Protein AF-0000000079544797 (afdb_homodimer)

Sequence (500 aa):
MQGNKSVVRLKSSGFPLEVNTRTLKYNYEDGSTGFSSEITYSLGNTVVTINVTQEIYSGRVNAVYMDLSEGTGMGSFANLGLRVTRNKRYGILCNYMNTLFGGSYDSLKENYCAPPLPEREVVRYICGESGCGGCFTLEKKKKEDGAVVRVQATHDFIVGEETMHVKVKIRNDDGGLKVEVEGPVKLTTDYMNHVVSGMRRKMRSAIEASTVPLVRNDVAQRSPNVVGPKFISDDRVHLCFQRMRMHQGFMQGNKSVVRLKSSGFPLEVNTRTLKYNYEDGSTGFSSEITYSLGNTVVTINVTQEIYSGRVNAVYMDLSEGTGMGSFANLGLRVTRNKRYGILCNYMNTLFGGSYDSLKENYCAPPLPEREVVRYICGESGCGGCFTLEKKKKEDGAVVRVQATHDFIVGEETMHVKVKIRNDDGGLKVEVEGPVKLTTDYMNHVVSGMRRKMRSAIEASTVPLVRNDVAQRSPNVVGPKFISDDRVHLCFQRMRMHQGF

Foldseek 3Di:
DQDDFPWDQDDPAPWTKIKDWDKDWDADPVRKIKIKIWIWIDGPQKIKIWIWMFIDDPRFTFKIKIWIKIDNNPWWIKIKIWMWGQDPVQGIDRPDIDIDTDDAKDKDWDWFDFPPAWTKIKIWMAGPPPRKIKIKMWTFHADPVGGTFKIKIKMWTDDDQKTFIKMWIWGDDPNHIDIDIDDRDIDTPVVVVVVVVVVVVVRVVSVVVPPDPDPPPDPDPPDDDDDDPPPPPPCPVVVVVVVVVVVVVD/DQFDWDWDQDPPAPWTKIKTWDWDWDADPVRKIKIKIWIWIDGPQKIKIWIWMFIDDPRFTFKIKIWIKIDNNPWKIKIKIWMWGQDPVQGIDRPDIDIDIDDAKDKDWDWFDFPPAWTKIKIWMAGPPRRKIKIKMWTFHADPVGGTFKIKIKMWTDDPQKTFIKMWIWGDDPNHIDIDIDDRDIDTPVVVVVVVVVVVVVRVVSVVVPPDDDPPPDDDPPDDDDDDPDPPPPCPVVVVVVVVVVVVVD

Radius of gyration: 24.41 Å; Cα contacts (8 Å, |Δi|>4): 1148; chains: 2; bounding box: 50×83×58 Å

Nearest PDB structures (foldseek):
  4e1t-assembly1_A  TM=2.673E-01  e=3.543E-02  Yersinia pseudotuberculosis
  3vd3-assembly1_D  TM=3.041E-01  e=1.578E+00  Escherichia coli
  6cvm-assembly1_A  TM=3.479E-01  e=2.012E+00  Escherichia coli K-12
  4ok2-assembly1_B  TM=2.368E-01  e=5.073E+00  Saccharophagus degradans 2-40
  7pge-assembly1_B  TM=2.701E-01  e=1.696E-01  Escherichia coli

Secondary structure (DSSP, 8-state):
-----EEEPPSS-SSPEEEEEEEEEEE-TTS-EEEEEEEEEEETTEEEEEEEEEEEETTEEEEEEEEEEEE-SSS-EEEEEEEEEEETTTEEEEEEEEEEEESBEEEEEEEE--TTSPEEEEEEEEETTT--EEEEEEEEEE-TTS-EEEEEEEEEEEETTEEEEEEEEEEEETTEEEEEEEEEEEEEHHHHHHHHHHHHHHHHHHHHHHS------------S-S--------HHHHHHHHHHHHTTT-/----EEEEPPSS-SSPEEEEEEEEEEE-TTS-EEEEEEEEEEETTEEEEEEEEEEEETTEEEEEEEEEEEE-SSS-EEEEEEEEEEETTTEEEEEEEEEEEESBEEEEEEEE--TTSPEEEEEEEEETTT--EEEEEEEEEE-TTS-EEEEEEEEEEEETTEEEEEEEEEEEETTEEEEEEEEEEEEEHHHHHHHHHHHHHHHHHHHHHHS------------S-S---------HHHHHHHHHHHTTT-

pLDDT: mean 77.35, std 23.61, range [21.89, 97.12]

Structure (mmCIF, N/CA/C/O backbone):
data_AF-0000000079544797-model_v1
#
loop_
_entity.id
_entity.type
_entity.pdbx_description
1 polymer 'Uncharacterized protein'
#
loop_
_atom_site.group_PDB
_atom_site.id
_atom_site.type_symbol
_atom_site.label_atom_id
_atom_site.label_alt_id
_atom_site.label_comp_id
_atom_site.label_asym_id
_atom_site.label_entity_id
_atom_site.label_seq_id
_atom_site.pdbx_PDB_ins_code
_atom_site.Cartn_x
_atom_site.Cartn_y
_atom_site.Cartn_z
_atom_site.occupancy
_atom_site.B_iso_or_equiv
_atom_site.auth_seq_id
_atom_site.auth_comp_id
_atom_site.auth_asym_id
_atom_site.auth_atom_id
_atom_site.pdbx_PDB_model_num
ATOM 1 N N . MET A 1 1 ? 5.82 36.906 6.121 1 27.3 1 MET A N 1
ATOM 2 C CA . MET A 1 1 ? 6.449 36.656 7.418 1 27.3 1 MET A CA 1
ATOM 3 C C . MET A 1 1 ? 7.309 35.406 7.367 1 27.3 1 MET A C 1
ATOM 5 O O . MET A 1 1 ? 6.883 34.375 6.852 1 27.3 1 MET A O 1
ATOM 9 N N . GLN A 1 2 ? 8.648 35.406 7.406 1 35.28 2 GLN A N 1
ATOM 10 C CA . GLN A 1 2 ? 9.797 34.531 7.23 1 35.28 2 GLN A CA 1
ATOM 11 C C . GLN A 1 2 ? 9.797 33.406 8.266 1 35.28 2 GLN A C 1
ATOM 13 O O . GLN A 1 2 ? 10.086 33.656 9.445 1 35.28 2 GLN A O 1
ATOM 18 N N . GLY A 1 3 ? 8.898 32.625 8.578 1 37.31 3 GLY A N 1
ATOM 19 C CA . GLY A 1 3 ? 8.797 31.922 9.844 1 37.31 3 GLY A CA 1
ATOM 20 C C . GLY A 1 3 ? 10.055 31.156 10.195 1 37.31 3 GLY A C 1
ATOM 21 O O . GLY A 1 3 ? 10.898 30.906 9.336 1 37.31 3 GLY A O 1
ATOM 22 N N . ASN A 1 4 ? 10.391 31.047 11.641 1 40.78 4 ASN A N 1
ATOM 23 C CA . ASN A 1 4 ? 11.508 30.703 12.516 1 40.78 4 ASN A CA 1
ATOM 24 C C . ASN A 1 4 ? 11.961 29.266 12.297 1 40.78 4 ASN A C 1
ATOM 26 O O . ASN A 1 4 ? 11.133 28.359 12.164 1 40.78 4 ASN A O 1
ATOM 30 N N . LYS A 1 5 ? 13.117 29.078 11.852 1 53.28 5 LYS A N 1
ATOM 31 C CA . LYS A 1 5 ? 13.984 27.906 11.812 1 53.28 5 LYS A CA 1
ATOM 32 C C . LYS A 1 5 ? 14.125 27.281 13.203 1 53.28 5 LYS A C 1
ATOM 34 O O . LYS A 1 5 ? 14.531 27.953 14.148 1 53.28 5 LYS A O 1
ATOM 39 N N . SER A 1 6 ? 13.125 26.438 13.672 1 49.59 6 SER A N 1
ATOM 40 C CA . SER A 1 6 ? 13.477 25.828 14.953 1 49.59 6 SER A CA 1
ATOM 41 C C . SER A 1 6 ? 14.484 24.703 14.773 1 49.59 6 SER A C 1
ATOM 43 O O . SER A 1 6 ? 14.32 23.844 13.898 1 49.59 6 SER A O 1
ATOM 45 N N . VAL A 1 7 ? 15.711 25.016 15.102 1 53.03 7 VAL A N 1
ATOM 46 C CA . VAL A 1 7 ? 16.719 23.984 15.156 1 53.03 7 VAL A CA 1
ATOM 47 C C . VAL A 1 7 ? 16.469 23.078 16.359 1 53.03 7 VAL A C 1
ATOM 49 O O . VAL A 1 7 ? 16.328 23.547 17.484 1 53.03 7 VAL A O 1
ATOM 52 N N . VAL A 1 8 ? 16.156 21.844 16.016 1 57.94 8 VAL A N 1
ATOM 53 C CA . VAL A 1 8 ? 16.016 20.859 17.078 1 57.94 8 VAL A CA 1
ATOM 54 C C . VAL A 1 8 ? 17.328 20.078 17.234 1 57.94 8 VAL A C 1
ATOM 56 O O . VAL A 1 8 ? 17.891 19.594 16.266 1 57.94 8 VAL A O 1
ATOM 59 N N . ARG A 1 9 ? 17.984 20.172 18.453 1 58.69 9 ARG A N 1
ATOM 60 C CA . ARG A 1 9 ? 19.188 19.391 18.719 1 58.69 9 ARG A CA 1
ATOM 61 C C . ARG A 1 9 ? 18.828 17.969 19.141 1 58.69 9 ARG A C 1
ATOM 63 O O . ARG A 1 9 ? 18.047 17.766 20.062 1 58.69 9 ARG A O 1
ATOM 70 N N . LEU A 1 10 ? 19.375 17.078 18.188 1 59.59 10 LEU A N 1
ATOM 71 C CA . LEU A 1 10 ? 19.125 15.672 18.453 1 59.59 10 LEU A CA 1
ATOM 72 C C . LEU A 1 10 ? 20.219 15.07 19.312 1 59.59 10 LEU A C 1
ATOM 74 O O . LEU A 1 10 ? 21.375 15.516 19.266 1 59.59 10 LEU A O 1
ATOM 78 N N . LYS A 1 11 ? 19.891 14.359 20.312 1 54 11 LYS A N 1
ATOM 79 C CA . LYS A 1 11 ? 20.891 13.781 21.203 1 54 11 LYS A CA 1
ATOM 80 C C . LYS A 1 11 ? 21.891 12.922 20.438 1 54 11 LYS A C 1
ATOM 82 O O . LYS A 1 11 ? 23.078 12.883 20.766 1 54 11 LYS A O 1
ATOM 87 N N . SER A 1 12 ? 21.359 12.062 19.625 1 47.72 12 SER A N 1
ATOM 88 C CA . SER A 1 12 ? 22.234 10.977 19.203 1 47.72 12 SER A CA 1
ATOM 89 C C . SER A 1 12 ? 22.891 11.281 17.859 1 47.72 12 SER A C 1
ATOM 91 O O . SER A 1 12 ? 23.797 10.57 17.422 1 47.72 12 SER A O 1
ATOM 93 N N . SER A 1 13 ? 22.297 12.016 16.984 1 56.31 13 SER A N 1
ATOM 94 C CA . SER A 1 13 ? 22.906 12.031 15.664 1 56.31 13 SER A CA 1
ATOM 95 C C . SER A 1 13 ? 23.922 13.172 15.531 1 56.31 13 SER A C 1
ATOM 97 O O . SER A 1 13 ? 23.859 14.141 16.297 1 56.31 13 SER A O 1
ATOM 99 N N . GLY A 1 14 ? 25.234 12.906 15.055 1 62.06 14 GLY A N 1
ATOM 100 C CA . GLY A 1 14 ? 26.344 13.797 14.758 1 62.06 14 GLY A CA 1
ATOM 101 C C . GLY A 1 14 ? 25.922 15.062 14.039 1 62.06 14 GLY A C 1
ATOM 102 O O . GLY A 1 14 ? 26.672 16.031 13.984 1 62.06 14 GLY A O 1
ATOM 103 N N . PHE A 1 15 ? 24.734 15.07 13.391 1 71.31 15 PHE A N 1
ATOM 104 C CA . PHE A 1 15 ? 24.312 16.297 12.727 1 71.31 15 PHE A CA 1
ATOM 105 C C . PHE A 1 15 ? 23.062 16.875 13.383 1 71.31 15 PHE A C 1
ATOM 107 O O . PHE A 1 15 ? 22.156 16.125 13.742 1 71.31 15 PHE A O 1
ATOM 114 N N . PRO A 1 16 ? 23.141 18.078 13.602 1 80.12 16 PRO A N 1
ATOM 115 C CA . PRO A 1 16 ? 21.922 18.688 14.141 1 80.12 16 PRO A CA 1
ATOM 116 C C . PRO A 1 16 ? 20.75 18.609 13.172 1 80.12 16 PRO A C 1
ATOM 118 O O . PRO A 1 16 ? 20.938 18.688 11.953 1 80.12 16 PRO A O 1
ATOM 121 N N . LEU A 1 17 ? 19.562 18.438 13.734 1 86.38 17 LEU A N 1
ATOM 122 C CA . LEU A 1 17 ? 18.344 18.438 12.93 1 86.38 17 LEU A CA 1
ATOM 123 C C . LEU A 1 17 ? 17.766 19.844 12.82 1 86.38 17 LEU A C 1
ATOM 125 O O . LEU A 1 17 ? 17.516 20.5 13.828 1 86.38 17 LEU A O 1
ATOM 129 N N . GLU A 1 18 ? 17.609 20.297 11.578 1 87.31 18 GLU A N 1
ATOM 130 C CA . GLU A 1 18 ? 16.938 21.578 11.32 1 87.31 18 GLU A CA 1
ATOM 131 C C . GLU A 1 18 ? 15.508 21.359 10.852 1 87.31 18 GLU A C 1
ATOM 133 O O . GLU A 1 18 ? 15.25 20.547 9.961 1 87.31 18 GLU A O 1
ATOM 138 N N . VAL A 1 19 ? 14.633 22.062 11.508 1 88.88 19 VAL A N 1
ATOM 139 C CA . VAL A 1 19 ? 13.219 21.969 11.164 1 88.88 19 VAL A CA 1
ATOM 140 C C . VAL A 1 19 ? 12.711 23.328 10.68 1 88.88 19 VAL A C 1
ATOM 142 O O . VAL A 1 19 ? 12.867 24.328 11.367 1 88.88 19 VAL A O 1
ATOM 145 N N . ASN A 1 20 ? 12.156 23.297 9.484 1 88.31 20 ASN A N 1
ATOM 146 C CA . ASN A 1 20 ? 11.578 24.516 8.922 1 88.31 20 ASN A CA 1
ATOM 147 C C . ASN A 1 20 ? 10.117 24.312 8.539 1 88.31 20 ASN A C 1
ATOM 149 O O . ASN A 1 20 ? 9.766 23.297 7.918 1 88.31 20 ASN A O 1
ATOM 153 N N . THR A 1 21 ? 9.266 25.234 9 1 88.38 21 THR A N 1
ATOM 154 C CA . THR A 1 21 ? 7.855 25.219 8.633 1 88.38 21 THR A CA 1
ATOM 155 C C . THR A 1 21 ? 7.469 26.5 7.898 1 88.38 21 THR A C 1
ATOM 157 O O . THR A 1 21 ? 7.809 27.594 8.336 1 88.38 21 THR A O 1
ATOM 160 N N . ARG A 1 22 ? 6.824 26.359 6.816 1 87.62 22 ARG A N 1
ATOM 161 C CA . ARG A 1 22 ? 6.355 27.516 6.062 1 87.62 22 ARG A CA 1
ATOM 162 C C . ARG A 1 22 ? 4.938 27.297 5.543 1 87.62 22 ARG A C 1
ATOM 164 O O . ARG A 1 22 ? 4.52 26.156 5.32 1 87.62 22 ARG A O 1
ATOM 171 N N . THR A 1 23 ? 4.219 28.297 5.473 1 87.56 23 THR A N 1
ATOM 172 C CA . THR A 1 23 ? 2.904 28.297 4.84 1 87.56 23 THR A CA 1
ATOM 173 C C . THR A 1 23 ? 2.93 29.109 3.551 1 87.56 23 THR A C 1
ATOM 175 O O . THR A 1 23 ? 3.467 30.219 3.521 1 87.56 23 THR A O 1
ATOM 178 N N . LEU A 1 24 ? 2.414 28.438 2.547 1 84.62 24 LEU A N 1
ATOM 179 C CA . LEU A 1 24 ? 2.406 29.094 1.248 1 84.62 24 LEU A CA 1
ATOM 180 C C . LEU A 1 24 ? 0.985 29.203 0.705 1 84.62 24 LEU A C 1
ATOM 182 O O . LEU A 1 24 ? 0.168 28.312 0.9 1 84.62 24 LEU A O 1
ATOM 186 N N . LYS A 1 25 ? 0.734 30.391 0.085 1 85.69 25 LYS A N 1
ATOM 187 C CA . LYS A 1 25 ? -0.536 30.594 -0.606 1 85.69 25 LYS A CA 1
ATOM 188 C C . LYS A 1 25 ? -0.341 30.625 -2.119 1 85.69 25 LYS A C 1
ATOM 190 O O . LYS A 1 25 ? 0.624 31.203 -2.619 1 85.69 25 LYS A O 1
ATOM 195 N N . TYR A 1 26 ? -1.201 29.797 -2.699 1 79.56 26 TYR A N 1
ATOM 196 C CA . TYR A 1 26 ? -1.165 29.75 -4.156 1 79.56 26 TYR A CA 1
ATOM 197 C C . TYR A 1 26 ? -2.465 30.266 -4.758 1 79.56 26 TYR A C 1
ATOM 199 O O . TYR A 1 26 ? -3.545 30.031 -4.203 1 79.56 26 TYR A O 1
ATOM 207 N N . ASN A 1 27 ? -2.316 31.094 -5.816 1 78.62 27 ASN A N 1
ATOM 208 C CA . ASN A 1 27 ? -3.453 31.5 -6.637 1 78.62 27 ASN A CA 1
ATOM 209 C C . ASN A 1 27 ? -3.393 30.875 -8.031 1 78.62 27 ASN A C 1
ATOM 211 O O . ASN A 1 27 ? -2.398 31.031 -8.742 1 78.62 27 ASN A O 1
ATOM 215 N N . TYR A 1 28 ? -4.449 30.141 -8.312 1 68.06 28 TYR A N 1
ATOM 216 C CA . TYR A 1 28 ? -4.457 29.453 -9.602 1 68.06 28 TYR A CA 1
ATOM 217 C C . TYR A 1 28 ? -5.188 30.281 -10.656 1 68.06 28 TYR A C 1
ATOM 219 O O . TYR A 1 28 ? -5.992 31.156 -10.312 1 68.06 28 TYR A O 1
ATOM 227 N N . GLU A 1 29 ? -4.867 29.984 -11.898 1 68.44 29 GLU A N 1
ATOM 228 C CA . GLU A 1 29 ? -5.434 30.734 -13.016 1 68.44 29 GLU A CA 1
ATOM 229 C C . GLU A 1 29 ? -6.949 30.562 -13.078 1 68.44 29 GLU A C 1
ATOM 231 O O . GLU A 1 29 ? -7.66 31.469 -13.531 1 68.44 29 GLU A O 1
ATOM 236 N N . ASP A 1 30 ? -7.402 29.469 -12.625 1 65.69 30 ASP A N 1
ATOM 237 C CA . ASP A 1 30 ? -8.828 29.188 -12.727 1 65.69 30 ASP A CA 1
ATOM 238 C C . ASP A 1 30 ? -9.609 29.859 -11.602 1 65.69 30 ASP A C 1
ATOM 240 O O . ASP A 1 30 ? -10.82 29.656 -11.469 1 65.69 30 ASP A O 1
ATOM 244 N N . GLY A 1 31 ? -8.906 30.734 -10.812 1 68.12 31 GLY A N 1
ATOM 245 C CA . GLY A 1 31 ? -9.562 31.453 -9.727 1 68.12 31 GLY A CA 1
ATOM 246 C C . GLY A 1 31 ? -9.531 30.703 -8.414 1 68.12 31 GLY A C 1
ATOM 247 O O . GLY A 1 31 ? -9.898 31.25 -7.371 1 68.12 31 GLY A O 1
ATOM 248 N N . SER A 1 32 ? -9.031 29.5 -8.445 1 73 32 SER A N 1
ATOM 249 C CA . SER A 1 32 ? -8.93 28.766 -7.195 1 73 32 SER A CA 1
ATOM 250 C C . SER A 1 32 ? -7.684 29.172 -6.414 1 73 32 SER A C 1
ATOM 252 O O . SER A 1 32 ? -6.781 29.812 -6.965 1 73 32 SER A O 1
ATOM 254 N N . THR A 1 33 ? -7.918 29.031 -5.102 1 82 33 THR A N 1
ATOM 255 C CA . THR A 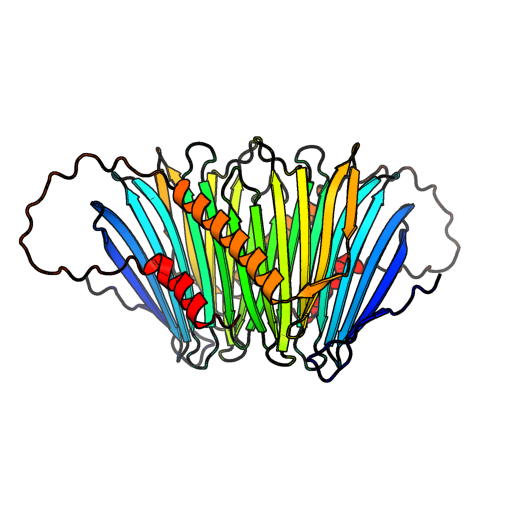1 33 ? -6.785 29.328 -4.23 1 82 33 THR A CA 1
ATOM 256 C C . THR A 1 33 ? -6.305 28.062 -3.523 1 82 33 THR A C 1
ATOM 258 O O . THR A 1 33 ? -7.031 27.062 -3.455 1 82 33 THR A O 1
ATOM 261 N N . GLY A 1 34 ? -4.977 28.062 -3.273 1 85.25 34 GLY A N 1
ATOM 262 C CA . GLY A 1 34 ? -4.41 26.953 -2.525 1 85.25 34 GLY A CA 1
ATOM 263 C C . GLY A 1 34 ? -3.531 27.391 -1.372 1 85.25 34 GLY A C 1
ATOM 264 O O . GLY A 1 34 ? -2.965 28.484 -1.4 1 85.25 34 GLY A O 1
ATOM 265 N N . PHE A 1 35 ? -3.664 26.578 -0.263 1 89.44 35 PHE A N 1
ATOM 266 C CA . PHE A 1 35 ? -2.775 26.766 0.879 1 89.44 35 PHE A CA 1
ATOM 267 C C . PHE A 1 35 ? -1.922 25.531 1.108 1 89.44 35 PHE A C 1
ATOM 269 O O . PHE A 1 35 ? -2.414 24.406 1.013 1 89.44 35 PHE A O 1
ATOM 276 N N . SER A 1 36 ? -0.621 25.812 1.341 1 89.19 36 SER A N 1
ATOM 277 C CA . SER A 1 36 ? 0.265 24.688 1.589 1 89.19 36 SER A CA 1
ATOM 278 C C . SER A 1 36 ? 1.042 24.859 2.889 1 89.19 36 SER A C 1
ATOM 280 O O . SER A 1 36 ? 1.558 25.953 3.164 1 89.19 36 SER A O 1
ATOM 282 N N . SER A 1 37 ? 0.961 23.891 3.713 1 90.44 37 SER A N 1
ATOM 283 C CA . SER A 1 37 ? 1.861 23.766 4.855 1 90.44 37 SER A CA 1
ATOM 284 C C . SER A 1 37 ? 3.066 22.891 4.516 1 90.44 37 SER A C 1
ATOM 286 O O . SER A 1 37 ? 2.916 21.703 4.227 1 90.44 37 SER A O 1
ATOM 288 N N . GLU A 1 38 ? 4.207 23.5 4.605 1 90.62 38 GLU A N 1
ATOM 289 C CA . GLU A 1 38 ? 5.434 22.781 4.277 1 90.62 38 GLU A CA 1
ATOM 290 C C . GLU A 1 38 ? 6.332 22.641 5.5 1 90.62 38 GLU A C 1
ATOM 292 O O . GLU A 1 38 ? 6.648 23.625 6.168 1 90.62 38 GLU A O 1
ATOM 297 N N . ILE A 1 39 ? 6.688 21.469 5.742 1 90.5 39 ILE A N 1
ATOM 298 C CA . ILE A 1 39 ? 7.641 21.141 6.801 1 90.5 39 ILE A CA 1
ATOM 299 C C . ILE A 1 39 ? 8.875 20.484 6.203 1 90.5 39 ILE A C 1
ATOM 301 O O . ILE A 1 39 ? 8.766 19.484 5.484 1 90.5 39 ILE A O 1
ATOM 305 N N . THR A 1 40 ? 10.008 21.016 6.535 1 90.88 40 THR A N 1
ATOM 306 C CA . THR A 1 40 ? 11.258 20.438 6.035 1 90.88 40 THR A CA 1
ATOM 307 C C . THR A 1 40 ? 12.188 20.094 7.191 1 90.88 40 THR A C 1
ATOM 309 O O . THR A 1 40 ? 12.414 20.906 8.086 1 90.88 40 THR A O 1
ATOM 312 N N . TYR A 1 41 ? 12.664 18.875 7.105 1 90.06 41 TYR A N 1
ATOM 313 C CA . TYR A 1 41 ? 13.711 18.406 8.008 1 90.06 41 TYR A CA 1
ATOM 314 C C . TYR A 1 41 ? 15.039 18.25 7.273 1 90.06 41 TYR A C 1
ATOM 316 O O . TYR A 1 41 ? 15.102 17.578 6.238 1 90.06 41 TYR A O 1
ATOM 324 N N . SER A 1 42 ? 16.031 18.812 7.867 1 88.81 42 SER A N 1
ATOM 325 C CA . SER A 1 42 ? 17.375 18.641 7.32 1 88.81 42 SER A CA 1
ATOM 326 C C . SER A 1 42 ? 18.312 18.031 8.352 1 88.81 42 SER A C 1
ATOM 328 O O . SER A 1 42 ? 18.484 18.562 9.453 1 88.81 42 SER A O 1
ATOM 330 N N . LEU A 1 43 ? 18.859 16.922 7.996 1 89.19 43 LEU A N 1
ATOM 331 C CA . LEU A 1 43 ? 19.828 16.188 8.797 1 89.19 43 LEU A CA 1
ATOM 332 C C . LEU A 1 43 ? 21.016 15.758 7.949 1 89.19 43 LEU A C 1
ATOM 334 O O . LEU A 1 43 ? 20.984 14.711 7.301 1 89.19 43 LEU A O 1
ATOM 338 N N . GLY A 1 44 ? 22.078 16.516 8.086 1 86.56 44 GLY A N 1
ATOM 339 C CA . GLY A 1 44 ? 23.156 16.281 7.141 1 86.56 44 GLY A CA 1
ATOM 340 C C . GLY A 1 44 ? 22.734 16.438 5.695 1 86.56 44 GLY A C 1
ATOM 341 O O . GLY A 1 44 ? 22.234 17.5 5.301 1 86.56 44 GLY A O 1
ATOM 342 N N . ASN A 1 45 ? 22.922 15.336 4.961 1 88.38 45 ASN A N 1
ATOM 343 C CA . ASN A 1 45 ? 22.562 15.383 3.549 1 88.38 45 ASN A CA 1
ATOM 344 C C . ASN A 1 45 ? 21.125 14.922 3.318 1 88.38 45 ASN A C 1
ATOM 346 O O . ASN A 1 45 ? 20.609 15.016 2.205 1 88.38 45 ASN A O 1
ATOM 350 N N . THR A 1 46 ? 20.547 14.5 4.418 1 89.81 46 THR A N 1
ATOM 351 C CA . THR A 1 46 ? 19.172 14 4.289 1 89.81 46 THR A CA 1
ATOM 352 C C . THR A 1 46 ? 18.172 15.141 4.441 1 89.81 46 THR A C 1
ATOM 354 O O . THR A 1 46 ? 18.25 15.922 5.395 1 89.81 46 THR A O 1
ATOM 357 N N . VAL A 1 47 ? 17.297 15.227 3.471 1 92 47 VAL A N 1
ATOM 358 C CA . VAL A 1 47 ? 16.234 16.219 3.518 1 92 47 VAL A CA 1
ATOM 359 C C . VAL A 1 47 ? 14.875 15.539 3.383 1 92 47 VAL A C 1
ATOM 361 O O . VAL A 1 47 ? 14.672 14.727 2.473 1 92 47 VAL A O 1
ATOM 364 N N . VAL A 1 48 ? 14.086 15.844 4.348 1 92.75 48 VAL A N 1
ATOM 365 C CA . VAL A 1 48 ? 12.711 15.344 4.309 1 92.75 48 VAL A CA 1
ATOM 366 C C . VAL A 1 48 ? 11.734 16.516 4.234 1 92.75 48 VAL A C 1
ATOM 368 O O . VAL A 1 48 ? 11.828 17.453 5.027 1 92.75 48 VAL A O 1
ATOM 371 N N . THR A 1 49 ? 10.852 16.453 3.264 1 92.5 49 THR A N 1
ATOM 372 C CA . THR A 1 49 ? 9.852 17.5 3.117 1 92.5 49 THR A CA 1
ATOM 373 C C . THR A 1 49 ? 8.445 16.922 3.129 1 92.5 49 THR A C 1
ATOM 375 O O . THR A 1 49 ? 8.164 15.945 2.434 1 92.5 49 THR A O 1
ATOM 378 N N . ILE A 1 50 ? 7.625 17.5 3.961 1 94.12 50 ILE A N 1
ATOM 379 C CA . ILE A 1 50 ? 6.203 17.172 3.982 1 94.12 50 ILE A CA 1
ATOM 380 C C . ILE A 1 50 ? 5.391 18.391 3.557 1 94.12 50 ILE A C 1
ATOM 382 O O . ILE A 1 50 ? 5.527 19.469 4.133 1 94.12 50 ILE A O 1
ATOM 386 N N . ASN A 1 51 ? 4.613 18.188 2.537 1 92.69 51 ASN A N 1
ATOM 387 C CA . ASN A 1 51 ? 3.752 19.25 2.045 1 92.69 51 ASN A CA 1
ATOM 388 C C . ASN A 1 51 ? 2.281 18.859 2.09 1 92.69 51 ASN A C 1
ATOM 390 O O . ASN A 1 51 ? 1.901 17.812 1.563 1 92.69 51 ASN A O 1
ATOM 394 N N . VAL A 1 52 ? 1.553 19.656 2.766 1 94.56 52 VAL A N 1
ATOM 395 C CA . VAL A 1 52 ? 0.104 19.484 2.773 1 94.56 52 VAL A CA 1
ATOM 396 C C . VAL A 1 52 ? -0.56 20.641 2.033 1 94.56 52 VAL A C 1
ATOM 398 O O . VAL A 1 52 ? -0.538 21.781 2.504 1 94.56 52 VAL A O 1
ATOM 401 N N . THR A 1 53 ? -1.146 20.312 0.92 1 92.38 53 THR A N 1
ATOM 402 C CA . THR A 1 53 ? -1.741 21.344 0.077 1 92.38 53 THR A CA 1
ATOM 403 C C . THR A 1 53 ? -3.26 21.203 0.041 1 92.38 53 THR A C 1
ATOM 405 O O . THR A 1 53 ? -3.781 20.109 -0.201 1 92.38 53 THR A O 1
ATOM 408 N N . GLN A 1 54 ? -3.861 22.297 0.282 1 92.69 54 GLN A N 1
ATOM 409 C CA . GLN A 1 54 ? -5.316 22.375 0.191 1 92.69 54 GLN A CA 1
ATOM 410 C C . GLN A 1 54 ? -5.75 23.141 -1.05 1 92.69 54 GLN A C 1
ATOM 412 O O . GLN A 1 54 ? -5.281 24.266 -1.289 1 92.69 54 GLN A O 1
ATOM 417 N N . GLU A 1 55 ? -6.562 22.547 -1.733 1 87.25 55 GLU A N 1
ATOM 418 C CA . GLU A 1 55 ? -7.172 23.234 -2.863 1 87.25 55 GLU A CA 1
ATOM 419 C C . GLU A 1 55 ? -8.562 23.766 -2.508 1 87.25 55 GLU A C 1
ATOM 421 O O . GLU A 1 55 ? -9.438 22.984 -2.104 1 87.25 55 GLU A O 1
ATOM 426 N N . ILE A 1 56 ? -8.68 25.016 -2.703 1 85.62 56 ILE A N 1
ATOM 427 C CA . ILE A 1 56 ? -9.914 25.672 -2.281 1 85.62 56 ILE A CA 1
ATOM 428 C C . ILE A 1 56 ? -10.672 26.188 -3.506 1 85.62 56 ILE A C 1
ATOM 430 O O . ILE A 1 56 ? -10.102 26.875 -4.355 1 85.62 56 ILE A O 1
ATOM 434 N N . TYR A 1 57 ? -11.875 25.734 -3.512 1 77.44 57 TYR A N 1
ATOM 435 C CA . TYR A 1 57 ? -12.812 26.219 -4.523 1 77.44 57 TYR A CA 1
ATOM 436 C C . TYR A 1 57 ? -14.062 26.812 -3.875 1 77.44 57 TYR A C 1
ATOM 438 O O . TYR A 1 57 ? -14.727 26.141 -3.07 1 77.44 57 TYR A O 1
ATOM 446 N N . SER A 1 58 ? -14.375 28.062 -4.285 1 79.38 58 SER A N 1
ATOM 447 C CA . SER A 1 58 ? -15.547 28.766 -3.771 1 79.38 58 SER A CA 1
ATOM 448 C C . SER A 1 58 ? -15.562 28.781 -2.246 1 79.38 58 SER A C 1
ATOM 450 O O . SER A 1 58 ? -16.578 28.484 -1.628 1 79.38 58 SER A O 1
ATOM 452 N N . GLY A 1 59 ? -14.352 28.859 -1.712 1 80.88 59 GLY A N 1
ATOM 453 C CA . GLY A 1 59 ? -14.211 29.047 -0.277 1 80.88 59 GLY A CA 1
ATOM 454 C C . GLY A 1 59 ? -14.172 27.734 0.497 1 80.88 59 GLY A C 1
ATOM 455 O O . GLY A 1 59 ? -14.117 27.75 1.729 1 80.88 59 GLY A O 1
ATOM 456 N N . ARG A 1 60 ? -14.25 26.672 -0.255 1 87.06 60 ARG A N 1
ATOM 457 C CA . ARG A 1 60 ? -14.242 25.375 0.423 1 87.06 60 ARG A CA 1
ATOM 458 C C . ARG A 1 60 ? -13.078 24.516 -0.063 1 87.06 60 ARG A C 1
ATOM 460 O O . ARG A 1 60 ? -12.719 24.547 -1.241 1 87.06 60 ARG A O 1
ATOM 467 N N . VAL A 1 61 ? -12.547 23.734 0.863 1 89.75 61 VAL A N 1
ATOM 468 C CA . VAL A 1 61 ? -11.484 22.812 0.481 1 89.75 61 VAL A CA 1
ATOM 469 C C . VAL A 1 61 ? -12.086 21.594 -0.211 1 89.75 61 VAL A C 1
ATOM 471 O O . VAL A 1 61 ? -12.844 20.828 0.4 1 89.75 61 VAL A O 1
ATOM 474 N N . ASN A 1 62 ? -11.633 21.375 -1.431 1 86.56 62 ASN A N 1
ATOM 475 C CA . ASN A 1 62 ? -12.195 20.266 -2.199 1 86.56 62 ASN A CA 1
ATOM 476 C C . ASN A 1 62 ? -11.203 19.125 -2.322 1 86.56 62 ASN A C 1
ATOM 478 O O . ASN A 1 62 ? -11.594 17.969 -2.553 1 86.56 62 ASN A O 1
ATOM 482 N N . ALA A 1 63 ? -9.992 19.469 -2.268 1 89.81 63 ALA A N 1
ATOM 483 C CA . ALA A 1 63 ? -8.953 18.453 -2.383 1 89.81 63 ALA A CA 1
ATOM 484 C C . ALA A 1 63 ? -7.777 18.75 -1.457 1 89.81 63 ALA A C 1
ATOM 486 O O . ALA A 1 63 ? -7.465 19.922 -1.208 1 89.81 63 ALA A O 1
ATOM 487 N N . VAL A 1 64 ? -7.27 17.734 -1 1 93.56 64 VAL A N 1
ATOM 488 C CA . VAL A 1 64 ? -6.07 17.844 -0.177 1 93.56 64 VAL A CA 1
ATOM 489 C C . VAL A 1 64 ? -4.984 16.922 -0.733 1 93.56 64 VAL A C 1
ATOM 491 O O . VAL A 1 64 ? -5.254 15.758 -1.054 1 93.56 64 VAL A O 1
ATOM 494 N N . TYR A 1 65 ? -3.828 17.453 -0.858 1 93.06 65 TYR A N 1
ATOM 495 C CA . TYR A 1 65 ? -2.662 16.672 -1.272 1 93.06 65 TYR A CA 1
ATOM 496 C C . TYR A 1 65 ? -1.623 16.609 -0.159 1 93.06 65 TYR A C 1
ATOM 498 O O . TYR A 1 65 ? -1.308 17.641 0.458 1 93.06 65 TYR A O 1
ATOM 506 N N . MET A 1 66 ? -1.199 15.422 0.092 1 94.69 66 MET A N 1
ATOM 507 C CA . MET A 1 66 ? -0.043 15.25 0.968 1 94.69 66 MET A CA 1
ATOM 508 C C . MET A 1 66 ? 1.13 14.641 0.207 1 94.69 66 MET A C 1
ATOM 510 O O . MET A 1 66 ? 0.989 13.594 -0.423 1 94.69 66 MET A O 1
ATOM 514 N N . ASP A 1 67 ? 2.203 15.32 0.278 1 93.94 67 ASP A N 1
ATOM 515 C CA . ASP A 1 67 ? 3.41 14.859 -0.399 1 93.94 67 ASP A CA 1
ATOM 516 C C . ASP A 1 67 ? 4.59 14.781 0.57 1 93.94 67 ASP A C 1
ATOM 518 O O . ASP A 1 67 ? 4.938 15.773 1.211 1 93.94 67 ASP A O 1
ATOM 522 N N . LEU A 1 68 ? 5.098 13.609 0.644 1 94.31 68 LEU A N 1
ATOM 523 C CA . LEU A 1 68 ? 6.285 13.375 1.453 1 94.31 68 LEU A CA 1
ATOM 524 C C . LEU A 1 68 ? 7.465 12.961 0.578 1 94.31 68 LEU A C 1
ATOM 526 O O . LEU A 1 68 ? 7.34 12.047 -0.246 1 94.31 68 LEU A O 1
ATOM 530 N N . SER A 1 69 ? 8.562 13.625 0.739 1 93.31 69 SER A N 1
ATOM 531 C CA . SER A 1 69 ? 9.773 13.266 0.009 1 93.31 69 SER A CA 1
ATOM 532 C C . SER A 1 69 ? 10.984 13.234 0.933 1 93.31 69 SER A C 1
ATOM 534 O O . SER A 1 69 ? 11.141 14.109 1.789 1 93.31 69 SER A O 1
ATOM 536 N N . GLU A 1 70 ? 11.734 12.211 0.765 1 91.69 70 GLU A N 1
ATOM 537 C CA . GLU A 1 70 ? 13.016 12.086 1.449 1 91.69 70 GLU A CA 1
ATOM 538 C C . GLU A 1 70 ? 14.148 11.836 0.456 1 91.69 70 GLU A C 1
ATOM 540 O O . GLU A 1 70 ? 14.039 10.984 -0.427 1 91.69 70 GLU A O 1
ATOM 545 N N . GLY A 1 71 ? 15.117 12.594 0.611 1 90 71 GLY A N 1
ATOM 546 C CA . GLY A 1 71 ? 16.359 12.391 -0.119 1 90 71 GLY A CA 1
ATOM 547 C C . GLY A 1 71 ? 17.578 12.305 0.784 1 90 71 GLY A C 1
ATOM 548 O O . GLY A 1 71 ? 17.719 13.094 1.72 1 90 71 GLY A O 1
ATOM 549 N N . THR A 1 72 ? 18.438 11.359 0.493 1 88.69 72 THR A N 1
ATOM 550 C CA . THR A 1 72 ? 19.578 11.156 1.379 1 88.69 72 THR A CA 1
ATOM 551 C C . THR A 1 72 ? 20.797 11.93 0.878 1 88.69 72 THR A C 1
ATOM 553 O O . THR A 1 72 ? 21.797 12.062 1.597 1 88.69 72 THR A O 1
ATOM 556 N N . GLY A 1 73 ? 20.75 12.383 -0.284 1 86.69 73 GLY A N 1
ATOM 557 C CA . GLY A 1 73 ? 21.906 13 -0.91 1 86.69 73 GLY A CA 1
ATOM 558 C C . GLY A 1 73 ? 22.875 11.992 -1.505 1 86.69 73 GLY A C 1
ATOM 559 O O . GLY A 1 73 ? 23.828 12.375 -2.184 1 86.69 73 GLY A O 1
ATOM 560 N N . MET A 1 74 ? 22.672 10.672 -1.301 1 88.12 74 MET A N 1
ATOM 561 C CA . MET A 1 74 ? 23.578 9.633 -1.772 1 88.12 74 MET A CA 1
ATOM 562 C C . MET A 1 74 ? 22.891 8.727 -2.785 1 88.12 74 MET A C 1
ATOM 564 O O . MET A 1 74 ? 23.375 7.629 -3.072 1 88.12 74 MET A O 1
ATOM 568 N N . GLY A 1 75 ? 21.688 9.133 -3.248 1 85.88 75 GLY A N 1
ATOM 569 C CA . GLY A 1 75 ? 21.078 8.391 -4.336 1 85.88 75 GLY A CA 1
ATOM 570 C C . GLY A 1 75 ? 19.781 7.711 -3.938 1 85.88 75 GLY A C 1
ATOM 571 O O . GLY A 1 75 ? 18.938 7.426 -4.789 1 85.88 75 GLY A O 1
ATOM 572 N N . SER A 1 76 ? 19.641 7.406 -2.582 1 88.12 76 SER A N 1
ATOM 573 C CA . SER A 1 76 ? 18.391 6.789 -2.148 1 88.12 76 SER A CA 1
ATOM 574 C C . SER A 1 76 ? 17.312 7.836 -1.917 1 88.12 76 SER A C 1
ATOM 576 O O . SER A 1 76 ? 17.609 8.969 -1.528 1 88.12 76 SER A O 1
ATOM 578 N N . PHE A 1 77 ? 16.062 7.477 -2.162 1 90.81 77 PHE A N 1
ATOM 579 C CA . PHE A 1 77 ? 14.969 8.414 -1.957 1 90.81 77 PHE A CA 1
ATOM 580 C C . PHE A 1 77 ? 13.68 7.672 -1.608 1 90.81 77 PHE A C 1
ATOM 582 O O . PHE A 1 77 ? 13.539 6.484 -1.907 1 90.81 77 PHE A O 1
ATOM 589 N N . ALA A 1 78 ? 12.844 8.352 -0.934 1 92.06 78 ALA A N 1
ATOM 590 C CA . ALA A 1 78 ? 11.5 7.879 -0.603 1 92.06 78 ALA A CA 1
ATOM 591 C C . ALA A 1 78 ? 10.461 8.953 -0.884 1 92.06 78 ALA A C 1
ATOM 593 O O . ALA A 1 78 ? 10.664 10.125 -0.566 1 92.06 78 ALA A O 1
ATOM 594 N N . ASN A 1 79 ? 9.406 8.531 -1.547 1 93 79 ASN A N 1
ATOM 595 C CA . ASN A 1 79 ? 8.305 9.445 -1.823 1 93 79 ASN A CA 1
ATOM 596 C C . ASN A 1 79 ? 6.957 8.812 -1.486 1 93 79 ASN A C 1
ATOM 598 O O . ASN A 1 79 ? 6.742 7.629 -1.739 1 93 79 ASN A O 1
ATOM 602 N N . LEU A 1 80 ? 6.168 9.578 -0.917 1 94.81 80 LEU A N 1
ATOM 603 C CA . LEU A 1 80 ? 4.785 9.188 -0.668 1 94.81 80 LEU A CA 1
ATOM 604 C C . LEU A 1 80 ? 3.822 10.312 -1.042 1 94.81 80 LEU A C 1
ATOM 606 O O . LEU A 1 80 ? 4.066 11.477 -0.722 1 94.81 80 LEU A O 1
ATOM 610 N N . GLY A 1 81 ? 2.834 9.984 -1.802 1 93.75 81 GLY A N 1
ATOM 611 C CA . GLY A 1 81 ? 1.787 10.922 -2.17 1 93.75 81 GLY A CA 1
ATOM 612 C C . GLY A 1 81 ? 0.395 10.43 -1.829 1 93.75 81 GLY A C 1
ATOM 613 O O . GLY A 1 81 ? 0.097 9.242 -1.982 1 93.75 81 GLY A O 1
ATOM 614 N N . LEU A 1 82 ? -0.39 11.328 -1.35 1 96 82 LEU A N 1
ATOM 615 C CA . LEU A 1 82 ? -1.778 11.023 -1.021 1 96 82 LEU A CA 1
ATOM 616 C C . LEU A 1 82 ? -2.709 12.125 -1.518 1 96 82 LEU A C 1
ATOM 618 O O . LEU A 1 82 ? -2.408 13.312 -1.367 1 96 82 LEU A O 1
ATOM 622 N N . ARG A 1 83 ? -3.734 11.727 -2.182 1 94.19 83 ARG A N 1
ATOM 623 C CA . ARG A 1 83 ? -4.785 12.648 -2.594 1 94.19 83 ARG A CA 1
ATOM 624 C C . ARG A 1 83 ? -6.121 12.281 -1.95 1 94.19 83 ARG A C 1
ATOM 626 O O . ARG A 1 83 ? -6.574 11.141 -2.057 1 94.19 83 ARG A O 1
ATOM 633 N N . VAL A 1 84 ? -6.668 13.25 -1.294 1 94 84 VAL A N 1
ATOM 634 C CA . VAL A 1 84 ? -7.969 13.094 -0.658 1 94 84 VAL A CA 1
ATOM 635 C C . VAL A 1 84 ? -8.961 14.094 -1.244 1 94 84 VAL A C 1
ATOM 637 O O . VAL A 1 84 ? -8.664 15.289 -1.339 1 94 84 VAL A O 1
ATOM 640 N N . THR A 1 85 ? -10.086 13.617 -1.611 1 91.5 85 THR A N 1
ATOM 641 C CA . THR A 1 85 ? -11.102 14.516 -2.146 1 91.5 85 THR A CA 1
ATOM 642 C C . THR A 1 85 ? -12.438 14.305 -1.439 1 91.5 85 THR A C 1
ATOM 644 O O . THR A 1 85 ? -12.617 13.312 -0.731 1 91.5 85 THR A O 1
ATOM 647 N N . ARG A 1 86 ? -13.242 15.234 -1.699 1 87.81 86 ARG A N 1
ATOM 648 C CA . ARG A 1 86 ? -14.633 15.094 -1.269 1 87.81 86 ARG A CA 1
ATOM 649 C C . ARG A 1 86 ? -15.531 14.703 -2.436 1 87.81 86 ARG A C 1
ATOM 651 O O . ARG A 1 86 ? -15.391 15.242 -3.539 1 87.81 86 ARG A O 1
ATOM 658 N N . ASN A 1 87 ? -16.297 13.727 -2.193 1 81.06 87 ASN A N 1
ATOM 659 C CA . ASN A 1 87 ? -17.312 13.289 -3.156 1 81.06 87 ASN A CA 1
ATOM 660 C C . ASN A 1 87 ? -18.719 13.367 -2.576 1 81.06 87 ASN A C 1
ATOM 662 O O . ASN A 1 87 ? -18.953 12.914 -1.457 1 81.06 87 ASN A O 1
ATOM 666 N N . LYS A 1 88 ? -19.625 13.961 -3.326 1 75.94 88 LYS A N 1
ATOM 667 C CA . LYS A 1 88 ? -20.984 14.18 -2.832 1 75.94 88 LYS A CA 1
ATOM 668 C C . LYS A 1 88 ? -21.672 12.852 -2.51 1 75.94 88 LYS A C 1
ATOM 670 O O . LYS A 1 88 ? -22.406 12.75 -1.524 1 75.94 88 LYS A O 1
ATOM 675 N N . ARG A 1 89 ? -21.359 11.969 -3.291 1 76.62 89 ARG A N 1
ATOM 676 C CA . ARG A 1 89 ? -22.078 10.695 -3.178 1 76.62 89 ARG A CA 1
ATOM 677 C C . ARG A 1 89 ? -21.375 9.766 -2.197 1 76.62 89 ARG A C 1
ATOM 679 O O . ARG A 1 89 ? -22.031 9.086 -1.401 1 76.62 89 ARG A O 1
ATOM 686 N N . TYR A 1 90 ? -20.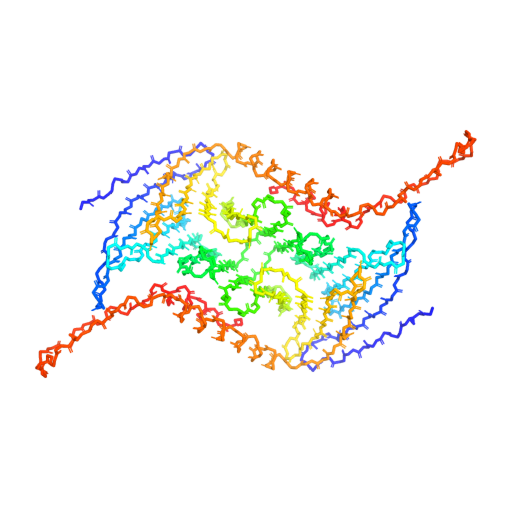031 9.812 -2.176 1 78.88 90 TYR A N 1
ATOM 687 C CA . TYR A 1 90 ? -19.312 8.766 -1.467 1 78.88 90 TYR A CA 1
ATOM 688 C C . TYR A 1 90 ? -18.562 9.336 -0.267 1 78.88 90 TYR A C 1
ATOM 690 O O . TYR A 1 90 ? -17.891 8.594 0.464 1 78.88 90 TYR A O 1
ATOM 698 N N . GLY A 1 91 ? -18.641 10.562 -0.034 1 82.12 91 GLY A N 1
ATOM 699 C CA . GLY A 1 91 ? -17.953 11.172 1.096 1 82.12 91 GLY A CA 1
ATOM 700 C C . GLY A 1 91 ? -16.484 11.438 0.832 1 82.12 91 GLY A C 1
ATOM 701 O O . GLY A 1 91 ? -16.125 11.93 -0.237 1 82.12 91 GLY A O 1
ATOM 702 N N . ILE A 1 92 ? -15.656 11.211 1.822 1 91.56 92 ILE A N 1
ATOM 703 C CA . ILE A 1 92 ? -14.227 11.445 1.663 1 91.56 92 ILE A CA 1
ATOM 704 C C . ILE A 1 92 ? -13.594 10.266 0.931 1 91.56 92 ILE A C 1
ATOM 706 O O . ILE A 1 92 ? -13.797 9.109 1.311 1 91.56 92 ILE A O 1
ATOM 710 N N . LEU A 1 93 ? -12.867 10.602 -0.07 1 90.94 93 LEU A N 1
ATOM 711 C CA . LEU A 1 93 ? -12.188 9.57 -0.849 1 90.94 93 LEU A CA 1
ATOM 712 C C . LEU A 1 93 ? -10.672 9.758 -0.803 1 90.94 93 LEU A C 1
ATOM 714 O O . LEU A 1 93 ? -10.172 10.852 -1.072 1 90.94 93 LEU A O 1
ATOM 718 N N . CYS A 1 94 ? -10 8.734 -0.382 1 92.44 94 CYS A N 1
ATOM 719 C CA . CYS A 1 94 ? -8.562 8.664 -0.646 1 92.44 94 CYS A CA 1
ATOM 720 C C . CYS A 1 94 ? -8.297 8.102 -2.037 1 92.44 94 CYS A C 1
ATOM 722 O O . CYS A 1 94 ? -8.023 6.91 -2.186 1 92.44 94 CYS A O 1
ATOM 724 N N . ASN A 1 95 ? -8.289 8.984 -3.043 1 90.88 95 ASN A N 1
ATOM 725 C CA . ASN A 1 95 ? -8.344 8.609 -4.453 1 90.88 95 ASN A CA 1
ATOM 726 C C . ASN A 1 95 ? -7.039 7.961 -4.91 1 90.88 95 ASN A C 1
ATOM 728 O O . ASN A 1 95 ? -7.035 7.137 -5.824 1 90.88 95 ASN A O 1
ATOM 732 N N . TYR A 1 96 ? -6.09 8.508 -4.305 1 91.25 96 TYR A N 1
ATOM 733 C CA . TYR A 1 96 ? -4.789 8.086 -4.812 1 91.25 96 TYR A CA 1
ATOM 734 C C . TYR A 1 96 ? -3.74 8.109 -3.707 1 91.25 96 TYR A C 1
ATOM 736 O O . TYR A 1 96 ? -3.65 9.078 -2.949 1 91.25 96 TYR A O 1
ATOM 744 N N . MET A 1 97 ? -3.033 6.996 -3.592 1 92 97 MET A N 1
ATOM 745 C CA . MET A 1 97 ? -1.861 6.938 -2.723 1 92 97 MET A CA 1
ATOM 746 C C . MET A 1 97 ? -0.702 6.23 -3.418 1 92 97 MET A C 1
ATOM 748 O O . MET A 1 97 ? -0.881 5.156 -3.996 1 92 97 MET A O 1
ATOM 752 N N . ASN A 1 98 ? 0.391 6.82 -3.41 1 91.75 98 ASN A N 1
ATOM 753 C CA . ASN A 1 98 ? 1.562 6.172 -3.988 1 91.75 98 ASN A CA 1
ATOM 754 C C . ASN A 1 98 ? 2.754 6.211 -3.037 1 91.75 98 ASN A C 1
ATOM 756 O O . ASN A 1 98 ? 2.891 7.145 -2.244 1 91.75 98 ASN A O 1
ATOM 760 N N . THR A 1 99 ? 3.477 5.199 -3.02 1 92.94 99 THR A N 1
ATOM 761 C CA . THR A 1 99 ? 4.762 5.105 -2.332 1 92.94 99 THR A CA 1
ATOM 762 C C . THR A 1 99 ? 5.859 4.668 -3.297 1 92.94 99 THR A C 1
ATOM 764 O O . THR A 1 99 ? 5.699 3.682 -4.02 1 92.94 99 THR A O 1
ATOM 767 N N . LEU A 1 100 ? 6.906 5.402 -3.295 1 92.88 100 LEU A N 1
ATOM 768 C CA . LEU A 1 100 ? 8.047 5.125 -4.16 1 92.88 100 LEU A CA 1
ATOM 769 C C . LEU A 1 100 ? 9.344 5.074 -3.354 1 92.88 100 LEU A C 1
ATOM 771 O O . LEU A 1 100 ? 9.648 6.004 -2.607 1 92.88 100 LEU A O 1
ATOM 775 N N . PHE A 1 101 ? 9.992 3.975 -3.449 1 91.94 101 PHE A N 1
ATOM 776 C CA . PHE A 1 101 ? 11.312 3.85 -2.852 1 91.94 101 PHE A CA 1
ATOM 777 C C . PHE A 1 101 ? 12.359 3.541 -3.916 1 91.94 101 PHE A C 1
ATOM 779 O O . PHE A 1 101 ? 12.109 2.762 -4.836 1 91.94 101 PHE A O 1
ATOM 786 N N . GLY A 1 102 ? 13.453 4.164 -3.789 1 88.38 102 GLY A N 1
ATOM 787 C CA . GLY A 1 102 ? 14.602 3.877 -4.633 1 88.38 102 GLY A CA 1
ATOM 788 C C . GLY A 1 102 ? 15.898 3.789 -3.859 1 88.38 102 GLY A C 1
ATOM 789 O O . GLY A 1 102 ? 16.125 4.551 -2.916 1 88.38 102 GLY A O 1
ATOM 790 N N . GLY A 1 103 ? 16.703 2.852 -4.312 1 87.69 103 GLY A N 1
ATOM 791 C CA . GLY A 1 103 ? 17.984 2.678 -3.631 1 87.69 103 GLY A CA 1
ATOM 792 C C . GLY A 1 103 ? 17.922 1.658 -2.51 1 87.69 103 GLY A C 1
ATOM 793 O O . GLY A 1 103 ? 17.312 0.595 -2.662 1 87.69 103 GLY A O 1
ATOM 794 N N . SER A 1 104 ? 18.609 1.984 -1.469 1 87 104 SER A N 1
ATOM 795 C CA . SER A 1 104 ? 18.766 1.018 -0.387 1 87 104 SER A CA 1
ATOM 796 C C . SER A 1 104 ? 17.812 1.307 0.759 1 87 104 SER A C 1
ATOM 798 O O . SER A 1 104 ? 18.125 2.086 1.66 1 87 104 SER A O 1
ATOM 800 N N . TYR A 1 105 ? 16.672 0.611 0.643 1 89.38 105 TYR A N 1
ATOM 801 C CA . TYR A 1 105 ? 15.68 0.74 1.702 1 89.38 105 TYR A CA 1
ATOM 802 C C . TYR A 1 105 ? 15.18 -0.627 2.146 1 89.38 105 TYR A C 1
ATOM 804 O O . TYR A 1 105 ? 14.977 -1.521 1.321 1 89.38 105 TYR A O 1
ATOM 812 N N . ASP A 1 106 ? 14.992 -0.715 3.447 1 89.31 106 ASP A N 1
ATOM 813 C CA . ASP A 1 106 ? 14.039 -1.698 3.957 1 89.31 106 ASP A CA 1
ATOM 814 C C . ASP A 1 106 ? 12.664 -1.07 4.18 1 89.31 106 ASP A C 1
ATOM 816 O O . ASP A 1 106 ? 12.555 -0.019 4.816 1 89.31 106 ASP A O 1
ATOM 820 N N . SER A 1 107 ? 11.711 -1.716 3.559 1 91.94 107 SER A N 1
ATOM 821 C CA . SER A 1 107 ? 10.391 -1.111 3.707 1 91.94 107 SER A CA 1
ATOM 822 C C . SER A 1 107 ? 9.328 -2.168 3.965 1 91.94 107 SER A C 1
ATOM 824 O O . SER A 1 107 ? 9.461 -3.314 3.529 1 91.94 107 SER A O 1
ATOM 826 N N . LEU A 1 108 ? 8.336 -1.781 4.746 1 91.75 108 LEU A N 1
ATOM 827 C CA . LEU A 1 108 ? 7.172 -2.588 5.082 1 91.75 108 LEU A CA 1
ATOM 828 C C . LEU A 1 108 ? 5.887 -1.777 4.93 1 91.75 108 LEU A C 1
ATOM 830 O O . LEU A 1 108 ? 5.785 -0.669 5.461 1 91.75 108 LEU A O 1
ATOM 834 N N . LYS A 1 109 ? 5.055 -2.283 4.121 1 93.56 109 LYS A N 1
ATOM 835 C CA . LYS A 1 109 ? 3.727 -1.687 4.02 1 93.56 109 LYS A CA 1
ATOM 836 C C . LYS A 1 109 ? 2.643 -2.682 4.422 1 93.56 109 LYS A C 1
ATOM 838 O O . LYS A 1 109 ? 2.609 -3.809 3.92 1 93.56 109 LYS A O 1
ATOM 843 N N . GLU A 1 110 ? 1.805 -2.252 5.309 1 93.75 110 GLU A N 1
ATOM 844 C CA . GLU A 1 110 ? 0.718 -3.094 5.801 1 93.75 110 GLU A CA 1
ATOM 845 C C . GLU A 1 110 ? -0.629 -2.391 5.668 1 93.75 110 GLU A C 1
ATOM 847 O O . GLU A 1 110 ? -0.742 -1.194 5.945 1 93.75 110 GLU A O 1
ATOM 852 N N . ASN A 1 111 ? -1.563 -3.162 5.156 1 93.88 111 ASN A N 1
ATOM 853 C CA . ASN A 1 111 ? -2.943 -2.691 5.094 1 93.88 111 ASN A CA 1
ATOM 854 C C . ASN A 1 111 ? -3.875 -3.578 5.914 1 93.88 111 ASN A C 1
ATOM 856 O O . ASN A 1 111 ? -3.822 -4.805 5.809 1 93.88 111 ASN A O 1
ATOM 860 N N . TYR A 1 112 ? -4.648 -2.957 6.73 1 93.62 112 TYR A N 1
ATOM 861 C CA . TYR A 1 112 ? -5.582 -3.67 7.59 1 93.62 112 TYR A CA 1
ATOM 862 C C . TYR A 1 112 ? -7.02 -3.246 7.309 1 93.62 112 TYR A C 1
ATOM 864 O O . TYR A 1 112 ? -7.312 -2.051 7.215 1 93.62 112 TYR A O 1
ATOM 872 N N . CYS A 1 113 ? -7.871 -4.23 7.215 1 91.19 113 CYS A N 1
ATOM 873 C CA . CYS A 1 113 ? -9.305 -3.996 7.086 1 91.19 113 CYS A CA 1
ATOM 874 C C . CYS A 1 113 ? -10.094 -4.941 7.984 1 91.19 113 CYS A C 1
ATOM 876 O O . CYS A 1 113 ? -10.148 -6.148 7.727 1 91.19 113 CYS A O 1
ATOM 878 N N . ALA A 1 114 ? -10.68 -4.422 9.008 1 89.69 114 ALA A N 1
ATOM 879 C CA . ALA A 1 114 ? -11.484 -5.191 9.953 1 89.69 114 ALA A CA 1
ATOM 880 C C . ALA A 1 114 ? -12.68 -4.379 10.438 1 89.69 114 ALA A C 1
ATOM 882 O O . ALA A 1 114 ? -12.75 -3.998 11.609 1 89.69 114 ALA A O 1
ATOM 883 N N . PRO A 1 115 ? -13.602 -4.223 9.578 1 86.62 115 PRO A N 1
ATOM 884 C CA . PRO A 1 115 ? -14.766 -3.479 10.062 1 86.62 115 PRO A CA 1
ATOM 885 C C . PRO A 1 115 ? -15.414 -4.125 11.289 1 86.62 115 PRO A C 1
ATOM 887 O O . PRO A 1 115 ? -15.383 -5.348 11.438 1 86.62 115 PRO A O 1
ATOM 890 N N . PRO A 1 116 ? -15.906 -3.197 12.289 1 87.94 116 PRO A N 1
ATOM 891 C CA . PRO A 1 116 ? -16.188 -1.773 12.086 1 87.94 116 PRO A CA 1
ATOM 892 C C . PRO A 1 116 ? -15 -0.88 12.445 1 87.94 116 PRO A C 1
ATOM 894 O O . PRO A 1 116 ? -15.148 0.341 12.539 1 87.94 116 PRO A O 1
ATOM 897 N N . LEU A 1 117 ? -13.836 -1.434 12.672 1 89.81 117 LEU A N 1
ATOM 898 C CA . LEU A 1 117 ? -12.672 -0.603 12.961 1 89.81 117 LEU A CA 1
ATOM 899 C C . LEU A 1 117 ? -12.273 0.211 11.734 1 89.81 117 LEU A C 1
ATOM 901 O O . LEU A 1 117 ? -12.531 -0.198 10.602 1 89.81 117 LEU A O 1
ATOM 905 N N . PRO A 1 118 ? -11.609 1.353 12.031 1 91.81 118 PRO A N 1
ATOM 906 C CA . PRO A 1 118 ? -11.07 2.094 10.891 1 91.81 118 PRO A CA 1
ATOM 907 C C . PRO A 1 118 ? -10.047 1.29 10.094 1 91.81 118 PRO A C 1
ATOM 909 O O . PRO A 1 118 ? -9.273 0.522 10.672 1 91.81 118 PRO A O 1
ATOM 912 N N . GLU A 1 119 ? -10.086 1.487 8.773 1 93.56 119 GLU A N 1
ATOM 913 C CA . GLU A 1 119 ? -9.008 0.936 7.953 1 93.56 119 GLU A CA 1
ATOM 914 C C . GLU A 1 119 ? -7.676 1.604 8.266 1 93.56 119 GLU A C 1
ATOM 916 O O . GLU A 1 119 ? -7.625 2.809 8.531 1 93.56 119 GLU A O 1
ATOM 921 N N . ARG A 1 120 ? -6.641 0.796 8.195 1 94.88 120 ARG A N 1
ATOM 922 C CA . ARG A 1 120 ? -5.332 1.342 8.531 1 94.88 120 ARG A CA 1
ATOM 923 C C . ARG A 1 120 ? -4.277 0.883 7.527 1 94.88 120 ARG A C 1
ATOM 925 O O . ARG A 1 120 ? -4.27 -0.279 7.113 1 94.88 120 ARG A O 1
ATOM 932 N N . GLU A 1 121 ? -3.514 1.769 7.164 1 95.38 121 GLU A N 1
ATOM 933 C CA . GLU A 1 121 ? -2.326 1.496 6.355 1 95.38 121 GLU A CA 1
ATOM 934 C C . GLU A 1 121 ? -1.067 2.035 7.031 1 95.38 121 GLU A C 1
ATOM 936 O O . GLU A 1 121 ? -1.054 3.17 7.516 1 95.38 121 GLU A O 1
ATOM 941 N N . VAL A 1 122 ? -0.073 1.241 7.07 1 95.12 122 VAL A N 1
ATOM 942 C CA . VAL A 1 122 ? 1.191 1.623 7.688 1 95.12 122 VAL A CA 1
ATOM 943 C C . VAL A 1 122 ? 2.34 1.38 6.711 1 95.12 122 VAL A C 1
ATOM 945 O O . VAL A 1 122 ? 2.471 0.285 6.16 1 95.12 122 VAL A O 1
ATOM 948 N N . VAL A 1 123 ? 3.08 2.352 6.48 1 94.88 123 VAL A N 1
ATOM 949 C CA . VAL A 1 123 ? 4.289 2.238 5.672 1 94.88 123 VAL A CA 1
ATOM 950 C C . VAL A 1 123 ? 5.512 2.561 6.527 1 94.88 123 VAL A C 1
ATOM 952 O O . VAL A 1 123 ? 5.676 3.693 6.988 1 94.88 123 VAL A O 1
ATOM 955 N N . ARG A 1 124 ? 6.363 1.659 6.668 1 93.69 124 ARG A N 1
ATOM 956 C CA . ARG A 1 124 ? 7.617 1.857 7.387 1 93.69 124 ARG A CA 1
ATOM 957 C C . ARG A 1 124 ? 8.812 1.677 6.457 1 93.69 124 ARG A C 1
ATOM 959 O O . ARG A 1 124 ? 8.812 0.791 5.598 1 93.69 124 ARG A O 1
ATOM 966 N N . TYR A 1 125 ? 9.742 2.48 6.668 1 92.38 125 TYR A N 1
ATOM 967 C CA . TYR A 1 125 ? 10.945 2.348 5.848 1 92.38 125 TYR A CA 1
ATOM 968 C C . TYR A 1 125 ? 12.172 2.832 6.605 1 92.38 125 TYR A C 1
ATOM 970 O O . TYR A 1 125 ? 12.078 3.709 7.465 1 92.38 125 TYR A O 1
ATOM 978 N N . ILE A 1 126 ? 13.289 2.287 6.312 1 90.44 126 ILE A N 1
ATOM 979 C CA . ILE A 1 126 ? 14.594 2.676 6.848 1 90.44 126 ILE A CA 1
ATOM 980 C C . ILE A 1 126 ? 15.625 2.689 5.727 1 90.44 126 ILE A C 1
ATOM 982 O O . ILE A 1 126 ? 15.734 1.731 4.957 1 90.44 126 ILE A O 1
ATOM 986 N N . CYS A 1 127 ? 16.297 3.752 5.691 1 89.06 127 CYS A N 1
ATOM 987 C CA . CYS A 1 127 ? 17.328 3.881 4.672 1 89.06 127 CYS A CA 1
ATOM 988 C C . CYS A 1 127 ? 18.625 3.234 5.137 1 89.06 127 CYS A C 1
ATOM 990 O O . CYS A 1 127 ? 19.141 3.547 6.215 1 89.06 127 CYS A O 1
ATOM 992 N N . GLY A 1 128 ? 19.203 2.418 4.309 1 86.19 128 GLY A N 1
ATOM 993 C CA . GLY A 1 128 ? 20.469 1.77 4.633 1 86.19 128 GLY A CA 1
ATOM 994 C C . GLY A 1 128 ? 21.656 2.719 4.617 1 86.19 128 GLY A C 1
ATOM 995 O O . GLY A 1 128 ? 22.641 2.492 5.309 1 86.19 128 GLY A O 1
ATOM 996 N N . GLU A 1 129 ? 21.531 3.834 3.924 1 83.25 129 GLU A N 1
ATOM 997 C CA . GLU A 1 129 ? 22.641 4.773 3.76 1 83.25 129 GLU A CA 1
ATOM 998 C C . GLU A 1 129 ? 22.719 5.746 4.93 1 83.25 129 GLU A C 1
ATOM 1000 O O . GLU A 1 129 ? 23.797 6.027 5.445 1 83.25 129 GLU A O 1
ATOM 1005 N N . SER A 1 130 ? 21.609 6.277 5.305 1 81.31 130 SER A N 1
ATOM 1006 C CA . SER A 1 130 ? 21.609 7.352 6.293 1 81.31 130 SER A CA 1
ATOM 1007 C C . SER A 1 130 ? 21.281 6.824 7.68 1 81.31 130 SER A C 1
ATOM 1009 O O . SER A 1 130 ? 21.547 7.484 8.688 1 81.31 130 SER A O 1
ATOM 1011 N N . GLY A 1 131 ? 20.594 5.637 7.691 1 83.06 131 GLY A N 1
ATOM 1012 C CA . GLY A 1 131 ? 20.109 5.113 8.961 1 83.06 131 GLY A CA 1
ATOM 1013 C C . GLY A 1 131 ? 18.828 5.758 9.43 1 83.06 131 GLY A C 1
ATOM 1014 O O . GLY A 1 131 ? 18.234 5.344 10.438 1 83.06 131 GLY A O 1
ATOM 1015 N N . CYS A 1 132 ? 18.422 6.73 8.672 1 85.56 132 CYS A N 1
ATOM 1016 C CA . CYS A 1 132 ? 17.141 7.375 8.984 1 85.56 132 CYS A CA 1
ATOM 1017 C C . CYS A 1 132 ? 15.984 6.645 8.32 1 85.56 132 CYS A C 1
ATOM 1019 O O . CYS A 1 132 ? 16.188 5.789 7.457 1 85.56 132 CYS A O 1
ATOM 1021 N N . GLY A 1 133 ? 14.789 6.926 8.844 1 89.62 133 GLY A N 1
ATOM 1022 C CA . GLY A 1 133 ? 13.609 6.305 8.266 1 89.62 133 GLY A CA 1
ATOM 1023 C C . GLY A 1 133 ? 12.32 7.016 8.633 1 89.62 133 GLY A C 1
ATOM 1024 O O . GLY A 1 133 ? 12.344 8.18 9.039 1 89.62 133 GLY A O 1
ATOM 1025 N N . GLY A 1 134 ? 11.305 6.355 8.375 1 92.25 134 GLY A N 1
ATOM 1026 C CA . GLY A 1 134 ? 10.016 6.957 8.68 1 92.25 134 GLY A CA 1
ATOM 1027 C C . GLY A 1 134 ? 8.883 5.949 8.734 1 92.25 134 GLY A C 1
ATOM 1028 O O . GLY A 1 134 ? 9.078 4.773 8.422 1 92.25 134 GLY A O 1
ATOM 1029 N N . CYS A 1 135 ? 7.832 6.418 9.266 1 95 135 CYS A N 1
ATOM 1030 C CA . CYS A 1 135 ? 6.586 5.66 9.336 1 95 135 CYS A CA 1
ATOM 1031 C C . CYS A 1 135 ? 5.395 6.535 8.961 1 95 135 CYS A C 1
ATOM 1033 O O . CYS A 1 135 ? 5.16 7.57 9.594 1 95 135 CYS A O 1
ATOM 1035 N N . PHE A 1 136 ? 4.801 6.137 7.922 1 96.31 136 PHE A N 1
ATOM 1036 C CA . PHE A 1 136 ? 3.566 6.801 7.523 1 96.31 136 PHE A CA 1
ATOM 1037 C C . PHE A 1 136 ? 2.355 5.941 7.871 1 96.31 136 PHE A C 1
ATOM 1039 O O . PHE A 1 136 ? 2.328 4.746 7.57 1 96.31 136 PHE A O 1
ATOM 1046 N N . THR A 1 137 ? 1.36 6.555 8.531 1 96.5 137 THR A N 1
ATOM 1047 C CA . THR A 1 137 ? 0.136 5.84 8.867 1 96.5 137 THR A CA 1
ATOM 1048 C C . THR A 1 137 ? -1.087 6.57 8.32 1 96.5 137 THR A C 1
ATOM 1050 O O . THR A 1 137 ? -1.19 7.793 8.445 1 96.5 137 THR A O 1
ATOM 1053 N N . LEU A 1 138 ? -1.911 5.836 7.699 1 97 138 LEU A N 1
ATOM 1054 C CA . LEU A 1 138 ? -3.189 6.344 7.211 1 97 138 LEU A CA 1
ATOM 1055 C C . LEU A 1 138 ? -4.352 5.605 7.863 1 97 138 LEU A C 1
ATOM 1057 O O . LEU A 1 138 ? -4.41 4.375 7.824 1 97 138 LEU A O 1
ATOM 1061 N N . GLU A 1 139 ? -5.207 6.367 8.461 1 96.38 139 GLU A N 1
ATOM 1062 C CA . GLU A 1 139 ? -6.41 5.812 9.07 1 96.38 139 GLU A CA 1
ATOM 1063 C C . GLU A 1 139 ? -7.672 6.391 8.438 1 96.38 139 GLU A C 1
ATOM 1065 O O . GLU A 1 139 ? -7.785 7.605 8.273 1 96.38 139 GLU A O 1
ATOM 1070 N N . LYS A 1 140 ? -8.57 5.52 8.086 1 94.06 140 LYS A N 1
ATOM 1071 C CA . LYS A 1 140 ? -9.859 5.922 7.535 1 94.06 140 LYS A CA 1
ATOM 1072 C C . LYS A 1 140 ? -11.008 5.445 8.422 1 94.06 140 LYS A C 1
ATOM 1074 O O . LYS A 1 140 ? -11.25 4.242 8.539 1 94.06 140 LYS A O 1
ATOM 1079 N N . LYS A 1 141 ? -11.664 6.371 8.93 1 92.25 141 LYS A N 1
ATOM 1080 C CA . LYS A 1 141 ? -12.852 6.035 9.711 1 92.25 141 LYS A CA 1
ATOM 1081 C C . LYS A 1 141 ? -14.102 6.02 8.836 1 92.25 141 LYS A C 1
ATOM 1083 O O . LYS A 1 141 ? -14.375 6.988 8.125 1 92.25 141 LYS A O 1
ATOM 1088 N N . LYS A 1 142 ? -14.781 4.977 8.977 1 84.56 142 LYS A N 1
ATOM 1089 C CA . LYS A 1 142 ? -15.969 4.797 8.141 1 84.56 142 LYS A CA 1
ATOM 1090 C C . LYS A 1 142 ? -17.234 4.703 9 1 84.56 142 LYS A C 1
ATOM 1092 O O . LYS A 1 142 ? -17.172 4.277 10.156 1 84.56 142 LYS A O 1
ATOM 1097 N N . LYS A 1 143 ? -18.328 5.059 8.359 1 83.38 143 LYS A N 1
ATOM 1098 C CA . LYS A 1 143 ? -19.641 4.781 8.93 1 83.38 143 LYS A CA 1
ATOM 1099 C C . LYS A 1 143 ? -20.094 3.369 8.578 1 83.38 143 LYS A C 1
ATOM 1101 O O . LYS A 1 143 ? -19.422 2.654 7.84 1 83.38 143 LYS A O 1
ATOM 1106 N N . GLU A 1 144 ? -21.234 3.043 9.094 1 75.75 144 GLU A N 1
ATOM 1107 C CA . GLU A 1 144 ? -21.781 1.71 8.883 1 75.75 144 GLU A CA 1
ATOM 1108 C C . GLU A 1 144 ? -22.078 1.464 7.41 1 75.75 144 GLU A C 1
ATOM 1110 O O . GLU A 1 144 ? -21.953 0.339 6.922 1 75.75 144 GLU A O 1
ATOM 1115 N N . ASP A 1 145 ? -22.328 2.533 6.738 1 74.25 145 ASP A N 1
ATOM 1116 C CA . ASP A 1 145 ? -22.703 2.385 5.332 1 74.25 145 ASP A CA 1
ATOM 1117 C C . ASP A 1 145 ? -21.453 2.352 4.445 1 74.25 145 ASP A C 1
ATOM 1119 O O . ASP A 1 145 ? -21.562 2.271 3.219 1 74.25 145 ASP A O 1
ATOM 1123 N N . GLY A 1 146 ? -20.234 2.502 5.09 1 75.62 146 GLY A N 1
ATOM 1124 C CA . GLY A 1 146 ? -19 2.381 4.336 1 75.62 146 GLY A CA 1
ATOM 1125 C C . GLY A 1 146 ? -18.406 3.719 3.947 1 75.62 146 GLY A C 1
ATOM 1126 O O . GLY A 1 146 ? -17.266 3.785 3.482 1 75.62 146 GLY A O 1
ATOM 1127 N N . ALA A 1 147 ? -19.141 4.766 4.203 1 82.06 147 ALA A N 1
ATOM 1128 C CA . ALA A 1 147 ? -18.641 6.09 3.84 1 82.06 147 ALA A CA 1
ATOM 1129 C C . ALA A 1 147 ? -17.531 6.539 4.781 1 82.06 147 ALA A C 1
ATOM 1131 O O . ALA A 1 147 ? -17.656 6.441 6.004 1 82.06 147 ALA A O 1
ATOM 1132 N N . VAL A 1 148 ? -16.531 7.047 4.223 1 88.5 148 VAL A N 1
ATOM 1133 C CA . VAL A 1 148 ? -15.422 7.559 5.027 1 88.5 148 VAL A CA 1
ATOM 1134 C C . VAL A 1 148 ? -15.773 8.953 5.559 1 88.5 148 VAL A C 1
ATOM 1136 O O . VAL A 1 148 ? -16.141 9.836 4.789 1 88.5 148 VAL A O 1
ATOM 1139 N N . VAL A 1 149 ? -15.555 9.164 6.871 1 90.19 149 VAL A N 1
ATOM 1140 C CA . VAL A 1 149 ? -15.969 10.438 7.453 1 90.19 149 VAL A CA 1
ATOM 1141 C C . VAL A 1 149 ? -14.75 11.188 7.988 1 90.19 149 VAL A C 1
ATOM 1143 O O . VAL A 1 149 ? -14.82 12.383 8.266 1 90.19 149 VAL A O 1
ATOM 1146 N N . ARG A 1 150 ? -13.727 10.445 8.141 1 93.94 150 ARG A N 1
ATOM 1147 C CA . ARG A 1 150 ? -12.5 11.055 8.641 1 93.94 150 ARG A CA 1
ATOM 1148 C C . ARG A 1 150 ? -11.273 10.305 8.133 1 93.94 150 ARG A C 1
ATOM 1150 O O . ARG A 1 150 ? -11.273 9.078 8.062 1 93.94 150 ARG A O 1
ATOM 1157 N N . VAL A 1 151 ? -10.281 11.07 7.812 1 96.38 151 VAL A N 1
ATOM 1158 C CA . VAL A 1 151 ? -8.977 10.539 7.43 1 96.38 151 VAL A CA 1
ATOM 1159 C C . VAL A 1 151 ? -7.891 11.164 8.297 1 96.38 151 VAL A C 1
ATOM 1161 O O . VAL A 1 151 ? -7.871 12.383 8.5 1 96.38 151 VAL A O 1
ATOM 1164 N N . GLN A 1 152 ? -7.113 10.352 8.836 1 96.94 152 GLN A N 1
ATOM 1165 C CA . GLN A 1 152 ? -5.953 10.812 9.586 1 96.94 152 GLN A CA 1
ATOM 1166 C C . GLN A 1 152 ? -4.66 10.242 9.016 1 96.94 152 GLN A C 1
ATOM 1168 O O . GLN A 1 152 ? -4.527 9.023 8.867 1 96.94 152 GLN A O 1
ATOM 1173 N N . ALA A 1 153 ? -3.807 11.109 8.672 1 96.81 153 ALA A N 1
ATOM 1174 C CA . ALA A 1 153 ? -2.484 10.727 8.188 1 96.81 153 ALA A CA 1
ATOM 1175 C C . ALA A 1 153 ? -1.389 11.227 9.125 1 96.81 153 ALA A C 1
ATOM 1177 O O . ALA A 1 153 ? -1.433 12.367 9.586 1 96.81 153 ALA A O 1
ATOM 1178 N N . THR A 1 154 ? -0.432 10.383 9.398 1 96.19 154 THR A N 1
ATOM 1179 C CA . THR A 1 154 ? 0.702 10.805 10.219 1 96.19 154 THR A CA 1
ATOM 1180 C C . THR A 1 154 ? 2.02 10.414 9.555 1 96.19 154 THR A C 1
ATOM 1182 O O . THR A 1 154 ? 2.086 9.422 8.828 1 96.19 154 THR A O 1
ATOM 1185 N N . HIS A 1 155 ? 2.98 11.156 9.828 1 96.25 155 HIS A N 1
ATOM 1186 C CA . HIS A 1 155 ? 4.34 10.789 9.445 1 96.25 155 HIS A CA 1
ATOM 1187 C C . HIS A 1 155 ? 5.309 10.984 10.609 1 96.25 155 HIS A C 1
ATOM 1189 O O . HIS A 1 155 ? 5.316 12.039 11.25 1 96.25 155 HIS A O 1
ATOM 1195 N N . ASP A 1 156 ? 6.016 10.039 10.852 1 93.75 156 ASP A N 1
ATOM 1196 C CA . ASP A 1 156 ? 7.098 10.031 11.836 1 93.75 156 ASP A CA 1
ATOM 1197 C C . ASP A 1 156 ? 8.461 9.984 11.148 1 93.75 156 ASP A C 1
ATOM 1199 O O . ASP A 1 156 ? 8.797 9 10.5 1 93.75 156 ASP A O 1
ATOM 1203 N N . PHE A 1 157 ? 9.164 11.016 11.242 1 93.44 157 PHE A N 1
ATOM 1204 C CA . PHE A 1 157 ? 10.547 10.992 10.797 1 93.44 157 PHE A CA 1
ATOM 1205 C C . PHE A 1 157 ? 11.469 10.539 11.93 1 93.44 157 PHE A C 1
ATOM 1207 O O . PHE A 1 157 ? 11.586 11.219 12.953 1 93.44 157 PHE A O 1
ATOM 1214 N N . ILE A 1 158 ? 12.172 9.477 11.688 1 88.75 158 ILE A N 1
ATOM 1215 C CA . ILE A 1 158 ? 12.914 8.805 12.75 1 88.75 158 ILE A CA 1
ATOM 1216 C C . ILE A 1 158 ? 14.398 9.148 12.633 1 88.75 158 ILE A C 1
ATOM 1218 O O . ILE A 1 158 ? 15.023 8.867 11.609 1 88.75 158 ILE A O 1
ATOM 1222 N N . VAL A 1 159 ? 14.844 9.695 13.633 1 86.12 159 VAL A N 1
ATOM 1223 C CA . VAL A 1 159 ? 16.266 10.031 13.75 1 86.12 159 VAL A CA 1
ATOM 1224 C C . VAL A 1 159 ? 16.828 9.461 15.047 1 86.12 159 VAL A C 1
ATOM 1226 O O . VAL A 1 159 ? 16.797 10.117 16.094 1 86.12 159 VAL A O 1
ATOM 1229 N N . GLY A 1 160 ? 17.344 8.305 14.906 1 81.38 160 GLY A N 1
ATOM 1230 C CA . GLY A 1 160 ? 17.828 7.645 16.109 1 81.38 160 GLY A CA 1
ATOM 1231 C C . GLY A 1 160 ? 16.75 7.383 17.125 1 81.38 160 GLY A C 1
ATOM 1232 O O . GLY A 1 160 ? 15.742 6.738 16.828 1 81.38 160 GLY A O 1
ATOM 1233 N N . GLU A 1 161 ? 16.969 8.039 18.312 1 84.38 161 GLU A N 1
ATOM 1234 C CA . GLU A 1 161 ? 16.031 7.789 19.406 1 84.38 161 GLU A CA 1
ATOM 1235 C C . GLU A 1 161 ? 14.891 8.805 19.391 1 84.38 161 GLU A C 1
ATOM 1237 O O . GLU A 1 161 ? 13.953 8.711 20.188 1 84.38 161 GLU A O 1
ATOM 1242 N N . GLU A 1 162 ? 14.992 9.695 18.5 1 87.44 162 GLU A N 1
ATOM 1243 C CA . GLU A 1 162 ? 13.977 10.742 18.422 1 87.44 162 GLU A CA 1
ATOM 1244 C C . GLU A 1 162 ? 13.164 10.633 17.125 1 87.44 162 GLU A C 1
ATOM 1246 O O . GLU A 1 162 ? 13.641 10.086 16.141 1 87.44 162 GLU A O 1
ATOM 1251 N N . THR A 1 163 ? 11.992 11.086 17.234 1 89.62 163 THR A N 1
ATOM 1252 C CA . THR A 1 163 ? 11.078 11.078 16.109 1 89.62 163 THR A CA 1
ATOM 1253 C C . THR A 1 163 ? 10.344 12.414 15.992 1 89.62 163 THR A C 1
ATOM 1255 O O . THR A 1 163 ? 9.867 12.953 16.984 1 89.62 163 THR A O 1
ATOM 1258 N N . MET A 1 164 ? 10.375 12.953 14.828 1 91.81 164 MET A N 1
ATOM 1259 C CA . MET A 1 164 ? 9.539 14.109 14.547 1 91.81 164 MET A CA 1
ATOM 1260 C C . MET A 1 164 ? 8.195 13.688 13.969 1 91.81 164 MET A C 1
ATOM 1262 O O . MET A 1 164 ? 8.141 13.008 12.945 1 91.81 164 MET A O 1
ATOM 1266 N N . HIS A 1 165 ? 7.137 14.125 14.641 1 93.75 165 HIS A N 1
ATOM 1267 C CA . HIS A 1 165 ? 5.797 13.633 14.344 1 93.75 165 HIS A CA 1
ATOM 1268 C C . HIS A 1 165 ? 4.906 14.742 13.797 1 93.75 165 HIS A C 1
ATOM 1270 O O . HIS A 1 165 ? 4.836 15.828 14.375 1 93.75 165 HIS A O 1
ATOM 1276 N N . VAL A 1 166 ? 4.281 14.477 12.688 1 95.12 166 VAL A N 1
ATOM 1277 C CA . VAL A 1 166 ? 3.277 15.359 12.102 1 95.12 166 VAL A CA 1
ATOM 1278 C C . VAL A 1 166 ? 1.976 14.586 11.883 1 95.12 166 VAL A C 1
ATOM 1280 O O . VAL A 1 166 ? 1.996 13.422 11.484 1 95.12 166 VAL A O 1
ATOM 1283 N N . LYS A 1 167 ? 0.892 15.242 12.133 1 95.81 167 LYS A N 1
ATOM 1284 C CA . LYS A 1 167 ? -0.43 14.633 12 1 95.81 167 LYS A CA 1
ATOM 1285 C C . LYS A 1 167 ? -1.364 15.531 11.188 1 95.81 167 LYS A C 1
ATOM 1287 O O . LYS A 1 167 ? -1.425 16.734 11.422 1 95.81 167 LYS A O 1
ATOM 1292 N N . VAL A 1 168 ? -1.989 14.938 10.234 1 96.31 168 VAL A N 1
ATOM 1293 C CA . VAL A 1 168 ? -2.98 15.641 9.422 1 96.31 168 VAL A CA 1
ATOM 1294 C C . VAL A 1 168 ? -4.348 14.984 9.602 1 96.31 168 VAL A C 1
ATOM 1296 O O . VAL A 1 168 ? -4.504 13.781 9.391 1 96.31 168 VAL A O 1
ATOM 1299 N N . LYS A 1 169 ? -5.266 15.789 9.953 1 97.06 169 LYS A N 1
ATOM 1300 C CA . LYS A 1 169 ? -6.645 15.328 10.102 1 97.06 169 LYS A CA 1
ATOM 1301 C C . LYS A 1 169 ? -7.555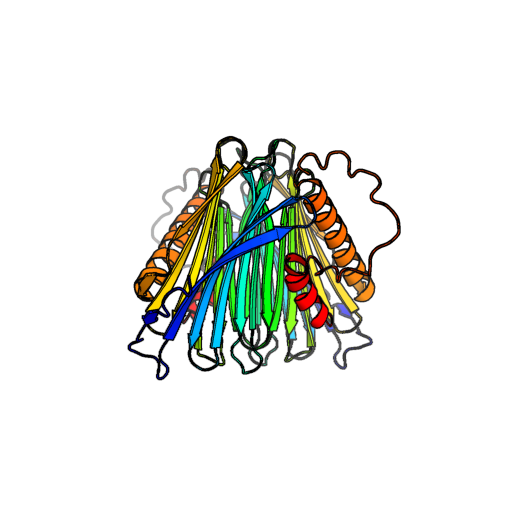 15.969 9.055 1 97.06 169 LYS A C 1
ATOM 1303 O O . LYS A 1 169 ? -7.555 17.188 8.898 1 97.06 169 LYS A O 1
ATOM 1308 N N . ILE A 1 170 ? -8.25 15.148 8.383 1 96 170 ILE A N 1
ATOM 1309 C CA . ILE A 1 170 ? -9.18 15.609 7.363 1 96 170 ILE A CA 1
ATOM 1310 C C . ILE A 1 170 ? -10.594 15.117 7.68 1 96 170 ILE A C 1
ATOM 1312 O O . ILE A 1 170 ? -10.805 13.914 7.879 1 96 170 ILE A O 1
ATOM 1316 N N . ARG A 1 171 ? -11.562 15.992 7.695 1 94.94 171 ARG A N 1
ATOM 1317 C CA . ARG A 1 171 ? -12.953 15.641 7.973 1 94.94 171 ARG A CA 1
ATOM 1318 C C . ARG A 1 171 ? -13.906 16.406 7.062 1 94.94 171 ARG A C 1
ATOM 1320 O O . ARG A 1 171 ? -13.523 17.422 6.477 1 94.94 171 ARG A O 1
ATOM 1327 N N . ASN A 1 172 ? -15.008 15.789 6.98 1 87.5 172 ASN A N 1
ATOM 1328 C CA . ASN A 1 172 ? -16.047 16.531 6.277 1 87.5 172 ASN A CA 1
ATOM 1329 C C . ASN A 1 172 ? -16.562 17.703 7.105 1 87.5 172 ASN A C 1
ATOM 1331 O O . ASN A 1 172 ? -16.734 17.578 8.32 1 87.5 172 ASN A O 1
ATOM 1335 N N . ASP A 1 173 ? -16.625 18.922 6.422 1 80.75 173 ASP A N 1
ATOM 1336 C CA . ASP A 1 173 ? -17.125 20.125 7.082 1 80.75 173 ASP A CA 1
ATOM 1337 C C . ASP A 1 173 ? -18.016 20.938 6.141 1 80.75 173 ASP A C 1
ATOM 1339 O O . ASP A 1 173 ? -17.516 21.703 5.32 1 80.75 173 ASP A O 1
ATOM 1343 N N . ASP A 1 174 ? -19.281 21.031 6.449 1 79.25 174 ASP A N 1
ATOM 1344 C CA . ASP A 1 174 ? -20.266 21.875 5.785 1 79.25 174 ASP A CA 1
ATOM 1345 C C . ASP A 1 174 ? -20.078 21.859 4.27 1 79.25 174 ASP A C 1
ATOM 1347 O O . ASP A 1 174 ? -19.953 22.922 3.65 1 79.25 174 ASP A O 1
ATOM 1351 N N . GLY A 1 175 ? -19.969 20.797 3.693 1 77.44 175 GLY A N 1
ATOM 1352 C CA . GLY A 1 175 ? -19.891 20.688 2.244 1 77.44 175 GLY A CA 1
ATOM 1353 C C . GLY A 1 175 ? -18.469 20.766 1.722 1 77.44 175 GLY A C 1
ATOM 1354 O O . GLY A 1 175 ? -18.25 20.828 0.511 1 77.44 175 GLY A O 1
ATOM 1355 N N . GLY A 1 176 ? -17.453 20.891 2.545 1 88.38 176 GLY A N 1
ATOM 1356 C CA . GLY A 1 176 ? -16.047 20.844 2.205 1 88.38 176 GLY A CA 1
ATOM 1357 C C . GLY A 1 176 ? -15.227 19.984 3.166 1 88.38 176 GLY A C 1
ATOM 1358 O O . GLY A 1 176 ? -15.789 19.203 3.928 1 88.38 176 GLY A O 1
ATOM 1359 N N . LEU A 1 177 ? -13.875 20.125 2.934 1 93.31 177 LEU A N 1
ATOM 1360 C CA . LEU A 1 177 ? -12.984 19.422 3.848 1 93.31 177 LEU A CA 1
ATOM 1361 C C . LEU A 1 177 ? -12.398 20.391 4.879 1 93.31 177 LEU A C 1
ATOM 1363 O O . LEU A 1 177 ? -12.109 21.547 4.562 1 93.31 177 LEU A O 1
ATOM 1367 N N . LYS A 1 178 ? -12.336 19.953 6.031 1 94.69 178 LYS A N 1
ATOM 1368 C CA . LYS A 1 178 ? -11.562 20.641 7.062 1 94.69 178 LYS A CA 1
ATOM 1369 C C . LYS A 1 178 ? -10.25 19.922 7.332 1 94.69 178 LYS A C 1
ATOM 1371 O O . LYS A 1 178 ? -10.234 18.719 7.621 1 94.69 178 LYS A O 1
ATOM 1376 N N . VAL A 1 179 ? -9.211 20.672 7.254 1 94.69 179 VAL A N 1
ATOM 1377 C CA . VAL A 1 179 ? -7.875 20.094 7.371 1 94.69 179 VAL A CA 1
ATOM 1378 C C . VAL A 1 179 ? -7.152 20.688 8.578 1 94.69 179 VAL A C 1
ATOM 1380 O O . VAL A 1 179 ? -7.09 21.922 8.719 1 94.69 179 VAL A O 1
ATOM 1383 N N . GLU A 1 180 ? -6.695 19.891 9.43 1 94.5 180 GLU A N 1
ATOM 1384 C CA . GLU A 1 180 ? -5.875 20.297 10.562 1 94.5 180 GLU A CA 1
ATOM 1385 C C . GLU A 1 180 ? -4.496 19.641 10.516 1 94.5 180 GLU A C 1
ATOM 1387 O O . GLU A 1 180 ? -4.387 18.422 10.398 1 94.5 180 GLU A O 1
ATOM 1392 N N . VAL A 1 181 ? -3.531 20.438 10.539 1 93.12 181 VAL A N 1
ATOM 1393 C CA . VAL A 1 181 ? -2.156 19.953 10.57 1 93.12 181 VAL A CA 1
ATOM 1394 C C . VAL A 1 181 ? -1.547 20.203 11.945 1 93.12 181 VAL A C 1
ATOM 1396 O O . VAL A 1 181 ? -1.475 21.344 12.406 1 93.12 181 VAL A O 1
ATOM 1399 N N . GLU A 1 182 ? -1.131 19.156 12.562 1 93.31 182 GLU A N 1
ATOM 1400 C CA . GLU A 1 182 ? -0.516 19.219 13.883 1 93.31 182 GLU A CA 1
ATOM 1401 C C . GLU A 1 182 ? 0.951 18.797 13.836 1 93.31 182 GLU A C 1
ATOM 1403 O O . GLU A 1 182 ? 1.28 17.75 13.297 1 93.31 182 GLU A O 1
ATOM 1408 N N . GLY A 1 183 ? 1.747 19.625 14.508 1 89.38 183 GLY A N 1
ATOM 1409 C CA . GLY A 1 183 ? 3.176 19.359 14.531 1 89.38 183 GLY A CA 1
ATOM 1410 C C . GLY A 1 183 ? 3.969 20.281 13.633 1 89.38 183 GLY A C 1
ATOM 1411 O O . GLY A 1 183 ? 3.436 21.281 13.133 1 89.38 183 GLY A O 1
ATOM 1412 N N . PRO A 1 184 ? 5.191 19.969 13.508 1 91.31 184 PRO A N 1
ATOM 1413 C CA . PRO A 1 184 ? 5.926 18.812 14.023 1 91.31 184 PRO A CA 1
ATOM 1414 C C . PRO A 1 184 ? 6.152 18.891 15.531 1 91.31 184 PRO A C 1
ATOM 1416 O O . PRO A 1 184 ? 6.332 19.969 16.094 1 91.31 184 PRO A O 1
ATOM 1419 N N . VAL A 1 185 ? 6.109 17.719 16.156 1 90.94 185 VAL A N 1
ATOM 1420 C CA . VAL A 1 185 ? 6.414 17.562 17.578 1 90.94 185 VAL A CA 1
ATOM 1421 C C . VAL A 1 185 ? 7.461 16.469 17.766 1 90.94 185 VAL A C 1
ATOM 1423 O O . VAL A 1 185 ? 7.477 15.477 17.031 1 90.94 185 VAL A O 1
ATOM 1426 N N . LYS A 1 186 ? 8.281 16.688 18.719 1 89.88 186 LYS A N 1
ATOM 1427 C CA . LYS A 1 186 ? 9.297 15.688 19.031 1 89.88 186 LYS A CA 1
ATOM 1428 C C . LYS A 1 186 ? 8.742 14.617 19.969 1 89.88 186 LYS A C 1
ATOM 1430 O O . LYS A 1 186 ? 8.156 14.93 21 1 89.88 186 LYS A O 1
ATOM 1435 N N . LEU A 1 187 ? 8.961 13.383 19.531 1 90.5 187 LEU A N 1
ATOM 1436 C CA . LEU A 1 187 ? 8.609 12.219 20.328 1 90.5 187 LEU A CA 1
ATOM 1437 C C . LEU A 1 187 ? 9.781 11.242 20.422 1 90.5 187 LEU A C 1
ATOM 1439 O O . LEU A 1 187 ? 10.781 11.406 19.719 1 90.5 187 LEU A O 1
ATOM 1443 N N . THR A 1 188 ? 9.672 10.297 21.328 1 91.12 188 THR A N 1
ATOM 1444 C CA . THR A 1 188 ? 10.688 9.242 21.328 1 91.12 188 THR A CA 1
ATOM 1445 C C . THR A 1 188 ? 10.328 8.141 20.344 1 91.12 188 THR A C 1
ATOM 1447 O O . THR A 1 188 ? 9.148 7.82 20.156 1 91.12 188 THR A O 1
ATOM 1450 N N . THR A 1 189 ? 11.305 7.562 19.812 1 87.94 189 THR A N 1
ATOM 1451 C CA . THR A 1 189 ? 11.086 6.469 18.859 1 87.94 189 THR A CA 1
ATOM 1452 C C . THR A 1 189 ? 10.406 5.289 19.547 1 87.94 189 THR A C 1
ATOM 1454 O O . THR A 1 189 ? 9.531 4.648 18.969 1 87.94 189 THR A O 1
ATOM 1457 N N . ASP A 1 190 ? 10.719 5.062 20.75 1 89.62 190 ASP A N 1
ATOM 1458 C CA . ASP A 1 190 ? 10.117 3.971 21.516 1 89.62 190 ASP A CA 1
ATOM 1459 C C . ASP A 1 190 ? 8.617 4.176 21.672 1 89.62 190 ASP A C 1
ATOM 1461 O O . ASP A 1 190 ? 7.84 3.229 21.531 1 89.62 190 ASP A O 1
ATOM 1465 N N . TYR A 1 191 ? 8.305 5.395 21.969 1 90.94 191 TYR A N 1
ATOM 1466 C CA . TYR A 1 191 ? 6.887 5.699 22.125 1 90.94 191 TYR A CA 1
ATOM 1467 C C . TYR A 1 191 ? 6.137 5.438 20.828 1 90.94 191 TYR A C 1
ATOM 1469 O O . TYR A 1 191 ? 5.082 4.793 20.828 1 90.94 191 TYR A O 1
ATOM 1477 N N . MET A 1 192 ? 6.676 5.797 19.719 1 90.25 192 MET A N 1
ATOM 1478 C CA . MET A 1 192 ? 6.012 5.621 18.422 1 90.25 192 MET A CA 1
ATOM 1479 C C . MET A 1 192 ? 5.918 4.145 18.062 1 90.25 192 MET A C 1
ATOM 1481 O O . MET A 1 192 ? 4.891 3.688 17.562 1 90.25 192 MET A O 1
ATOM 1485 N N . ASN A 1 193 ? 6.93 3.424 18.344 1 89.62 193 ASN A N 1
ATOM 1486 C CA . ASN A 1 193 ? 6.906 1.985 18.109 1 89.62 193 ASN A CA 1
ATOM 1487 C C . ASN A 1 193 ? 5.812 1.299 18.922 1 89.62 193 ASN A C 1
ATOM 1489 O O . ASN A 1 193 ? 5.125 0.406 18.422 1 89.62 193 ASN A O 1
ATOM 1493 N N . HIS A 1 194 ? 5.695 1.78 20.094 1 92.12 194 HIS A N 1
ATOM 1494 C CA . HIS A 1 194 ? 4.656 1.238 20.969 1 92.12 194 HIS A CA 1
ATOM 1495 C C . HIS A 1 194 ? 3.268 1.516 20.406 1 92.12 194 HIS A C 1
ATOM 1497 O O . HIS A 1 194 ? 2.414 0.624 20.375 1 92.12 194 HIS A O 1
ATOM 1503 N N . VAL A 1 195 ? 3.094 2.682 19.922 1 92 195 VAL A N 1
ATOM 1504 C CA . VAL A 1 195 ? 1.804 3.086 19.375 1 92 195 VAL A CA 1
ATOM 1505 C C . VAL A 1 195 ? 1.479 2.25 18.141 1 92 195 VAL A C 1
ATOM 1507 O O . VAL A 1 195 ? 0.389 1.684 18.031 1 92 195 VAL A O 1
ATOM 1510 N N . VAL A 1 196 ? 2.41 2.1 17.281 1 90.62 196 VAL A N 1
ATOM 1511 C CA . VAL A 1 196 ? 2.193 1.38 16.031 1 90.62 196 VAL A CA 1
ATOM 1512 C C . VAL A 1 196 ? 1.97 -0.103 16.312 1 90.62 196 VAL A C 1
ATOM 1514 O O . VAL A 1 196 ? 1.08 -0.727 15.734 1 90.62 196 VAL A O 1
ATOM 1517 N N . SER A 1 197 ? 2.713 -0.612 17.203 1 90.94 197 SER A N 1
ATOM 1518 C CA . SER A 1 197 ? 2.549 -2.014 17.578 1 90.94 197 SER A CA 1
ATOM 1519 C C . SER A 1 197 ? 1.183 -2.264 18.203 1 90.94 197 SER A C 1
ATOM 1521 O O . SER A 1 197 ? 0.555 -3.293 17.953 1 90.94 197 SER A O 1
ATOM 1523 N N . GLY A 1 198 ? 0.812 -1.357 19.047 1 91.56 198 GLY A N 1
ATOM 1524 C CA . GLY A 1 198 ? -0.51 -1.468 19.641 1 91.56 198 GLY A CA 1
ATOM 1525 C C . GLY A 1 198 ? -1.628 -1.466 18.625 1 91.56 198 GLY A C 1
ATOM 1526 O O . GLY A 1 198 ? -2.557 -2.273 18.703 1 91.56 198 GLY A O 1
ATOM 1527 N N . MET A 1 199 ? -1.498 -0.653 17.703 1 91.12 199 MET A N 1
ATOM 1528 C CA . MET A 1 199 ? -2.463 -0.579 16.609 1 91.12 199 MET A CA 1
ATOM 1529 C C . MET A 1 199 ? -2.502 -1.889 15.836 1 91.12 199 MET A C 1
ATOM 1531 O O . MET A 1 199 ? -3.578 -2.391 15.508 1 91.12 199 MET A O 1
ATOM 1535 N N . ARG A 1 200 ? -1.359 -2.389 15.578 1 90.88 200 ARG A N 1
ATOM 1536 C CA . ARG A 1 200 ? -1.26 -3.633 14.82 1 90.88 200 ARG A CA 1
ATOM 1537 C C . ARG A 1 200 ? -1.923 -4.781 15.57 1 90.88 200 ARG A C 1
ATOM 1539 O O . ARG A 1 200 ? -2.682 -5.559 14.984 1 90.88 200 ARG A O 1
ATOM 1546 N N . ARG A 1 201 ? -1.658 -4.828 16.797 1 91.69 201 ARG A N 1
ATOM 1547 C CA . ARG A 1 201 ? -2.23 -5.891 17.609 1 91.69 201 ARG A CA 1
ATOM 1548 C C . ARG A 1 201 ? -3.754 -5.812 17.625 1 91.69 201 ARG A C 1
ATOM 1550 O O . ARG A 1 201 ? -4.434 -6.832 17.484 1 91.69 201 ARG A O 1
ATOM 1557 N N . LYS A 1 202 ? -4.18 -4.68 17.797 1 92.94 202 LYS A N 1
ATOM 1558 C CA . LYS A 1 202 ? -5.625 -4.469 17.812 1 92.94 202 LYS A CA 1
ATOM 1559 C C . LYS A 1 202 ? -6.266 -4.91 16.5 1 92.94 202 LYS A C 1
ATOM 1561 O O . LYS A 1 202 ? -7.281 -5.605 16.5 1 92.94 202 LYS A O 1
ATOM 1566 N N . MET A 1 203 ? -5.641 -4.516 15.398 1 92.62 203 MET A N 1
ATOM 1567 C CA . MET A 1 203 ? -6.18 -4.848 14.086 1 92.62 203 MET A CA 1
ATOM 1568 C C . MET A 1 203 ? -6.109 -6.352 13.836 1 92.62 203 MET A C 1
ATOM 1570 O O . MET A 1 203 ? -7.07 -6.949 13.344 1 92.62 203 MET A O 1
ATOM 1574 N N . ARG A 1 204 ? -5.043 -6.922 14.211 1 89.25 204 ARG A N 1
ATOM 1575 C CA . ARG A 1 204 ? -4.875 -8.359 14 1 89.25 204 ARG A CA 1
ATOM 1576 C C . ARG A 1 204 ? -5.879 -9.148 14.828 1 89.25 204 ARG A C 1
ATOM 1578 O O . ARG A 1 204 ? -6.461 -10.125 14.344 1 89.25 204 ARG A O 1
ATOM 1585 N N . SER A 1 205 ? -6.09 -8.711 16 1 89.69 205 SER A N 1
ATOM 1586 C CA . SER A 1 205 ? -7.074 -9.359 16.859 1 89.69 205 SER A CA 1
ATOM 1587 C C . SER A 1 205 ? -8.477 -9.266 16.266 1 89.69 205 SER A C 1
ATOM 1589 O O . SER A 1 205 ? -9.227 -10.25 16.266 1 89.69 205 SER A O 1
ATOM 1591 N N . ALA A 1 206 ? -8.773 -8.18 15.766 1 89.69 206 ALA A N 1
ATOM 1592 C CA . ALA A 1 206 ? -10.086 -7.98 15.156 1 89.69 206 ALA A CA 1
ATOM 1593 C C . ALA A 1 206 ? -10.242 -8.844 13.906 1 89.69 206 ALA A C 1
ATOM 1595 O O . ALA A 1 206 ? -11.32 -9.375 13.641 1 89.69 206 ALA A O 1
ATOM 1596 N N . ILE A 1 207 ? -9.227 -8.992 13.164 1 86.62 207 ILE A N 1
ATOM 1597 C CA . ILE A 1 207 ? -9.242 -9.797 11.953 1 86.62 207 ILE A CA 1
ATOM 1598 C C . ILE A 1 207 ? -9.469 -11.266 12.305 1 86.62 207 ILE A C 1
ATOM 1600 O O . ILE A 1 207 ? -10.281 -11.945 11.68 1 86.62 207 ILE A O 1
ATOM 1604 N N . GLU A 1 208 ? -8.844 -11.703 13.289 1 82.44 208 GLU A N 1
ATOM 1605 C CA . GLU A 1 208 ? -8.992 -13.086 13.727 1 82.44 208 GLU A CA 1
ATOM 1606 C C . GLU A 1 208 ? -10.406 -13.344 14.258 1 82.44 208 GLU A C 1
ATOM 1608 O O . GLU A 1 208 ? -10.984 -14.398 13.992 1 82.44 208 GLU A O 1
ATOM 1613 N N . ALA A 1 209 ? -10.898 -12.375 14.875 1 78.69 209 ALA A N 1
ATOM 1614 C CA . ALA A 1 209 ? -12.242 -12.508 15.438 1 78.69 209 ALA A CA 1
ATOM 1615 C C . ALA A 1 209 ? -13.305 -12.531 14.344 1 78.69 209 ALA A C 1
ATOM 1617 O O . ALA A 1 209 ? -14.383 -13.102 14.523 1 78.69 209 ALA A O 1
ATOM 1618 N N . SER A 1 210 ? -13.047 -11.891 13.242 1 71.88 210 SER A N 1
ATOM 1619 C CA . SER A 1 210 ? -14.031 -11.766 12.164 1 71.88 210 SER A CA 1
ATOM 1620 C C . SER A 1 210 ? -14.055 -13.023 11.305 1 71.88 210 SER A C 1
ATOM 1622 O O . SER A 1 210 ? -14.969 -13.203 10.492 1 71.88 210 SER A O 1
ATOM 1624 N N . THR A 1 211 ? -13.086 -13.852 11.297 1 63 211 THR A N 1
ATOM 1625 C CA . THR A 1 211 ? -13.062 -15.078 10.5 1 63 211 THR A CA 1
ATOM 1626 C C . THR A 1 211 ? -14 -16.125 11.094 1 63 211 THR A C 1
ATOM 1628 O O . THR A 1 211 ? -14.039 -16.312 12.312 1 63 211 THR A O 1
ATOM 1631 N N . VAL A 1 212 ? -15.273 -16.234 10.719 1 52.88 212 VAL A N 1
ATOM 1632 C CA . VAL A 1 212 ? -16.328 -17.125 11.18 1 52.88 212 VAL A CA 1
ATOM 1633 C C . VAL A 1 212 ? -15.719 -18.359 11.82 1 52.88 212 VAL A C 1
ATOM 1635 O O . VAL A 1 212 ? -15.031 -19.141 11.156 1 52.88 212 VAL A O 1
ATOM 1638 N N . PRO A 1 213 ? -15.633 -18.375 13.008 1 45.38 213 PRO A N 1
ATOM 1639 C CA . PRO A 1 213 ? -15.375 -19.719 13.547 1 45.38 213 PRO A CA 1
ATOM 1640 C C . PRO A 1 213 ? -16.375 -20.75 13.062 1 45.38 213 PRO A C 1
ATOM 1642 O O . PRO A 1 213 ? -17.578 -20.5 13.07 1 45.38 213 PRO A O 1
ATOM 1645 N N . LEU A 1 214 ? -16.25 -21.562 12.078 1 35.66 214 LEU A N 1
ATOM 1646 C CA . LEU A 1 214 ? -17.094 -22.75 12.117 1 35.66 214 LEU A CA 1
ATOM 1647 C C . LEU A 1 214 ? -17.266 -23.25 13.547 1 35.66 214 LEU A C 1
ATOM 1649 O O . LEU A 1 214 ? -16.359 -23.109 14.375 1 35.66 214 LEU A O 1
ATOM 1653 N N . VAL A 1 215 ? -18.469 -23.781 13.891 1 30.55 215 VAL A N 1
ATOM 1654 C CA . VAL A 1 215 ? -18.953 -24.453 15.086 1 30.55 215 VAL A CA 1
ATOM 1655 C C . VAL A 1 215 ? -17.953 -25.531 15.523 1 30.55 215 VAL A C 1
ATOM 1657 O O . VAL A 1 215 ? -17.781 -26.531 14.844 1 30.55 215 VAL A O 1
ATOM 1660 N N . ARG A 1 216 ? -16.766 -25.375 15.953 1 29.62 216 ARG A N 1
ATOM 1661 C CA . ARG A 1 216 ? -16.266 -26.516 16.719 1 29.62 216 ARG A CA 1
ATOM 1662 C C . ARG A 1 216 ? -17.328 -27.016 17.688 1 29.62 216 ARG A C 1
ATOM 1664 O O . ARG A 1 216 ? -17.703 -26.312 18.625 1 29.62 216 ARG A O 1
ATOM 1671 N N . ASN A 1 217 ? -18.344 -27.938 17.328 1 23.25 217 ASN A N 1
ATOM 1672 C CA . ASN A 1 217 ? -18.969 -28.797 18.328 1 23.25 217 ASN A CA 1
ATOM 1673 C C . ASN A 1 217 ? -17.953 -29.25 19.375 1 23.25 217 ASN A C 1
ATOM 1675 O O . ASN A 1 217 ? -16.75 -29.156 19.172 1 23.25 217 ASN A O 1
ATOM 1679 N N . ASP A 1 218 ? -18.438 -30.562 20.188 1 23.61 218 ASP A N 1
ATOM 1680 C CA . ASP A 1 218 ? -18.141 -31.359 21.375 1 23.61 218 ASP A CA 1
ATOM 1681 C C . ASP A 1 218 ? -16.797 -32.062 21.25 1 23.61 218 ASP A C 1
ATOM 1683 O O . ASP A 1 218 ? -16.703 -33.062 20.531 1 23.61 218 ASP A O 1
ATOM 1687 N N . VAL A 1 219 ? -15.742 -31.703 21.062 1 26.22 219 VAL A N 1
ATOM 1688 C CA . VAL A 1 219 ? -14.688 -32.656 21.359 1 26.22 219 VAL A CA 1
ATOM 1689 C C . VAL A 1 219 ? -14.969 -33.312 22.703 1 26.22 219 VAL A C 1
ATOM 1691 O O . VAL A 1 219 ? -15.109 -32.656 23.734 1 26.22 219 VAL A O 1
ATOM 1694 N N . ALA A 1 220 ? -15.484 -34.656 22.75 1 23.48 220 ALA A N 1
ATOM 1695 C CA . ALA A 1 220 ? -15.281 -35.75 23.703 1 23.48 220 ALA A CA 1
ATOM 1696 C C . ALA A 1 220 ? -13.914 -35.656 24.359 1 23.48 220 ALA A C 1
ATOM 1698 O O . ALA A 1 220 ? -12.953 -35.156 23.766 1 23.48 220 ALA A O 1
ATOM 1699 N N . GLN A 1 221 ? -13.781 -35.969 25.656 1 25.3 221 GLN A N 1
ATOM 1700 C CA . GLN A 1 221 ? -12.781 -36.188 26.688 1 25.3 221 GLN A CA 1
ATOM 1701 C C . GLN A 1 221 ? -11.695 -37.156 26.188 1 25.3 221 GLN A C 1
ATOM 1703 O O . GLN A 1 221 ? -11.891 -38.375 26.188 1 25.3 221 GLN A O 1
ATOM 1708 N N . ARG A 1 222 ? -11.141 -37.031 25.062 1 23.17 222 ARG A N 1
ATOM 1709 C CA . ARG A 1 222 ? -10.172 -38.125 24.859 1 23.17 222 ARG A CA 1
ATOM 1710 C C . ARG A 1 222 ? -9.188 -38.188 26.016 1 23.17 222 ARG A C 1
ATOM 1712 O O . ARG A 1 222 ? -8.875 -37.188 26.641 1 23.17 222 ARG A O 1
ATOM 1719 N N . SER A 1 223 ? -9.039 -39.438 26.516 1 22.88 223 SER A N 1
ATOM 1720 C CA . SER A 1 223 ? -8.172 -40.031 27.516 1 22.88 223 SER A CA 1
ATOM 1721 C C . SER A 1 223 ? -6.723 -39.562 27.344 1 22.88 223 SER A C 1
ATOM 1723 O O . SER A 1 223 ? -6.301 -39.25 26.234 1 22.88 223 SER A O 1
ATOM 1725 N N . PRO A 1 224 ? -5.883 -39.531 28.5 1 24.53 224 PRO A N 1
ATOM 1726 C CA . PRO A 1 224 ? -4.555 -39.062 28.922 1 24.53 224 PRO A CA 1
ATOM 1727 C C . PRO A 1 224 ? -3.445 -39.594 28 1 24.53 224 PRO A C 1
ATOM 1729 O O . PRO A 1 224 ? -2.283 -39.219 28.156 1 24.53 224 PRO A O 1
ATOM 1732 N N . ASN A 1 225 ? -3.535 -40.781 27.484 1 21.89 225 ASN A N 1
ATOM 1733 C CA . ASN A 1 225 ? -2.268 -41.5 27.406 1 21.89 225 ASN A CA 1
ATOM 1734 C C . ASN A 1 225 ? -1.4 -40.969 26.266 1 21.89 225 ASN A C 1
ATOM 1736 O O . ASN A 1 225 ? -0.234 -41.344 26.141 1 21.89 225 ASN A O 1
ATOM 1740 N N . VAL A 1 226 ? -1.947 -41.125 25 1 22.3 226 VAL A N 1
ATOM 1741 C CA . VAL A 1 226 ? -0.86 -41.438 24.078 1 22.3 226 VAL A CA 1
ATOM 1742 C C . VAL A 1 226 ? 0.033 -40.219 23.891 1 22.3 226 VAL A C 1
ATOM 1744 O O . VAL A 1 226 ? -0.406 -39.094 24.094 1 22.3 226 VAL A O 1
ATOM 1747 N N . VAL A 1 227 ? 1.3 -40.375 23.297 1 22.75 227 VAL A N 1
ATOM 1748 C CA . VAL A 1 227 ? 2.65 -39.875 23.078 1 22.75 227 VAL A CA 1
ATOM 1749 C C . VAL A 1 227 ? 2.592 -38.562 22.266 1 22.75 227 VAL A C 1
ATOM 1751 O O . VAL A 1 227 ? 1.643 -38.344 21.5 1 22.75 227 VAL A O 1
ATOM 1754 N N . GLY A 1 228 ? 3.582 -37.656 22.391 1 23.28 228 GLY A N 1
ATOM 1755 C CA . GLY A 1 228 ? 3.824 -36.25 22.234 1 23.28 228 GLY A CA 1
ATOM 1756 C C . GLY A 1 228 ? 3.693 -35.781 20.812 1 23.28 228 GLY A C 1
ATOM 1757 O O . GLY A 1 228 ? 4.535 -36.094 19.969 1 23.28 228 GLY A O 1
ATOM 1758 N N . PRO A 1 229 ? 2.48 -35.906 20.188 1 23.98 229 PRO A N 1
ATOM 1759 C CA . PRO A 1 229 ? 2.5 -35.656 18.734 1 23.98 229 PRO A CA 1
ATOM 1760 C C . PRO A 1 229 ? 3.031 -34.25 18.391 1 23.98 229 PRO A C 1
ATOM 1762 O O . PRO A 1 229 ? 2.9 -33.312 19.188 1 23.98 229 PRO A O 1
ATOM 1765 N N . LYS A 1 230 ? 4.098 -34.188 17.531 1 23.94 230 LYS A N 1
ATOM 1766 C CA . LYS A 1 230 ? 4.844 -33.031 17 1 23.94 230 LYS A CA 1
ATOM 1767 C C . LYS A 1 230 ? 3.91 -32.031 16.375 1 23.94 230 LYS A C 1
ATOM 1769 O O . LYS A 1 230 ? 3.182 -32.312 15.438 1 23.94 230 LYS A O 1
ATOM 1774 N N . PHE A 1 231 ? 3.275 -31.219 17.109 1 22.83 231 PHE A N 1
ATOM 1775 C CA . PHE A 1 231 ? 2.443 -30.078 16.75 1 22.83 231 PHE A CA 1
ATOM 1776 C C . PHE A 1 231 ? 3.086 -29.281 15.617 1 22.83 231 PHE A C 1
ATOM 1778 O O . PHE A 1 231 ? 4.207 -28.781 15.758 1 22.83 231 PHE A O 1
ATOM 1785 N N . ILE A 1 232 ? 2.951 -29.781 14.43 1 24.66 232 ILE A N 1
ATOM 1786 C CA . ILE A 1 232 ? 3.361 -28.953 13.305 1 24.66 232 ILE A CA 1
ATOM 1787 C C . ILE A 1 232 ? 2.748 -27.562 13.445 1 24.66 232 ILE A C 1
ATOM 1789 O O . ILE A 1 232 ? 1.522 -27.422 13.453 1 24.66 232 ILE A O 1
ATOM 1793 N N . SER A 1 233 ? 3.324 -26.688 14.18 1 24.59 233 SER A N 1
ATOM 1794 C CA . SER A 1 233 ? 3.053 -25.266 14.43 1 24.59 233 SER A CA 1
ATOM 1795 C C . SER A 1 233 ? 2.424 -24.609 13.203 1 24.59 233 SER A C 1
ATOM 1797 O O . SER A 1 233 ? 2.795 -24.906 12.07 1 24.59 233 SER A O 1
ATOM 1799 N N . ASP A 1 234 ? 1.265 -24.156 13.211 1 28.25 234 ASP A N 1
ATOM 1800 C CA . ASP A 1 234 ? 0.424 -23.203 12.484 1 28.25 234 ASP A CA 1
ATOM 1801 C C . ASP A 1 234 ? 1.26 -22.078 11.883 1 28.25 234 ASP A C 1
ATOM 1803 O O . ASP A 1 234 ? 1.296 -20.969 12.414 1 28.25 234 ASP A O 1
ATOM 1807 N N . ASP A 1 235 ? 2.496 -22.266 11.43 1 29.39 235 ASP A N 1
ATOM 1808 C CA . ASP A 1 235 ? 3.619 -21.453 10.969 1 29.39 235 ASP A CA 1
ATOM 1809 C C . ASP A 1 235 ? 3.244 -20.656 9.727 1 29.39 235 ASP A C 1
ATOM 1811 O O . ASP A 1 235 ? 4.098 -20 9.125 1 29.39 235 ASP A O 1
ATOM 1815 N N . ARG A 1 236 ? 2.16 -20.938 9.078 1 28.89 236 ARG A N 1
ATOM 1816 C CA . ARG A 1 236 ? 1.931 -20.25 7.809 1 28.89 236 ARG A CA 1
ATOM 1817 C C . ARG A 1 236 ? 1.723 -18.75 8.031 1 28.89 236 ARG A C 1
ATOM 1819 O O . ARG A 1 236 ? 2.195 -17.938 7.238 1 28.89 236 ARG A O 1
ATOM 1826 N N . VAL A 1 237 ? 0.739 -18.406 8.867 1 29.44 237 VAL A N 1
ATOM 1827 C CA . VAL A 1 237 ? 0.605 -17 9.242 1 29.44 237 VAL A CA 1
ATOM 1828 C C . VAL A 1 237 ? 1.87 -16.531 9.961 1 29.44 237 VAL A C 1
ATOM 1830 O O . VAL A 1 237 ? 2.217 -15.352 9.922 1 29.44 237 VAL A O 1
ATOM 1833 N N . HIS A 1 238 ? 2.512 -17.359 10.742 1 29.06 238 HIS A N 1
ATOM 1834 C CA . HIS A 1 238 ? 3.709 -17.109 11.531 1 29.06 238 HIS A CA 1
ATOM 1835 C C . HIS A 1 238 ? 4.93 -16.906 10.641 1 29.06 238 HIS A C 1
ATOM 1837 O O . HIS A 1 238 ? 5.902 -16.266 11.055 1 29.06 238 HIS A O 1
ATOM 1843 N N . LEU A 1 239 ? 4.852 -17.641 9.672 1 30.39 239 LEU A N 1
ATOM 1844 C CA . LEU A 1 239 ? 6.066 -17.453 8.883 1 30.39 239 LEU A CA 1
ATOM 1845 C C . LEU A 1 239 ? 6.141 -16.047 8.312 1 30.39 239 LEU A C 1
ATOM 1847 O O . LEU A 1 239 ? 7.219 -15.445 8.266 1 30.39 239 LEU A O 1
ATOM 1851 N N . CYS A 1 240 ? 5.012 -15.664 7.785 1 30.67 240 CYS A N 1
ATOM 1852 C CA . CYS A 1 240 ? 5.07 -14.305 7.262 1 30.67 240 CYS A CA 1
ATOM 1853 C C . CYS A 1 240 ? 5.391 -13.305 8.367 1 30.67 240 CYS A C 1
ATOM 1855 O O . CYS A 1 240 ? 6.207 -12.406 8.18 1 30.67 240 CYS A O 1
ATOM 1857 N N . PHE A 1 241 ? 4.699 -13.422 9.461 1 30 241 PHE A N 1
ATOM 1858 C CA . PHE A 1 241 ? 5.023 -12.547 10.586 1 30 241 PHE A CA 1
ATOM 1859 C C . PHE A 1 241 ? 6.402 -12.875 11.141 1 30 241 PHE A C 1
ATOM 1861 O O . PHE A 1 241 ? 7.113 -11.984 11.609 1 30 241 PHE A O 1
ATOM 1868 N N . GLN A 1 242 ? 6.727 -14.039 11.242 1 30.45 242 GLN A N 1
ATOM 1869 C CA . GLN A 1 242 ? 8.023 -14.391 11.805 1 30.45 242 GLN A CA 1
ATOM 1870 C C . GLN A 1 242 ? 9.164 -13.867 10.938 1 30.45 242 GLN A C 1
ATOM 1872 O O . GLN A 1 242 ? 10.195 -13.422 11.453 1 30.45 242 GLN A O 1
ATOM 1877 N N . ARG A 1 243 ? 9 -14.133 9.734 1 30.94 243 ARG A N 1
ATOM 1878 C CA . ARG A 1 243 ? 10.078 -13.539 8.953 1 30.94 243 ARG A CA 1
ATOM 1879 C C . ARG A 1 243 ? 10.141 -12.023 9.156 1 30.94 243 ARG A C 1
ATOM 1881 O O . ARG A 1 243 ? 11.188 -11.406 8.938 1 30.94 243 ARG A O 1
ATOM 1888 N N . MET A 1 244 ? 9.086 -11.461 9.484 1 31.8 244 MET A N 1
ATOM 1889 C CA . MET A 1 244 ? 9.102 -10.062 9.93 1 31.8 244 MET A CA 1
ATOM 1890 C C . MET A 1 244 ? 9.891 -9.906 11.219 1 31.8 244 MET A C 1
ATOM 1892 O O . MET A 1 244 ? 10.461 -8.852 11.477 1 31.8 244 MET A O 1
ATOM 1896 N N . ARG A 1 245 ? 9.664 -10.828 12.188 1 30.33 245 ARG A N 1
ATOM 1897 C CA . ARG A 1 245 ? 10.414 -10.734 13.438 1 30.33 245 ARG A CA 1
ATOM 1898 C C . ARG A 1 245 ? 11.914 -10.836 13.188 1 30.33 245 ARG A C 1
ATOM 1900 O O . ARG A 1 245 ? 12.719 -10.359 13.992 1 30.33 245 ARG A O 1
ATOM 1907 N N . MET A 1 246 ? 12.18 -11.711 12.398 1 31.09 246 MET A N 1
ATOM 1908 C CA . MET A 1 246 ? 13.625 -11.805 12.266 1 31.09 246 MET A CA 1
ATOM 1909 C C . MET A 1 246 ? 14.227 -10.469 11.836 1 31.09 246 MET A C 1
ATOM 1911 O O . MET A 1 246 ? 15.414 -10.227 12.047 1 31.09 246 MET A O 1
ATOM 1915 N N . HIS A 1 247 ? 13.477 -9.781 10.938 1 30.45 247 HIS A N 1
ATOM 1916 C CA . HIS A 1 247 ? 14.07 -8.469 10.711 1 30.45 247 HIS A CA 1
ATOM 1917 C C . HIS A 1 247 ? 13.539 -7.445 11.711 1 30.45 247 HIS A C 1
ATOM 1919 O O . HIS A 1 247 ? 12.758 -6.562 11.344 1 30.45 247 HIS A O 1
ATOM 1925 N N . GLN A 1 248 ? 12.992 -7.766 12.82 1 31.75 248 GLN A N 1
ATOM 1926 C CA . GLN A 1 248 ? 12.609 -6.977 13.984 1 31.75 248 GLN A CA 1
ATOM 1927 C C . GLN A 1 248 ? 13.578 -5.812 14.203 1 31.75 248 GLN A C 1
ATOM 1929 O O . GLN A 1 248 ? 13.438 -5.059 15.164 1 31.75 248 GLN A O 1
ATOM 1934 N N . GLY A 1 249 ? 14.641 -5.871 13.57 1 32.28 249 GLY A N 1
ATOM 1935 C CA . GLY A 1 249 ? 15.273 -4.609 13.922 1 32.28 249 GLY A CA 1
ATOM 1936 C C . GLY A 1 249 ? 14.5 -3.4 13.43 1 32.28 249 GLY A C 1
ATOM 1937 O O . GLY A 1 249 ? 15 -2.273 13.492 1 32.28 249 GLY A O 1
ATOM 1938 N N . PHE A 1 250 ? 13.453 -3.73 12.625 1 31.28 250 PHE A N 1
ATOM 1939 C CA . PHE A 1 250 ? 12.812 -2.453 12.336 1 31.28 250 PHE A CA 1
ATOM 1940 C C . PHE A 1 250 ? 11.734 -2.139 13.367 1 31.28 250 PHE A C 1
ATOM 1942 O O . PHE A 1 250 ? 10.992 -3.027 13.781 1 31.28 250 PHE A O 1
ATOM 1949 N N . MET B 1 1 ? 1.699 -37.344 -6.141 1 29.7 1 MET B N 1
ATOM 1950 C CA . MET B 1 1 ? 1.908 -37.156 -7.57 1 29.7 1 MET B CA 1
ATOM 1951 C C . MET B 1 1 ? 2.982 -36.094 -7.816 1 29.7 1 MET B C 1
ATOM 1953 O O . MET B 1 1 ? 3.02 -35.062 -7.133 1 29.7 1 MET B O 1
ATOM 1957 N N . GLN B 1 2 ? 4.176 -36.375 -8.352 1 37.03 2 GLN B N 1
ATOM 1958 C CA . GLN B 1 2 ? 5.441 -35.688 -8.625 1 37.03 2 GLN B CA 1
ATOM 1959 C C . GLN B 1 2 ? 5.234 -34.469 -9.508 1 37.03 2 GLN B C 1
ATOM 1961 O O . GLN B 1 2 ? 4.855 -34.594 -10.672 1 37.03 2 GLN B O 1
ATOM 1966 N N . GLY B 1 3 ? 4.645 -33.406 -9.203 1 40.84 3 GLY B N 1
ATOM 1967 C CA . GLY B 1 3 ? 4.23 -32.375 -10.117 1 40.84 3 GLY B CA 1
ATOM 1968 C C . GLY B 1 3 ? 5.336 -31.922 -11.062 1 40.84 3 GLY B C 1
ATOM 1969 O O . GLY B 1 3 ? 6.52 -32.094 -10.75 1 40.84 3 GLY B O 1
ATOM 1970 N N . ASN B 1 4 ? 5.023 -31.891 -12.445 1 44.97 4 ASN B N 1
ATOM 1971 C CA . ASN B 1 4 ? 5.762 -31.688 -13.68 1 44.97 4 ASN B CA 1
ATOM 1972 C C . ASN B 1 4 ? 6.508 -30.344 -13.672 1 44.97 4 ASN B C 1
ATOM 1974 O O . ASN B 1 4 ? 5.914 -29.312 -13.406 1 44.97 4 ASN B O 1
ATOM 1978 N N . LYS B 1 5 ? 7.723 -30.375 -13.469 1 57.78 5 LYS B N 1
ATOM 1979 C CA . LYS B 1 5 ? 8.664 -29.297 -13.719 1 57.78 5 LYS B CA 1
ATOM 1980 C C . LYS B 1 5 ? 8.586 -28.828 -15.172 1 57.78 5 LYS B C 1
ATOM 1982 O O . LYS B 1 5 ? 8.609 -29.641 -16.094 1 57.78 5 LYS B O 1
ATOM 1987 N N . SER B 1 6 ? 7.797 -27.688 -15.445 1 56.72 6 SER B N 1
ATOM 1988 C CA . SER B 1 6 ? 7.934 -27.172 -16.797 1 56.72 6 SER B CA 1
ATOM 1989 C C . SER B 1 6 ? 9.086 -26.172 -16.891 1 56.72 6 SER B C 1
ATOM 1991 O O . SER B 1 6 ? 9.266 -25.344 -16.016 1 56.72 6 SER B O 1
ATOM 1993 N N . VAL B 1 7 ? 10.125 -26.578 -17.594 1 55.03 7 VAL B N 1
ATOM 1994 C CA . VAL B 1 7 ? 11.211 -25.641 -17.875 1 55.03 7 VAL B CA 1
ATOM 1995 C C . VAL B 1 7 ? 10.82 -24.734 -19.031 1 55.03 7 VAL B C 1
ATOM 1997 O O . VAL B 1 7 ? 10.406 -25.203 -20.094 1 55.03 7 VAL B O 1
ATOM 2000 N N . VAL B 1 8 ? 10.75 -23.469 -18.688 1 61.94 8 VAL B N 1
ATOM 2001 C CA . VAL B 1 8 ? 10.508 -22.469 -19.719 1 61.94 8 VAL B CA 1
ATOM 2002 C C . VAL B 1 8 ? 11.82 -21.781 -20.094 1 61.94 8 VAL B C 1
ATOM 2004 O O . VAL B 1 8 ? 12.562 -21.328 -19.219 1 61.94 8 VAL B O 1
ATOM 2007 N N . ARG B 1 9 ? 12.242 -21.812 -21.406 1 61.22 9 ARG B N 1
ATOM 2008 C CA . ARG B 1 9 ? 13.43 -21.109 -21.859 1 61.22 9 ARG B CA 1
ATOM 2009 C C . ARG B 1 9 ? 13.094 -19.672 -22.25 1 61.22 9 ARG B C 1
ATOM 2011 O O . ARG B 1 9 ? 12.211 -19.438 -23.094 1 61.22 9 ARG B O 1
ATOM 2018 N N . LEU B 1 10 ? 13.844 -18.828 -21.422 1 61.44 10 LEU B N 1
ATOM 2019 C CA . LEU B 1 10 ? 13.617 -17.406 -21.688 1 61.44 10 LEU B CA 1
ATOM 2020 C C . LEU B 1 10 ? 14.609 -16.875 -22.703 1 61.44 10 LEU B C 1
ATOM 2022 O O . LEU B 1 10 ? 15.766 -17.297 -22.734 1 61.44 10 LEU B O 1
ATOM 2026 N N . LYS B 1 11 ? 14.18 -16.094 -23.656 1 57.22 11 LYS B N 1
ATOM 2027 C CA . LYS B 1 11 ? 15.039 -15.562 -24.703 1 57.22 11 LYS B CA 1
ATOM 2028 C C . LYS B 1 11 ? 16.094 -14.617 -24.141 1 57.22 11 LYS B C 1
ATOM 2030 O O . LYS B 1 11 ? 17.203 -14.531 -24.656 1 57.22 11 LYS B O 1
ATOM 2035 N N . SER B 1 12 ? 15.656 -13.875 -23.109 1 52.75 12 SER B N 1
ATOM 2036 C CA . SER B 1 12 ? 16.516 -12.742 -22.766 1 52.75 12 SER B CA 1
ATOM 2037 C C . SER B 1 12 ? 17.344 -13.047 -21.516 1 52.75 12 SER B C 1
ATOM 2039 O O . SER B 1 12 ? 18.219 -12.258 -21.141 1 52.75 12 SER B O 1
ATOM 2041 N N . SER B 1 13 ? 17.062 -14.148 -20.859 1 61.5 13 SER B N 1
ATOM 2042 C CA . SER B 1 13 ? 17.828 -14.367 -19.641 1 61.5 13 SER B CA 1
ATOM 2043 C C . SER B 1 13 ? 18.859 -15.469 -19.828 1 61.5 13 SER B C 1
ATOM 2045 O O . SER B 1 13 ? 18.703 -16.344 -20.688 1 61.5 13 SER B O 1
ATOM 2047 N N . GLY B 1 14 ? 20.219 -15.203 -19.562 1 63.66 14 GLY B N 1
ATOM 2048 C CA . GLY B 1 14 ? 21.312 -16.156 -19.594 1 63.66 14 GLY B CA 1
ATOM 2049 C C . GLY B 1 14 ? 21.031 -17.422 -18.797 1 63.66 14 GLY B C 1
ATOM 2050 O O . GLY B 1 14 ? 21.797 -18.375 -18.844 1 63.66 14 GLY B O 1
ATOM 2051 N N . PHE B 1 15 ? 19.922 -17.453 -17.969 1 73 15 PHE B N 1
ATOM 2052 C CA . PHE B 1 15 ? 19.578 -18.656 -17.219 1 73 15 PHE B CA 1
ATOM 2053 C C . PHE B 1 15 ? 18.188 -19.156 -17.594 1 73 15 PHE B C 1
ATOM 2055 O O . PHE B 1 15 ? 17.266 -18.359 -17.812 1 73 15 PHE B O 1
ATOM 2062 N N . PRO B 1 16 ? 18.203 -20.406 -17.75 1 81.44 16 PRO B N 1
ATOM 2063 C CA . PRO B 1 16 ? 16.859 -20.938 -18 1 81.44 16 PRO B CA 1
ATOM 2064 C C . PRO B 1 16 ? 15.906 -20.734 -16.828 1 81.44 16 PRO B C 1
ATOM 2066 O O . PRO B 1 16 ? 16.328 -20.781 -15.664 1 81.44 16 PRO B O 1
ATOM 2069 N N . LEU B 1 17 ? 14.656 -20.5 -17.156 1 86.69 17 LEU B N 1
ATOM 2070 C CA . LEU B 1 17 ? 13.625 -20.375 -16.125 1 86.69 17 LEU B CA 1
ATOM 2071 C C . LEU B 1 17 ? 12.945 -21.719 -15.883 1 86.69 17 LEU B C 1
ATOM 2073 O O . LEU B 1 17 ? 12.422 -22.328 -16.812 1 86.69 17 LEU B O 1
ATOM 2077 N N . GLU B 1 18 ? 12.977 -22.172 -14.625 1 87.94 18 GLU B N 1
ATOM 2078 C CA . GLU B 1 18 ? 12.258 -23.375 -14.234 1 87.94 18 GLU B CA 1
ATOM 2079 C C . GLU B 1 18 ? 10.961 -23.031 -13.508 1 87.94 18 GLU B C 1
ATOM 2081 O O . GLU B 1 18 ? 10.961 -22.203 -12.602 1 87.94 18 GLU B O 1
ATOM 2086 N N . VAL B 1 19 ? 9.938 -23.656 -13.984 1 89.19 19 VAL B N 1
ATOM 2087 C CA . VAL B 1 19 ? 8.625 -23.422 -13.383 1 89.19 19 VAL B CA 1
ATOM 2088 C C . VAL B 1 19 ? 8.094 -24.719 -12.789 1 89.19 19 VAL B C 1
ATOM 2090 O O . VAL B 1 19 ? 8.016 -25.75 -13.477 1 89.19 19 VAL B O 1
ATOM 2093 N N . ASN B 1 20 ? 7.781 -24.641 -11.508 1 88.75 20 ASN B N 1
ATOM 2094 C CA . ASN B 1 20 ? 7.199 -25.781 -10.828 1 88.75 20 ASN B CA 1
ATOM 2095 C C . ASN B 1 20 ? 5.859 -25.438 -10.188 1 88.75 20 ASN B C 1
ATOM 2097 O O . ASN B 1 20 ? 5.734 -24.406 -9.516 1 88.75 20 ASN B O 1
ATOM 2101 N N . THR B 1 21 ? 4.855 -26.281 -10.469 1 88.81 21 THR B N 1
ATOM 2102 C CA . THR B 1 21 ? 3.545 -26.109 -9.844 1 88.81 21 THR B CA 1
ATOM 2103 C C . THR B 1 21 ? 3.176 -27.359 -9.039 1 88.81 21 THR B C 1
ATOM 2105 O O . THR B 1 21 ? 3.311 -28.484 -9.523 1 88.81 21 THR B O 1
ATOM 2108 N N . ARG B 1 22 ? 2.746 -27.141 -7.855 1 88.69 22 ARG B N 1
ATOM 2109 C CA . ARG B 1 22 ? 2.311 -28.266 -7.02 1 88.69 22 ARG B CA 1
ATOM 2110 C C . ARG B 1 22 ? 1.046 -27.906 -6.246 1 88.69 22 ARG B C 1
ATOM 2112 O O . ARG B 1 22 ? 0.779 -26.719 -5.992 1 88.69 22 ARG B O 1
ATOM 2119 N N . THR B 1 23 ? 0.28 -28.859 -6.043 1 88.06 23 THR B N 1
ATOM 2120 C CA . THR B 1 23 ? -0.885 -28.734 -5.172 1 88.06 23 THR B CA 1
ATOM 2121 C C . THR B 1 23 ? -0.69 -29.531 -3.891 1 88.06 23 THR B C 1
ATOM 2123 O O . THR B 1 23 ? -0.25 -30.688 -3.932 1 88.06 23 THR B O 1
ATOM 2126 N N . LEU B 1 24 ? -0.961 -28.797 -2.822 1 85.06 24 LEU B N 1
ATOM 2127 C CA . LEU B 1 24 ? -0.789 -29.453 -1.528 1 85.06 24 LEU B CA 1
ATOM 2128 C C . LEU B 1 24 ? -2.09 -29.438 -0.733 1 85.06 24 LEU B C 1
ATOM 2130 O O . LEU B 1 24 ? -2.85 -28.469 -0.8 1 85.06 24 LEU B O 1
ATOM 2134 N N . LYS B 1 25 ? -2.301 -30.594 -0.035 1 85.81 25 LYS B N 1
ATOM 2135 C CA . LYS B 1 25 ? -3.434 -30.672 0.882 1 85.81 25 LYS B CA 1
ATOM 2136 C C . LYS B 1 25 ? -2.965 -30.719 2.334 1 85.81 25 LYS B C 1
ATOM 2138 O O . LYS B 1 25 ? -1.981 -31.391 2.656 1 85.81 25 LYS B O 1
ATOM 2143 N N . TYR B 1 26 ? -3.643 -29.812 3.055 1 79.75 26 TYR B N 1
ATOM 2144 C CA . TYR B 1 26 ? -3.33 -29.75 4.477 1 79.75 26 TYR B CA 1
ATOM 2145 C C . TYR B 1 26 ? -4.539 -30.141 5.32 1 79.75 26 TYR B C 1
ATOM 2147 O O . TYR B 1 26 ? -5.676 -29.828 4.973 1 79.75 26 TYR B O 1
ATOM 2155 N N . ASN B 1 27 ? -4.262 -31 6.359 1 78.62 27 ASN B N 1
ATOM 2156 C CA . ASN B 1 27 ? -5.258 -31.297 7.387 1 78.62 27 ASN B CA 1
ATOM 2157 C C . ASN B 1 27 ? -4.871 -30.672 8.727 1 78.62 27 ASN B C 1
ATOM 2159 O O . ASN B 1 27 ? -3.787 -30.938 9.25 1 78.62 27 ASN B O 1
ATOM 2163 N N . TYR B 1 28 ? -5.785 -29.844 9.188 1 68.62 28 TYR B N 1
ATOM 2164 C CA . TYR B 1 28 ? -5.473 -29.172 10.438 1 68.62 28 TYR B CA 1
ATOM 2165 C C . TYR B 1 28 ? -6.07 -29.906 11.625 1 68.62 28 TYR B C 1
ATOM 2167 O O . TYR B 1 28 ? -7.016 -30.688 11.469 1 68.62 28 TYR B O 1
ATOM 2175 N N . GLU B 1 29 ? -5.496 -29.641 12.773 1 68.88 29 GLU B N 1
ATOM 2176 C CA . GLU B 1 29 ? -5.91 -30.312 14 1 68.88 29 GLU B CA 1
ATOM 2177 C C . GLU B 1 29 ? -7.359 -29.984 14.352 1 68.88 29 GLU B C 1
ATOM 2179 O O . GLU B 1 29 ? -8.055 -30.797 14.961 1 68.88 29 GLU B O 1
ATOM 2184 N N . ASP B 1 30 ? -7.773 -28.859 13.945 1 66.06 30 ASP B N 1
ATOM 2185 C CA . ASP B 1 30 ? -9.117 -28.422 14.312 1 66.06 30 ASP B CA 1
ATOM 2186 C C . ASP B 1 30 ? -10.164 -29.016 13.367 1 66.06 30 ASP B C 1
ATOM 2188 O O . ASP B 1 30 ? -11.344 -28.688 13.461 1 66.06 30 ASP B O 1
ATOM 2192 N N . GLY B 1 31 ? -9.719 -29.953 12.469 1 69.38 31 GLY B N 1
ATOM 2193 C CA . GLY B 1 31 ? -10.633 -30.609 11.555 1 69.38 31 GLY B CA 1
ATOM 2194 C C . GLY B 1 31 ? -10.781 -29.875 10.234 1 69.38 31 GLY B C 1
ATOM 2195 O O . GLY B 1 31 ? -11.398 -30.375 9.297 1 69.38 31 GLY B O 1
ATOM 2196 N N . SER B 1 32 ? -10.164 -28.734 10.133 1 73.38 32 SER B N 1
ATOM 2197 C CA . SER B 1 32 ? -10.219 -28 8.867 1 73.38 32 SER B CA 1
ATOM 2198 C C . SER B 1 32 ? -9.195 -28.547 7.875 1 73.38 32 SER B C 1
ATOM 2200 O O . SER B 1 32 ? -8.273 -29.266 8.258 1 73.38 32 SER B O 1
ATOM 2202 N N . THR B 1 33 ? -9.672 -28.375 6.629 1 82.5 33 THR B N 1
ATOM 2203 C CA . THR B 1 33 ? -8.758 -28.781 5.57 1 82.5 33 THR B CA 1
ATOM 2204 C C . THR B 1 33 ? -8.289 -27.578 4.766 1 82.5 33 THR B C 1
ATOM 2206 O O . THR B 1 33 ? -8.914 -26.516 4.816 1 82.5 33 THR B O 1
ATOM 2209 N N . GLY B 1 34 ? -7.055 -27.719 4.262 1 85.44 34 GLY B N 1
ATOM 2210 C CA . GLY B 1 34 ? -6.531 -26.656 3.402 1 85.44 34 GLY B CA 1
ATOM 2211 C C . GLY B 1 34 ? -5.945 -27.188 2.105 1 85.44 34 GLY B C 1
ATOM 2212 O O . GLY B 1 34 ? -5.484 -28.328 2.045 1 85.44 34 GLY B O 1
ATOM 2213 N N . PHE B 1 35 ? -6.215 -26.359 1.043 1 89.88 35 PHE B N 1
ATOM 2214 C CA . PHE B 1 35 ? -5.59 -26.641 -0.247 1 89.88 35 PHE B CA 1
ATOM 2215 C C . PHE B 1 35 ? -4.68 -25.484 -0.659 1 89.88 35 PHE B C 1
ATOM 2217 O O . PHE B 1 35 ? -5.031 -24.312 -0.493 1 89.88 35 PHE B O 1
ATOM 2224 N N . SER B 1 36 ? -3.475 -25.906 -1.131 1 89.5 36 SER B N 1
ATOM 2225 C CA . SER B 1 36 ? -2.549 -24.859 -1.559 1 89.5 36 SER B CA 1
ATOM 2226 C C . SER B 1 36 ? -2.047 -25.109 -2.977 1 89.5 36 SER B C 1
ATOM 2228 O O . SER B 1 36 ? -1.719 -26.25 -3.332 1 89.5 36 SER B O 1
ATOM 2230 N N . SER B 1 37 ? -2.158 -24.141 -3.783 1 90.75 37 SER B N 1
ATOM 2231 C CA . SER B 1 37 ? -1.476 -24.094 -5.074 1 90.75 37 SER B CA 1
ATOM 2232 C C . SER B 1 37 ? -0.153 -23.344 -4.977 1 90.75 37 SER B C 1
ATOM 2234 O O . SER B 1 37 ? -0.133 -22.156 -4.676 1 90.75 37 SER B O 1
ATOM 2236 N N . GLU B 1 38 ? 0.889 -24.062 -5.254 1 91.12 38 GLU B N 1
ATOM 2237 C CA . GLU B 1 38 ? 2.217 -23.469 -5.16 1 91.12 38 GLU B CA 1
ATOM 2238 C C . GLU B 1 38 ? 2.893 -23.406 -6.527 1 91.12 38 GLU B C 1
ATOM 2240 O O . GLU B 1 38 ? 3 -24.422 -7.219 1 91.12 38 GLU B O 1
ATOM 2245 N N . ILE B 1 39 ? 3.281 -22.281 -6.883 1 91.12 39 ILE B N 1
ATOM 2246 C CA . ILE B 1 39 ? 4.047 -22.062 -8.102 1 91.12 39 ILE B CA 1
ATOM 2247 C C . ILE B 1 39 ? 5.43 -21.516 -7.75 1 91.12 39 ILE B C 1
ATOM 2249 O O . ILE B 1 39 ? 5.551 -20.516 -7.039 1 91.12 39 ILE B O 1
ATOM 2253 N N . THR B 1 40 ? 6.445 -22.141 -8.258 1 91.25 40 THR B N 1
ATOM 2254 C CA . THR B 1 40 ? 7.809 -21.703 -7.996 1 91.25 40 THR B CA 1
ATOM 2255 C C . THR B 1 40 ? 8.555 -21.453 -9.305 1 91.25 40 THR B C 1
ATOM 2257 O O . THR B 1 40 ? 8.539 -22.297 -10.211 1 91.25 40 THR B O 1
ATOM 2260 N N . TYR B 1 41 ? 9.141 -20.312 -9.344 1 90.25 41 TYR B N 1
ATOM 2261 C CA . TYR B 1 41 ? 10.047 -19.938 -10.43 1 90.25 41 TYR B CA 1
ATOM 2262 C C . TYR B 1 41 ? 11.492 -19.922 -9.953 1 90.25 41 TYR B C 1
ATOM 2264 O O . TYR B 1 41 ? 11.82 -19.266 -8.961 1 90.25 41 TYR B O 1
ATOM 2272 N N . SER B 1 42 ? 12.297 -20.562 -10.703 1 89 42 SER B N 1
ATOM 2273 C CA . SER B 1 42 ? 13.727 -20.531 -10.414 1 89 42 SER B CA 1
ATOM 2274 C C . SER B 1 42 ? 14.523 -20.016 -11.609 1 89 42 SER B C 1
ATOM 2276 O O . SER B 1 42 ? 14.43 -20.547 -12.711 1 89 42 SER B O 1
ATOM 2278 N N . LEU B 1 43 ? 15.219 -18.953 -11.367 1 89.38 43 LEU B N 1
ATOM 2279 C CA . LEU B 1 43 ? 16.094 -18.312 -12.344 1 89.38 43 LEU B CA 1
ATOM 2280 C C . LEU B 1 43 ? 17.453 -18.016 -11.742 1 89.38 43 LEU B C 1
ATOM 2282 O O . LEU B 1 43 ? 17.641 -16.969 -11.102 1 89.38 43 LEU B O 1
ATOM 2286 N N . GLY B 1 44 ? 18.391 -18.875 -12.078 1 86.81 44 GLY B N 1
ATOM 2287 C CA . GLY B 1 44 ? 19.656 -18.75 -11.359 1 86.81 44 GLY B CA 1
ATOM 2288 C C . GLY B 1 44 ? 19.5 -18.875 -9.859 1 86.81 44 GLY B C 1
ATOM 2289 O O . GLY B 1 44 ? 18.984 -19.891 -9.359 1 86.81 44 GLY B O 1
ATOM 2290 N N . ASN B 1 45 ? 19.922 -17.812 -9.195 1 88.38 45 ASN B N 1
ATOM 2291 C CA . ASN B 1 45 ? 19.828 -17.844 -7.738 1 88.38 45 ASN B CA 1
ATOM 2292 C C . ASN B 1 45 ? 18.516 -17.25 -7.246 1 88.38 45 ASN B C 1
ATOM 2294 O O . ASN B 1 45 ? 18.219 -17.297 -6.055 1 88.38 45 ASN B O 1
ATOM 2298 N N . THR B 1 46 ? 17.781 -16.75 -8.219 1 89.88 46 THR B N 1
ATOM 2299 C CA . THR B 1 46 ? 16.516 -16.125 -7.844 1 89.88 46 THR B CA 1
ATOM 2300 C C . THR B 1 46 ? 15.398 -17.156 -7.793 1 89.88 46 THR B C 1
ATOM 2302 O O . THR B 1 46 ? 15.219 -17.938 -8.727 1 89.88 46 THR B O 1
ATOM 2305 N N . VAL B 1 47 ? 14.711 -17.156 -6.672 1 92.31 47 VAL B N 1
ATOM 2306 C CA . VAL B 1 47 ? 13.555 -18.031 -6.512 1 92.31 47 VAL B CA 1
ATOM 2307 C C . VAL B 1 47 ? 12.328 -17.203 -6.145 1 92.31 47 VAL B C 1
ATOM 2309 O O . VAL B 1 47 ? 12.375 -16.375 -5.227 1 92.31 47 VAL B O 1
ATOM 2312 N N . VAL B 1 48 ? 11.344 -17.406 -6.938 1 92.69 48 VAL B N 1
ATOM 2313 C CA . VAL B 1 48 ? 10.062 -16.781 -6.652 1 92.69 48 VAL B CA 1
ATOM 2314 C C . VAL B 1 48 ? 9 -17.844 -6.395 1 92.69 48 VAL B C 1
ATOM 2316 O O . VAL B 1 48 ? 8.844 -18.781 -7.188 1 92.69 48 VAL B O 1
ATOM 2319 N N . THR B 1 49 ? 8.312 -17.703 -5.281 1 92.94 49 THR B N 1
ATOM 2320 C CA . THR B 1 49 ? 7.262 -18.656 -4.941 1 92.94 49 THR B CA 1
ATOM 2321 C C . THR B 1 49 ? 5.941 -17.922 -4.699 1 92.94 49 THR B C 1
ATOM 2323 O O . THR B 1 49 ? 5.895 -16.922 -3.977 1 92.94 49 THR B O 1
ATOM 2326 N N . ILE B 1 50 ? 4.938 -18.422 -5.348 1 94.19 50 ILE B N 1
ATOM 2327 C CA . ILE B 1 50 ? 3.576 -17.953 -5.109 1 94.19 50 ILE B CA 1
ATOM 2328 C C . ILE B 1 50 ? 2.738 -19.078 -4.527 1 94.19 50 ILE B C 1
ATOM 2330 O O . ILE B 1 50 ? 2.652 -20.172 -5.109 1 94.19 50 ILE B O 1
ATOM 2334 N N . ASN B 1 51 ? 2.184 -18.812 -3.396 1 93.19 51 ASN B N 1
ATOM 2335 C CA . ASN B 1 51 ? 1.335 -19.797 -2.73 1 93.19 51 ASN B CA 1
ATOM 2336 C C . ASN B 1 51 ? -0.073 -19.25 -2.5 1 93.19 51 ASN B C 1
ATOM 2338 O O . ASN B 1 51 ? -0.241 -18.172 -1.927 1 93.19 51 ASN B O 1
ATOM 2342 N N . VAL B 1 52 ? -0.984 -19.984 -2.998 1 94.81 52 VAL B N 1
ATOM 2343 C CA . VAL B 1 52 ? -2.385 -19.672 -2.736 1 94.81 52 VAL B CA 1
ATOM 2344 C C . VAL B 1 52 ? -3.01 -20.766 -1.875 1 94.81 52 VAL B C 1
ATOM 2346 O O . VAL B 1 52 ? -3.188 -21.891 -2.33 1 94.81 52 VAL B O 1
ATOM 2349 N N . THR B 1 53 ? -3.348 -20.391 -0.685 1 92.69 53 THR B N 1
ATOM 2350 C CA . THR B 1 53 ? -3.873 -21.359 0.265 1 92.69 53 THR B CA 1
ATOM 2351 C C . THR B 1 53 ? -5.336 -21.062 0.585 1 92.69 53 THR B C 1
ATOM 2353 O O . THR B 1 53 ? -5.691 -19.922 0.911 1 92.69 53 THR B O 1
ATOM 2356 N N . GLN B 1 54 ? -6.07 -22.094 0.485 1 92.88 54 GLN B N 1
ATOM 2357 C CA . GLN B 1 54 ? -7.48 -22.031 0.847 1 92.88 54 GLN B CA 1
ATOM 2358 C C . GLN B 1 54 ? -7.754 -22.766 2.156 1 92.88 54 GLN B C 1
ATOM 2360 O O . GLN B 1 54 ? -7.363 -23.922 2.312 1 92.88 54 GLN B O 1
ATOM 2365 N N . GLU B 1 55 ? -8.367 -22.078 2.971 1 87.81 55 GLU B N 1
ATOM 2366 C CA . GLU B 1 55 ? -8.82 -22.719 4.203 1 87.81 55 GLU B CA 1
ATOM 2367 C C . GLU B 1 55 ? -10.297 -23.109 4.113 1 87.81 55 GLU B C 1
ATOM 2369 O O . GLU B 1 55 ? -11.156 -22.266 3.861 1 87.81 55 GLU B O 1
ATOM 2374 N N . ILE B 1 56 ? -10.484 -24.344 4.344 1 86 56 ILE B N 1
ATOM 2375 C CA . ILE B 1 56 ? -11.828 -24.875 4.164 1 86 56 ILE B CA 1
ATOM 2376 C C . ILE B 1 56 ? -12.398 -25.312 5.512 1 86 56 ILE B C 1
ATOM 2378 O O . ILE B 1 56 ? -11.75 -26.062 6.254 1 86 56 ILE B O 1
ATOM 2382 N N . TYR B 1 57 ? -13.547 -24.766 5.73 1 78.5 57 TYR B N 1
ATOM 2383 C CA . TYR B 1 57 ? -14.328 -25.156 6.895 1 78.5 57 TYR B CA 1
ATOM 2384 C C . TYR B 1 57 ? -15.727 -25.625 6.484 1 78.5 57 TYR B C 1
ATOM 2386 O O . TYR B 1 57 ? -16.453 -24.906 5.797 1 78.5 57 TYR B O 1
ATOM 2394 N N . SER B 1 58 ? -16.094 -26.844 6.973 1 80.5 58 SER B N 1
ATOM 2395 C CA . SER B 1 58 ? -17.391 -27.422 6.676 1 80.5 58 SER B CA 1
ATOM 2396 C C . SER B 1 58 ? -17.672 -27.422 5.18 1 80.5 58 SER B C 1
ATOM 2398 O O . SER B 1 58 ? -18.766 -27.031 4.746 1 80.5 58 SER B O 1
ATOM 2400 N N . GLY B 1 59 ? -16.594 -27.609 4.418 1 81.56 59 GLY B N 1
ATOM 2401 C CA . GLY B 1 59 ? -16.734 -27.797 2.982 1 81.56 59 GLY B CA 1
ATOM 2402 C C . GLY B 1 59 ? -16.703 -26.5 2.205 1 81.56 59 GLY B C 1
ATOM 2403 O O . GLY B 1 59 ? -16.875 -26.5 0.984 1 81.56 59 GLY B O 1
ATOM 2404 N N . ARG B 1 60 ? -16.562 -25.438 2.973 1 87.5 60 ARG B N 1
ATOM 2405 C CA . ARG B 1 60 ? -16.547 -24.141 2.297 1 87.5 60 ARG B CA 1
ATOM 2406 C C . ARG B 1 60 ? -15.242 -23.406 2.553 1 87.5 60 ARG B C 1
ATOM 2408 O O . ARG B 1 60 ? -14.672 -23.5 3.639 1 87.5 60 ARG B O 1
ATOM 2415 N N . VAL B 1 61 ? -14.812 -22.656 1.541 1 90.25 61 VAL B N 1
ATOM 2416 C CA . VAL B 1 61 ? -13.609 -21.859 1.708 1 90.25 61 VAL B CA 1
ATOM 2417 C C . VAL B 1 61 ? -13.938 -20.578 2.484 1 90.25 61 VAL B C 1
ATOM 2419 O O . VAL B 1 61 ? -14.711 -19.75 2.016 1 90.25 61 VAL B O 1
ATOM 2422 N N . ASN B 1 62 ? -13.258 -20.422 3.576 1 86.81 62 ASN B N 1
ATOM 2423 C CA . ASN B 1 62 ? -13.547 -19.266 4.426 1 86.81 62 ASN B CA 1
ATOM 2424 C C . ASN B 1 62 ? -12.438 -18.219 4.348 1 86.81 62 ASN B C 1
ATOM 2426 O O . ASN B 1 62 ? -12.68 -17.047 4.602 1 86.81 62 ASN B O 1
ATOM 2430 N N . ALA B 1 63 ? -11.297 -18.703 4.094 1 90.12 63 ALA B N 1
ATOM 2431 C CA . ALA B 1 63 ? -10.164 -17.797 4.004 1 90.12 63 ALA B CA 1
ATOM 2432 C C . ALA B 1 63 ? -9.219 -18.203 2.875 1 90.12 63 ALA B C 1
ATOM 2434 O O . ALA B 1 63 ? -9.07 -19.391 2.584 1 90.12 63 ALA B O 1
ATOM 2435 N N . VAL B 1 64 ? -8.711 -17.234 2.307 1 93.69 64 VAL B N 1
ATOM 2436 C CA . VAL B 1 64 ? -7.699 -17.438 1.273 1 93.69 64 VAL B CA 1
ATOM 2437 C C . VAL B 1 64 ? -6.445 -16.641 1.607 1 93.69 64 VAL B C 1
ATOM 2439 O O . VAL B 1 64 ? -6.531 -15.461 1.966 1 93.69 64 VAL B O 1
ATOM 2442 N N . TYR B 1 65 ? -5.336 -17.281 1.516 1 93.19 65 TYR B N 1
ATOM 2443 C CA . TYR B 1 65 ? -4.043 -16.625 1.696 1 93.19 65 TYR B CA 1
ATOM 2444 C C . TYR B 1 65 ? -3.23 -16.656 0.407 1 93.19 65 TYR B C 1
ATOM 2446 O O . TYR B 1 65 ? -3.135 -17.703 -0.248 1 93.19 65 TYR B O 1
ATOM 2454 N N . MET B 1 66 ? -2.766 -15.523 0.063 1 94.69 66 MET B N 1
ATOM 2455 C CA . MET B 1 66 ? -1.784 -15.461 -1.017 1 94.69 66 MET B CA 1
ATOM 2456 C C . MET B 1 66 ? -0.436 -14.969 -0.498 1 94.69 66 MET B C 1
ATOM 2458 O O . MET B 1 66 ? -0.354 -13.906 0.125 1 94.69 66 MET B O 1
ATOM 2462 N N . ASP B 1 67 ? 0.526 -15.734 -0.756 1 93.88 67 ASP B N 1
ATOM 2463 C CA . ASP B 1 67 ? 1.878 -15.391 -0.32 1 93.88 67 ASP B CA 1
ATOM 2464 C C . ASP B 1 67 ? 2.857 -15.43 -1.49 1 93.88 67 ASP B C 1
ATOM 2466 O O . ASP B 1 67 ? 2.969 -16.438 -2.184 1 93.88 67 ASP B O 1
ATOM 2470 N N . LEU B 1 68 ? 3.453 -14.328 -1.667 1 94.38 68 LEU B N 1
ATOM 2471 C CA . LEU B 1 68 ? 4.492 -14.211 -2.684 1 94.38 68 LEU B CA 1
ATOM 2472 C C . LEU B 1 68 ? 5.848 -13.922 -2.043 1 94.38 68 LEU B C 1
ATOM 2474 O O . LEU B 1 68 ? 5.969 -13.016 -1.213 1 94.38 68 LEU B O 1
ATOM 2478 N N . SER B 1 69 ? 6.836 -14.672 -2.414 1 93.25 69 SER B N 1
ATOM 2479 C CA . SER B 1 69 ? 8.188 -14.445 -1.92 1 93.25 69 SER B CA 1
ATOM 2480 C C . SER B 1 69 ? 9.211 -14.531 -3.049 1 93.25 69 SER B C 1
ATOM 2482 O O . SER B 1 69 ? 9.125 -15.414 -3.906 1 93.25 69 SER B O 1
ATOM 2484 N N . GLU B 1 70 ? 10.07 -13.594 -3.031 1 91.69 70 GLU B N 1
ATOM 2485 C CA . GLU B 1 70 ? 11.219 -13.594 -3.936 1 91.69 70 GLU B CA 1
ATOM 2486 C C . GLU B 1 70 ? 12.531 -13.484 -3.166 1 91.69 70 GLU B C 1
ATOM 2488 O O . GLU B 1 70 ? 12.664 -12.633 -2.279 1 91.69 70 GLU B O 1
ATOM 2493 N N . GLY B 1 71 ? 13.367 -14.305 -3.48 1 89.94 71 GLY B N 1
ATOM 2494 C CA . GLY B 1 71 ? 14.734 -14.258 -2.988 1 89.94 71 GLY B CA 1
ATOM 2495 C C . GLY B 1 71 ? 15.773 -14.281 -4.094 1 89.94 71 GLY B C 1
ATOM 2496 O O . GLY B 1 71 ? 15.664 -15.078 -5.031 1 89.94 71 GLY B O 1
ATOM 2497 N N . THR B 1 72 ? 16.766 -13.453 -3.986 1 88.94 72 THR B N 1
ATOM 2498 C CA . THR B 1 72 ? 17.734 -13.359 -5.07 1 88.94 72 THR B CA 1
ATOM 2499 C C . THR B 1 72 ? 18.953 -14.242 -4.789 1 88.94 72 THR B C 1
ATOM 2501 O O . THR B 1 72 ? 19.781 -14.461 -5.672 1 88.94 72 THR B O 1
ATOM 2504 N N . GLY B 1 73 ? 19.062 -14.688 -3.629 1 86.94 73 GLY B N 1
ATOM 2505 C CA . GLY B 1 73 ? 20.25 -15.422 -3.219 1 86.94 73 GLY B CA 1
ATOM 2506 C C . GLY B 1 73 ? 21.406 -14.516 -2.83 1 86.94 73 GLY B C 1
ATOM 2507 O O . GLY B 1 73 ? 22.438 -14.992 -2.346 1 86.94 73 GLY B O 1
ATOM 2508 N N . MET B 1 74 ? 21.297 -13.195 -3.025 1 88.31 74 MET B N 1
ATOM 2509 C CA . MET B 1 74 ? 22.375 -12.25 -2.746 1 88.31 74 MET B CA 1
ATOM 2510 C C . MET B 1 74 ? 21.984 -11.281 -1.632 1 88.31 74 MET B C 1
ATOM 2512 O O . MET B 1 74 ? 22.609 -10.242 -1.457 1 88.31 74 MET B O 1
ATOM 2516 N N . GLY B 1 75 ? 20.859 -11.562 -0.956 1 85.56 75 GLY B N 1
ATOM 2517 C CA . GLY B 1 75 ? 20.531 -10.766 0.219 1 85.56 75 GLY B 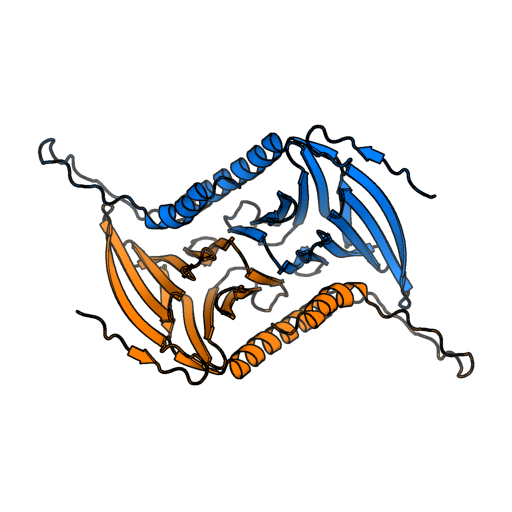CA 1
ATOM 2518 C C . GLY B 1 75 ? 19.25 -9.969 0.065 1 85.56 75 GLY B C 1
ATOM 2519 O O . GLY B 1 75 ? 18.609 -9.602 1.058 1 85.56 75 GLY B O 1
ATOM 2520 N N . SER B 1 76 ? 18.891 -9.648 -1.231 1 88.12 76 SER B N 1
ATOM 2521 C CA . SER B 1 76 ? 17.641 -8.914 -1.434 1 88.12 76 SER B CA 1
ATOM 2522 C C . SER B 1 76 ? 16.438 -9.844 -1.449 1 88.12 76 SER B C 1
ATOM 2524 O O . SER B 1 76 ? 16.547 -11 -1.869 1 88.12 76 SER B O 1
ATOM 2526 N N . PHE B 1 77 ? 15.32 -9.359 -0.986 1 90.69 77 PHE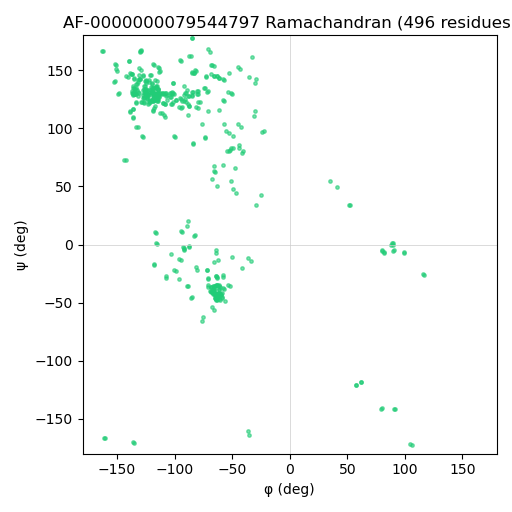 B N 1
ATOM 2527 C CA . PHE B 1 77 ? 14.109 -10.18 -0.973 1 90.69 77 PHE B CA 1
ATOM 2528 C C . PHE B 1 77 ? 12.867 -9.312 -1.077 1 90.69 77 PHE B C 1
ATOM 2530 O O . PHE B 1 77 ? 12.906 -8.117 -0.776 1 90.69 77 PHE B O 1
ATOM 2537 N N . ALA B 1 78 ? 11.859 -9.914 -1.564 1 91.94 78 ALA B N 1
ATOM 2538 C CA . ALA B 1 78 ? 10.539 -9.305 -1.643 1 91.94 78 ALA B CA 1
ATOM 2539 C C . ALA B 1 78 ? 9.461 -10.273 -1.161 1 91.94 78 ALA B C 1
ATOM 2541 O O . ALA B 1 78 ? 9.492 -11.461 -1.484 1 91.94 78 ALA B O 1
ATOM 2542 N N . ASN B 1 79 ? 8.594 -9.742 -0.343 1 93.19 79 ASN B N 1
ATOM 2543 C CA . ASN B 1 79 ? 7.473 -10.539 0.143 1 93.19 79 ASN B CA 1
ATOM 2544 C C . ASN B 1 79 ? 6.16 -9.773 0.049 1 93.19 79 ASN B C 1
ATOM 2546 O O . ASN B 1 79 ? 6.117 -8.57 0.318 1 93.19 79 ASN B O 1
ATOM 2550 N N . LEU B 1 80 ? 5.203 -10.461 -0.359 1 94.94 80 LEU B N 1
ATOM 2551 C CA . LEU B 1 80 ? 3.844 -9.922 -0.352 1 94.94 80 LEU B CA 1
ATOM 2552 C C . LEU B 1 80 ? 2.859 -10.953 0.204 1 94.94 80 LEU B C 1
ATOM 2554 O O . LEU B 1 80 ? 2.924 -12.133 -0.145 1 94.94 80 LEU B O 1
ATOM 2558 N N . GLY B 1 81 ? 2.064 -10.516 1.124 1 93.94 81 GLY B N 1
ATOM 2559 C CA . GLY B 1 81 ? 1.018 -11.352 1.691 1 93.94 81 GLY B CA 1
ATOM 2560 C C . GLY B 1 81 ? -0.359 -10.719 1.61 1 93.94 81 GLY B C 1
ATOM 2561 O O . GLY B 1 81 ? -0.504 -9.508 1.803 1 93.94 81 GLY B O 1
ATOM 2562 N N . LEU B 1 82 ? -1.293 -11.539 1.318 1 96 82 LEU B N 1
ATOM 2563 C CA . LEU B 1 82 ? -2.68 -11.094 1.254 1 96 82 LEU B CA 1
ATOM 2564 C C . LEU B 1 82 ? -3.607 -12.102 1.928 1 96 82 LEU B C 1
ATOM 2566 O O . LEU B 1 82 ? -3.465 -13.312 1.73 1 96 82 LEU B O 1
ATOM 2570 N N . ARG B 1 83 ? -4.449 -11.609 2.75 1 94.38 83 ARG B N 1
ATOM 2571 C CA . ARG B 1 83 ? -5.492 -12.422 3.367 1 94.38 83 ARG B CA 1
ATOM 2572 C C . ARG B 1 83 ? -6.879 -11.922 2.982 1 94.38 83 ARG B C 1
ATOM 2574 O O . ARG B 1 83 ? -7.188 -10.742 3.158 1 94.38 83 ARG B O 1
ATOM 2581 N N . VAL B 1 84 ? -7.629 -12.836 2.477 1 94.06 84 VAL B N 1
ATOM 2582 C CA . VAL B 1 84 ? -9 -12.531 2.09 1 94.06 84 VAL B CA 1
ATOM 2583 C C . VAL B 1 84 ? -9.961 -13.438 2.859 1 94.06 84 VAL B C 1
ATOM 2585 O O . VAL B 1 84 ? -9.773 -14.656 2.912 1 94.06 84 VAL B O 1
ATOM 2588 N N . THR B 1 85 ? -10.961 -12.859 3.4 1 91.81 85 THR B N 1
ATOM 2589 C CA . THR B 1 85 ? -11.945 -13.656 4.121 1 91.81 85 THR B CA 1
ATOM 2590 C C . THR B 1 85 ? -13.359 -13.312 3.668 1 91.81 85 THR B C 1
ATOM 2592 O O . THR B 1 85 ? -13.578 -12.297 3.008 1 91.81 85 THR B O 1
ATOM 2595 N N . ARG B 1 86 ? -14.18 -14.18 4.07 1 88.44 86 ARG B N 1
ATOM 2596 C CA . ARG B 1 86 ? -15.602 -13.914 3.896 1 88.44 86 ARG B CA 1
ATOM 2597 C C . ARG B 1 86 ? -16.234 -13.43 5.203 1 88.44 86 ARG B C 1
ATOM 2599 O O . ARG B 1 86 ? -15.961 -13.992 6.266 1 88.44 86 ARG B O 1
ATOM 2606 N N . ASN B 1 87 ? -16.938 -12.352 5.094 1 81.94 87 ASN B N 1
ATOM 2607 C CA . ASN B 1 87 ? -17.688 -11.82 6.219 1 81.94 87 ASN B CA 1
ATOM 2608 C C . ASN B 1 87 ? -19.188 -11.75 5.906 1 81.94 87 ASN B C 1
ATOM 2610 O O . ASN B 1 87 ? -19.578 -11.266 4.848 1 81.94 87 ASN B O 1
ATOM 2614 N N . LYS B 1 88 ? -20 -12.266 6.797 1 76.25 88 LYS B N 1
ATOM 2615 C CA . LYS B 1 88 ? -21.453 -12.336 6.562 1 76.25 88 LYS B CA 1
ATOM 2616 C C . LYS B 1 88 ? -22.047 -10.945 6.363 1 76.25 88 LYS B C 1
ATOM 2618 O O . LYS B 1 88 ? -22.938 -10.758 5.531 1 76.25 88 LYS B O 1
ATOM 2623 N N . ARG B 1 89 ? -21.516 -10.102 7.07 1 77.31 89 ARG B N 1
ATOM 2624 C CA . ARG B 1 89 ? -22.094 -8.766 7.086 1 77.31 89 ARG B CA 1
ATOM 2625 C C . ARG B 1 89 ? -21.5 -7.895 5.984 1 77.31 89 ARG B C 1
ATOM 2627 O O . ARG B 1 89 ? -22.219 -7.141 5.328 1 77.31 89 ARG B O 1
ATOM 2634 N N . TYR B 1 90 ? -20.188 -8.086 5.715 1 79.06 90 TYR B N 1
ATOM 2635 C CA . TYR B 1 90 ? -19.516 -7.098 4.883 1 79.06 90 TYR B CA 1
ATOM 2636 C C . TYR B 1 90 ? -19.047 -7.719 3.568 1 79.06 90 TYR B C 1
ATOM 2638 O O . TYR B 1 90 ? -18.453 -7.043 2.727 1 79.06 90 TYR B O 1
ATOM 2646 N N . GLY B 1 91 ? -19.312 -8.945 3.355 1 82.69 91 GLY B N 1
ATOM 2647 C CA . GLY B 1 91 ? -18.891 -9.602 2.125 1 82.69 91 GLY B CA 1
ATOM 2648 C C . GLY B 1 91 ? -17.438 -10.016 2.127 1 82.69 91 GLY B C 1
ATOM 2649 O O . GLY B 1 91 ? -16.938 -10.555 3.115 1 82.69 91 GLY B O 1
ATOM 2650 N N . ILE B 1 92 ? -16.781 -9.875 1.021 1 91.69 92 ILE B N 1
ATOM 2651 C CA . ILE B 1 92 ? -15.383 -10.25 0.926 1 91.69 92 ILE B CA 1
ATOM 2652 C C . ILE B 1 92 ? -14.508 -9.148 1.527 1 91.69 92 ILE B C 1
ATOM 2654 O O . ILE B 1 92 ? -14.656 -7.973 1.181 1 91.69 92 ILE B O 1
ATOM 2658 N N . LEU B 1 93 ? -13.648 -9.562 2.385 1 91.06 93 LEU B N 1
ATOM 2659 C CA . LEU B 1 93 ? -12.742 -8.617 3.02 1 91.06 93 LEU B CA 1
ATOM 2660 C C . LEU B 1 93 ? -11.289 -8.953 2.697 1 91.06 93 LEU B C 1
ATOM 2662 O O . LEU B 1 93 ? -10.859 -10.086 2.889 1 91.06 93 LEU B O 1
ATOM 2666 N N . CYS B 1 94 ? -10.625 -7.992 2.15 1 92.5 94 CYS B N 1
ATOM 2667 C CA . CYS B 1 94 ? -9.164 -8.078 2.143 1 92.5 94 CYS B CA 1
ATOM 2668 C C . CYS B 1 94 ? -8.586 -7.559 3.453 1 92.5 94 CYS B C 1
ATOM 2670 O O . CYS B 1 94 ? -8.18 -6.398 3.541 1 92.5 94 CYS B O 1
ATOM 2672 N N . ASN B 1 95 ? -8.469 -8.43 4.426 1 90.94 95 ASN B N 1
ATOM 2673 C CA . ASN B 1 95 ? -8.211 -8.07 5.816 1 90.94 95 ASN B CA 1
ATOM 2674 C C . ASN B 1 95 ? -6.789 -7.559 6.012 1 90.94 95 ASN B C 1
ATOM 2676 O O . ASN B 1 95 ? -6.535 -6.742 6.898 1 90.94 95 ASN B O 1
ATOM 2680 N N . TYR B 1 96 ? -6.035 -8.219 5.258 1 90.75 96 TYR B N 1
ATOM 2681 C CA . TYR B 1 96 ? -4.629 -7.918 5.5 1 90.75 96 TYR B CA 1
ATOM 2682 C C . TYR B 1 96 ? -3.816 -8.039 4.215 1 90.75 96 TYR B C 1
ATOM 2684 O O . TYR B 1 96 ? -3.973 -9 3.463 1 90.75 96 TYR B O 1
ATOM 2692 N N . MET B 1 97 ? -3.041 -7.008 3.953 1 92.06 97 MET B N 1
ATOM 2693 C CA . MET B 1 97 ? -2.057 -7.051 2.877 1 92.06 97 MET B CA 1
ATOM 2694 C C . MET B 1 97 ? -0.726 -6.461 3.328 1 92.06 97 MET B C 1
ATOM 2696 O O . MET B 1 97 ? -0.691 -5.375 3.91 1 92.06 97 MET B O 1
ATOM 2700 N N . ASN B 1 98 ? 0.284 -7.133 3.109 1 91.38 98 ASN B N 1
ATOM 2701 C CA . ASN B 1 98 ? 1.595 -6.586 3.443 1 91.38 98 ASN B CA 1
ATOM 2702 C C . ASN B 1 98 ? 2.576 -6.738 2.283 1 91.38 98 ASN B C 1
ATOM 2704 O O . ASN B 1 98 ? 2.451 -7.66 1.475 1 91.38 98 ASN B O 1
ATOM 2708 N N . THR B 1 99 ? 3.393 -5.836 2.15 1 93.06 99 THR B N 1
ATOM 2709 C CA . THR B 1 99 ? 4.531 -5.871 1.24 1 93.06 99 THR B CA 1
ATOM 2710 C C . THR B 1 99 ? 5.828 -5.562 1.983 1 93.06 99 THR B C 1
ATOM 2712 O O . THR B 1 99 ? 5.902 -4.586 2.732 1 93.06 99 THR B O 1
ATOM 2715 N N . LEU B 1 100 ? 6.77 -6.375 1.775 1 92.94 100 LEU B N 1
ATOM 2716 C CA . LEU B 1 100 ? 8.07 -6.23 2.412 1 92.94 100 LEU B CA 1
ATOM 2717 C C . LEU B 1 100 ? 9.195 -6.305 1.38 1 92.94 100 LEU B C 1
ATOM 2719 O O . LEU B 1 100 ? 9.266 -7.258 0.6 1 92.94 100 LEU B O 1
ATOM 2723 N N . PHE B 1 101 ? 9.969 -5.289 1.346 1 92.06 101 PHE B N 1
ATOM 2724 C CA . PHE B 1 101 ? 11.172 -5.297 0.518 1 92.06 101 PHE B CA 1
ATOM 2725 C C . PHE B 1 101 ? 12.422 -5.113 1.371 1 92.06 101 PHE B C 1
ATOM 2727 O O . PHE B 1 101 ? 12.422 -4.316 2.314 1 92.06 101 PHE B O 1
ATOM 2734 N N . GLY B 1 102 ? 13.391 -5.832 1.051 1 88.12 102 GLY B N 1
ATOM 2735 C CA . GLY B 1 102 ? 14.695 -5.676 1.669 1 88.12 102 GLY B CA 1
ATOM 2736 C C . GLY B 1 102 ? 15.836 -5.703 0.668 1 88.12 102 GLY B C 1
ATOM 2737 O O . GLY B 1 102 ? 15.805 -6.465 -0.3 1 88.12 102 GLY B O 1
ATOM 2738 N N . GLY B 1 103 ? 16.812 -4.871 0.972 1 87.5 103 GLY B N 1
ATOM 2739 C CA . GLY B 1 103 ? 17.953 -4.816 0.069 1 87.5 103 GLY B CA 1
ATOM 2740 C C . GLY B 1 103 ? 17.781 -3.781 -1.029 1 87.5 103 GLY B C 1
ATOM 2741 O O . GLY B 1 103 ? 17.344 -2.66 -0.773 1 87.5 103 GLY B O 1
ATOM 2742 N N . SER B 1 104 ? 18.234 -4.145 -2.176 1 87 104 SER B N 1
ATOM 2743 C CA . SER B 1 104 ? 18.281 -3.188 -3.275 1 87 104 SER B CA 1
ATOM 2744 C C . SER B 1 104 ? 17.109 -3.365 -4.223 1 87 104 SER B C 1
ATOM 2746 O O . SER B 1 104 ? 17.172 -4.156 -5.164 1 87 104 SER B O 1
ATOM 2748 N N . TYR B 1 105 ? 16.078 -2.576 -3.898 1 89.5 105 TYR B N 1
ATOM 2749 C CA . TYR B 1 105 ? 14.898 -2.596 -4.754 1 89.5 105 TYR B CA 1
ATOM 2750 C C . TYR B 1 105 ? 14.453 -1.181 -5.109 1 89.5 105 TYR B C 1
ATOM 2752 O O . TYR B 1 105 ? 14.508 -0.28 -4.266 1 89.5 105 TYR B O 1
ATOM 2760 N N . ASP B 1 106 ? 14.055 -1.065 -6.355 1 89.38 106 ASP B N 1
ATOM 2761 C CA . ASP B 1 106 ? 13.133 0.015 -6.691 1 89.38 106 ASP B CA 1
ATOM 2762 C C . ASP B 1 106 ? 11.688 -0.468 -6.656 1 89.38 106 ASP B C 1
ATOM 2764 O O . ASP B 1 106 ? 11.352 -1.498 -7.246 1 89.38 106 ASP B O 1
ATOM 2768 N N . SER B 1 107 ? 10.93 0.253 -5.871 1 92 107 SER B N 1
ATOM 2769 C CA . SER B 1 107 ? 9.555 -0.215 -5.773 1 92 107 SER B CA 1
ATOM 2770 C C . SER B 1 107 ? 8.57 0.947 -5.84 1 92 107 SER B C 1
ATOM 2772 O O . SER B 1 107 ? 8.898 2.07 -5.449 1 92 107 SER B O 1
ATOM 2774 N N . LEU B 1 108 ? 7.414 0.682 -6.422 1 91.69 108 LEU B N 1
ATOM 2775 C CA . LEU B 1 108 ? 6.297 1.608 -6.547 1 91.69 108 LEU B CA 1
ATOM 2776 C C . LEU B 1 108 ? 4.984 0.933 -6.156 1 91.69 108 LEU B C 1
ATOM 2778 O O . LEU B 1 108 ? 4.68 -0.16 -6.637 1 91.69 108 LEU B O 1
ATOM 2782 N N . LYS B 1 109 ? 4.359 1.496 -5.211 1 93.69 109 LYS B N 1
ATOM 2783 C CA . LYS B 1 109 ? 3.018 1.035 -4.863 1 93.69 109 LYS B CA 1
ATOM 2784 C C . LYS B 1 109 ? 1.986 2.141 -5.07 1 93.69 109 LYS B C 1
ATOM 2786 O O . LYS B 1 109 ? 2.162 3.26 -4.59 1 93.69 109 LYS B O 1
ATOM 2791 N N . GLU B 1 110 ? 0.966 1.814 -5.797 1 93.62 110 GLU B N 1
ATOM 2792 C CA . GLU B 1 110 ? -0.105 2.766 -6.078 1 93.62 110 GLU B CA 1
ATOM 2793 C C . GLU B 1 110 ? -1.466 2.199 -5.684 1 93.62 110 GLU B C 1
ATOM 2795 O O . GLU B 1 110 ? -1.746 1.022 -5.922 1 93.62 110 GLU B O 1
ATOM 2800 N N . ASN B 1 111 ? -2.211 3.037 -4.996 1 93.88 111 ASN B N 1
ATOM 2801 C CA . ASN B 1 111 ? -3.594 2.705 -4.672 1 93.88 111 ASN B CA 1
ATOM 2802 C C . ASN B 1 111 ? -4.57 3.689 -5.305 1 93.88 111 ASN B C 1
ATOM 2804 O O . ASN B 1 111 ? -4.387 4.902 -5.211 1 93.88 111 ASN B O 1
ATOM 2808 N N . TYR B 1 112 ? -5.523 3.166 -5.98 1 93.69 112 TYR B N 1
ATOM 2809 C CA . TYR B 1 112 ? -6.527 3.98 -6.648 1 93.69 112 TYR B CA 1
ATOM 2810 C C . TYR B 1 112 ? -7.918 3.693 -6.098 1 93.69 112 TYR B C 1
ATOM 2812 O O . TYR B 1 112 ? -8.305 2.531 -5.938 1 93.69 112 TYR B O 1
ATOM 2820 N N . CYS B 1 113 ? -8.648 4.758 -5.844 1 91.19 113 CYS B N 1
ATOM 2821 C CA . CYS B 1 113 ? -10.055 4.668 -5.445 1 91.19 113 CYS B CA 1
ATOM 2822 C C . CYS B 1 113 ? -10.898 5.695 -6.188 1 91.19 113 CYS B C 1
ATOM 2824 O O . CYS B 1 113 ? -10.781 6.898 -5.941 1 91.19 113 CYS B O 1
ATOM 2826 N N . ALA B 1 114 ? -11.703 5.242 -7.09 1 89.5 114 ALA B N 1
ATOM 2827 C CA . ALA B 1 114 ? -12.594 6.102 -7.875 1 89.5 114 ALA B CA 1
ATOM 2828 C C . ALA B 1 114 ? -13.938 5.426 -8.117 1 89.5 114 ALA B C 1
ATOM 2830 O O . ALA B 1 114 ? -14.258 5.059 -9.25 1 89.5 114 ALA B O 1
ATOM 2831 N N . PRO B 1 115 ? -14.695 5.348 -7.117 1 86.56 115 PRO B N 1
ATOM 2832 C CA . PRO B 1 115 ? -16 4.738 -7.355 1 86.56 115 PRO B CA 1
ATOM 2833 C C . PRO B 1 115 ? -16.797 5.457 -8.445 1 86.56 115 PRO B C 1
ATOM 2835 O O . PRO B 1 115 ? -16.656 6.672 -8.609 1 86.56 115 PRO B O 1
ATOM 2838 N N . PRO B 1 116 ? -17.547 4.59 -9.312 1 88.06 116 PRO B N 1
ATOM 2839 C CA . PRO B 1 116 ? -17.938 3.201 -9.039 1 88.06 116 PRO B CA 1
ATOM 2840 C C . PRO B 1 116 ? -16.938 2.193 -9.609 1 88.06 116 PRO B C 1
ATOM 2842 O O . PRO B 1 116 ? -17.219 0.994 -9.648 1 88.06 116 PRO B O 1
ATOM 2845 N N . LEU B 1 117 ? -15.789 2.615 -10.047 1 89.75 117 LEU B N 1
ATOM 2846 C CA . LEU B 1 117 ? -14.789 1.675 -10.547 1 89.75 117 LEU B CA 1
ATOM 2847 C C . LEU B 1 117 ? -14.242 0.816 -9.406 1 89.75 117 LEU B C 1
ATOM 2849 O O . LEU B 1 117 ? -14.227 1.246 -8.25 1 89.75 117 LEU B O 1
ATOM 2853 N N . PRO B 1 118 ? -13.766 -0.392 -9.82 1 91.62 118 PRO B N 1
ATOM 2854 C CA . PRO B 1 118 ? -13.094 -1.192 -8.789 1 91.62 118 PRO B CA 1
ATOM 2855 C C . PRO B 1 118 ? -11.852 -0.502 -8.219 1 91.62 118 PRO B C 1
ATOM 2857 O O . PRO B 1 118 ? -11.133 0.182 -8.953 1 91.62 118 PRO B O 1
ATOM 2860 N N . GLU B 1 119 ? -11.672 -0.702 -6.914 1 93.44 119 GLU B N 1
ATOM 2861 C CA . GLU B 1 119 ? -10.406 -0.264 -6.324 1 93.44 119 GLU B CA 1
ATOM 2862 C C . GLU B 1 119 ? -9.234 -1.064 -6.879 1 93.44 119 GLU B C 1
ATOM 2864 O O . GLU B 1 119 ? -9.359 -2.264 -7.133 1 93.44 119 GLU B O 1
ATOM 2869 N N . ARG B 1 120 ? -8.125 -0.352 -7.016 1 94.81 120 ARG B N 1
ATOM 2870 C CA . ARG B 1 120 ? -6.957 -1.023 -7.586 1 94.81 120 ARG B CA 1
ATOM 2871 C C . ARG B 1 120 ? -5.691 -0.685 -6.805 1 94.81 120 ARG B C 1
ATOM 2873 O O . ARG B 1 120 ? -5.484 0.468 -6.422 1 94.81 120 ARG B O 1
ATOM 2880 N N . GLU B 1 121 ? -4.969 -1.664 -6.559 1 95.38 121 GLU B N 1
ATOM 2881 C CA . GLU B 1 121 ? -3.629 -1.521 -5.992 1 95.38 121 GLU B CA 1
ATOM 2882 C C . GLU B 1 121 ? -2.58 -2.172 -6.891 1 95.38 121 GLU B C 1
ATOM 2884 O O . GLU B 1 121 ? -2.771 -3.293 -7.367 1 95.38 121 GLU B O 1
ATOM 2889 N N . VAL B 1 122 ? -1.542 -1.456 -7.129 1 95 122 VAL B N 1
ATOM 2890 C CA . VAL B 1 122 ? -0.457 -1.955 -7.969 1 95 122 VAL B CA 1
ATOM 2891 C C . VAL B 1 122 ? 0.869 -1.841 -7.219 1 95 122 VAL B C 1
ATOM 2893 O O . VAL B 1 122 ? 1.208 -0.773 -6.703 1 95 122 VAL B O 1
ATOM 2896 N N . VAL B 1 123 ? 1.556 -2.898 -7.133 1 95.06 123 VAL B N 1
ATOM 2897 C CA . VAL B 1 123 ? 2.9 -2.916 -6.562 1 95.06 123 VAL B CA 1
ATOM 2898 C C . VAL B 1 123 ? 3.906 -3.35 -7.629 1 95.06 123 VAL B C 1
ATOM 2900 O O . VAL B 1 123 ? 3.859 -4.484 -8.109 1 95.06 123 VAL B O 1
ATOM 2903 N N . ARG B 1 124 ? 4.789 -2.504 -7.941 1 93.81 124 ARG B N 1
ATOM 2904 C CA . ARG B 1 124 ? 5.867 -2.826 -8.875 1 93.81 124 ARG B CA 1
ATOM 2905 C C . ARG B 1 124 ? 7.223 -2.781 -8.18 1 93.81 124 ARG B C 1
ATOM 2907 O O . ARG B 1 124 ? 7.473 -1.903 -7.348 1 93.81 124 ARG B O 1
ATOM 2914 N N . TYR B 1 125 ? 8.016 -3.689 -8.531 1 92.5 125 TYR B N 1
ATOM 2915 C CA . TYR B 1 125 ? 9.344 -3.695 -7.941 1 92.5 125 TYR B CA 1
ATOM 2916 C C . TYR B 1 125 ? 10.367 -4.289 -8.906 1 92.5 125 TYR B C 1
ATOM 2918 O O . TYR B 1 125 ? 10.023 -5.141 -9.734 1 92.5 125 TYR B O 1
ATOM 2926 N N . ILE B 1 126 ? 11.562 -3.844 -8.828 1 90.75 126 ILE B N 1
ATOM 2927 C CA . ILE B 1 126 ? 12.695 -4.352 -9.594 1 90.75 126 ILE B CA 1
ATOM 2928 C C . ILE B 1 126 ? 13.914 -4.484 -8.68 1 90.75 126 ILE B C 1
ATOM 2930 O O . ILE B 1 126 ? 14.258 -3.547 -7.957 1 90.75 126 ILE B O 1
ATOM 2934 N N . CYS B 1 127 ? 14.469 -5.613 -8.758 1 89.25 127 CYS B N 1
ATOM 2935 C CA . CYS B 1 127 ? 15.656 -5.852 -7.945 1 89.25 127 CYS B CA 1
ATOM 2936 C C . CYS B 1 127 ? 16.906 -5.344 -8.648 1 89.25 127 CYS B C 1
ATOM 2938 O O . CYS B 1 127 ? 17.172 -5.707 -9.797 1 89.25 127 CYS B O 1
ATOM 2940 N N . GLY B 1 128 ? 17.703 -4.598 -7.949 1 86.38 128 GLY B N 1
ATOM 2941 C CA . GLY B 1 128 ? 18.938 -4.078 -8.516 1 86.38 128 GLY B CA 1
ATOM 2942 C C . GLY B 1 128 ? 20 -5.148 -8.703 1 86.38 128 GLY B C 1
ATOM 2943 O O . GLY B 1 128 ? 20.875 -5.02 -9.57 1 86.38 128 GLY B O 1
ATOM 2944 N N . GLU B 1 129 ? 19.922 -6.25 -7.988 1 83.69 129 GLU B N 1
ATOM 2945 C CA . GLU B 1 129 ? 20.938 -7.297 -8.023 1 83.69 129 GLU B CA 1
ATOM 2946 C C . GLU B 1 129 ? 20.688 -8.266 -9.18 1 83.69 129 GLU B C 1
ATOM 2948 O O . GLU B 1 129 ? 21.625 -8.648 -9.883 1 83.69 129 GLU B O 1
ATOM 2953 N N . SER B 1 130 ? 19.484 -8.664 -9.352 1 81.75 130 SER B N 1
ATOM 2954 C CA . SER B 1 130 ? 19.188 -9.719 -10.32 1 81.75 130 SER B CA 1
ATOM 2955 C C . SER B 1 130 ? 18.656 -9.141 -11.625 1 81.75 130 SER B C 1
ATOM 2957 O O . SER B 1 130 ? 18.672 -9.812 -12.656 1 81.75 130 SER B O 1
ATOM 2959 N N . GLY B 1 131 ? 18.109 -7.875 -11.5 1 83.31 131 GLY B N 1
ATOM 2960 C CA . GLY B 1 131 ? 17.453 -7.289 -12.664 1 83.31 131 GLY B CA 1
ATOM 2961 C C . GLY B 1 131 ? 16.047 -7.789 -12.875 1 83.31 131 GLY B C 1
ATOM 2962 O O . GLY B 1 131 ? 15.328 -7.297 -13.758 1 83.31 131 GLY B O 1
ATOM 2963 N N . CYS B 1 132 ? 15.68 -8.742 -12.055 1 85.56 132 CYS B N 1
ATOM 2964 C CA . CYS B 1 132 ? 14.312 -9.25 -12.125 1 85.56 132 CYS B CA 1
ATOM 2965 C C . CYS B 1 132 ? 13.367 -8.398 -11.273 1 85.56 132 CYS B C 1
ATOM 2967 O O . CYS B 1 132 ? 13.82 -7.578 -10.477 1 85.56 132 CYS B O 1
ATOM 2969 N N . GLY B 1 133 ? 12.086 -8.555 -11.578 1 89.5 133 GLY B N 1
ATOM 2970 C CA . GLY B 1 133 ? 11.094 -7.816 -10.805 1 89.5 133 GLY B CA 1
ATOM 2971 C C . GLY B 1 133 ? 9.695 -8.398 -10.914 1 89.5 133 GLY B C 1
ATOM 2972 O O . GLY B 1 133 ? 9.531 -9.555 -11.297 1 89.5 133 GLY B O 1
ATOM 2973 N N . GLY B 1 134 ? 8.82 -7.648 -10.5 1 92.38 134 GLY B N 1
ATOM 2974 C CA . GLY B 1 134 ? 7.441 -8.125 -10.555 1 92.38 134 GLY B CA 1
ATOM 2975 C C . GLY B 1 134 ? 6.422 -7.008 -10.406 1 92.38 134 GLY B C 1
ATOM 2976 O O . GLY B 1 134 ? 6.785 -5.855 -10.156 1 92.38 134 GLY B O 1
ATOM 2977 N N . CYS B 1 135 ? 5.25 -7.367 -10.719 1 94.94 135 CYS B N 1
ATOM 2978 C CA . CYS B 1 135 ? 4.098 -6.488 -10.562 1 94.94 135 CYS B CA 1
ATOM 2979 C C . CYS B 1 135 ? 2.916 -7.246 -9.961 1 94.94 135 CYS B C 1
ATOM 2981 O O . CYS B 1 135 ? 2.469 -8.25 -10.523 1 94.94 135 CYS B O 1
ATOM 2983 N N . PHE B 1 136 ? 2.58 -6.805 -8.836 1 96.38 136 PHE B N 1
ATOM 2984 C CA . PHE B 1 136 ? 1.384 -7.344 -8.203 1 96.38 136 PHE B CA 1
ATOM 2985 C C . PHE B 1 136 ? 0.219 -6.371 -8.32 1 96.38 136 PHE B C 1
ATOM 2987 O O . PHE B 1 136 ? 0.365 -5.18 -8.031 1 96.38 136 PHE B O 1
ATOM 2994 N N . THR B 1 137 ? -0.933 -6.883 -8.773 1 96.56 137 THR B N 1
ATOM 2995 C CA . THR B 1 137 ? -2.123 -6.047 -8.891 1 96.56 137 THR B CA 1
ATOM 2996 C C . THR B 1 137 ? -3.289 -6.66 -8.117 1 96.56 137 THR B C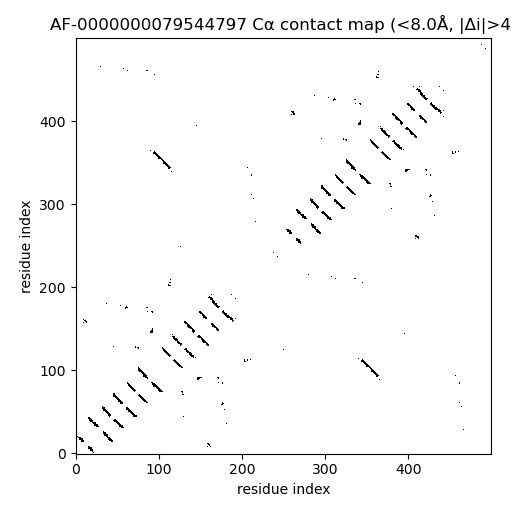 1
ATOM 2998 O O . THR B 1 137 ? -3.527 -7.867 -8.203 1 96.56 137 THR B O 1
ATOM 3001 N N . LEU B 1 138 ? -3.92 -5.84 -7.367 1 97.12 138 LEU B N 1
ATOM 3002 C CA . LEU B 1 138 ? -5.129 -6.223 -6.641 1 97.12 138 LEU B CA 1
ATOM 3003 C C . LEU B 1 138 ? -6.312 -5.363 -7.066 1 97.12 138 LEU B C 1
ATOM 3005 O O . LEU B 1 138 ? -6.242 -4.133 -7.02 1 97.12 138 LEU B O 1
ATOM 3009 N N . GLU B 1 139 ? -7.32 -6.051 -7.492 1 96.5 139 GLU B N 1
ATOM 3010 C CA . GLU B 1 139 ? -8.555 -5.367 -7.867 1 96.5 139 GLU B CA 1
ATOM 3011 C C . GLU B 1 139 ? -9.727 -5.824 -7 1 96.5 139 GLU B C 1
ATOM 3013 O O . GLU B 1 139 ? -9.93 -7.023 -6.816 1 96.5 139 GLU B O 1
ATOM 3018 N N . LYS B 1 140 ? -10.453 -4.871 -6.492 1 94.19 140 LYS B N 1
ATOM 3019 C CA . LYS B 1 140 ? -11.656 -5.145 -5.703 1 94.19 140 LYS B CA 1
ATOM 3020 C C . LYS B 1 140 ? -12.891 -4.547 -6.359 1 94.19 140 LYS B C 1
ATOM 3022 O O . LYS B 1 140 ? -13.031 -3.326 -6.441 1 94.19 140 LYS B O 1
ATOM 3027 N N . LYS B 1 141 ? -13.703 -5.391 -6.746 1 92.25 141 LYS B N 1
ATOM 3028 C CA . LYS B 1 141 ? -14.977 -4.93 -7.293 1 92.25 141 LYS B CA 1
ATOM 3029 C C . LYS B 1 141 ? -16.031 -4.797 -6.195 1 92.25 141 LYS B C 1
ATOM 3031 O O . LYS B 1 141 ? -16.266 -5.738 -5.438 1 92.25 141 LYS B O 1
ATOM 3036 N N . LYS B 1 142 ? -16.641 -3.684 -6.207 1 84.81 142 LYS B N 1
ATOM 3037 C CA . LYS B 1 142 ? -17.625 -3.396 -5.172 1 84.81 142 LYS B CA 1
ATOM 3038 C C . LYS B 1 142 ? -19.016 -3.182 -5.777 1 84.81 142 LYS B C 1
ATOM 3040 O O . LYS B 1 142 ? -19.141 -2.754 -6.926 1 84.81 142 LYS B O 1
ATOM 3045 N N . LYS B 1 143 ? -20.016 -3.445 -4.949 1 84 143 LYS B N 1
ATOM 3046 C CA . LYS B 1 143 ? -21.375 -3.041 -5.266 1 84 143 LYS B CA 1
ATOM 3047 C C . LYS B 1 143 ? -21.641 -1.596 -4.848 1 84 143 LYS B C 1
ATOM 3049 O O . LYS B 1 143 ? -20.766 -0.953 -4.254 1 84 143 LYS B O 1
ATOM 3054 N N . GLU B 1 144 ? -22.797 -1.177 -5.148 1 76.19 144 GLU B N 1
ATOM 3055 C CA . GLU B 1 144 ? -23.172 0.202 -4.855 1 76.19 144 GLU B CA 1
ATOM 3056 C C . GLU B 1 144 ? -23.172 0.466 -3.354 1 76.19 144 GLU B C 1
AT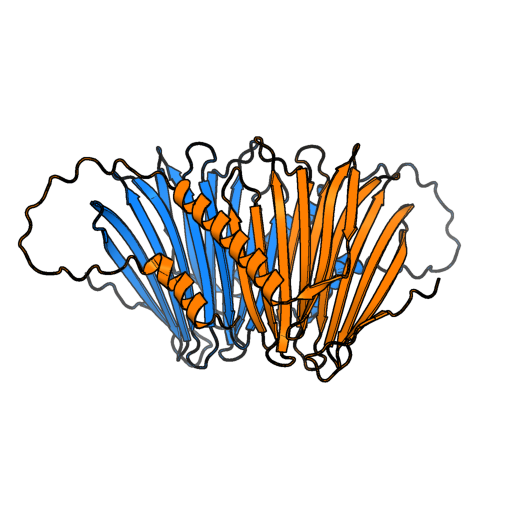OM 3058 O O . GLU B 1 144 ? -22.844 1.569 -2.912 1 76.19 144 GLU B O 1
ATOM 3063 N N . ASP B 1 145 ? -23.391 -0.587 -2.629 1 74.62 145 ASP B N 1
ATOM 3064 C CA . ASP B 1 145 ? -23.469 -0.415 -1.183 1 74.62 145 ASP B CA 1
ATOM 3065 C C . ASP B 1 145 ? -22.094 -0.502 -0.538 1 74.62 145 ASP B C 1
ATOM 3067 O O . ASP B 1 145 ? -21.969 -0.415 0.685 1 74.62 145 ASP B O 1
ATOM 3071 N N . GLY B 1 146 ? -21.031 -0.758 -1.404 1 75.88 146 GLY B N 1
ATOM 3072 C CA . GLY B 1 146 ? -19.672 -0.757 -0.892 1 75.88 146 GLY B CA 1
ATOM 3073 C C . GLY B 1 146 ? -19.141 -2.148 -0.605 1 75.88 146 GLY B C 1
ATOM 3074 O O . GLY B 1 146 ? -17.953 -2.324 -0.356 1 75.88 146 GLY B O 1
ATOM 3075 N N . ALA B 1 147 ? -20.016 -3.129 -0.723 1 82.31 147 ALA B N 1
ATOM 3076 C CA . ALA B 1 147 ? -19.578 -4.496 -0.442 1 82.31 147 ALA B CA 1
ATOM 3077 C C . ALA B 1 147 ? -18.703 -5.043 -1.569 1 82.31 147 ALA B C 1
ATOM 3079 O O . ALA B 1 147 ? -19.062 -4.926 -2.746 1 82.31 147 ALA B O 1
ATOM 3080 N N . VAL B 1 148 ? -17.656 -5.637 -1.208 1 88.56 148 VAL B N 1
ATOM 3081 C CA . VAL B 1 148 ? -16.781 -6.246 -2.199 1 88.56 148 VAL B CA 1
ATOM 3082 C C . VAL B 1 148 ? -17.344 -7.594 -2.639 1 88.56 148 VAL B C 1
ATOM 3084 O O . VAL B 1 148 ? -17.641 -8.453 -1.805 1 88.56 148 VAL B O 1
ATOM 3087 N N . VAL B 1 149 ? -17.406 -7.82 -3.971 1 90.19 149 VAL B N 1
ATOM 3088 C CA . VAL B 1 149 ? -18.047 -9.039 -4.457 1 90.19 149 VAL B CA 1
ATOM 3089 C C . VAL B 1 149 ? -17.031 -9.891 -5.203 1 90.19 149 VAL B C 1
ATOM 3091 O O . VAL B 1 149 ? -17.266 -11.078 -5.449 1 90.19 149 VAL B O 1
ATOM 3094 N N . ARG B 1 150 ? -15.984 -9.258 -5.539 1 93.88 150 ARG B N 1
ATOM 3095 C CA . ARG B 1 150 ? -14.938 -9.977 -6.258 1 93.88 150 ARG B CA 1
ATOM 3096 C C . ARG B 1 150 ? -13.57 -9.359 -5.996 1 93.88 150 ARG B C 1
ATOM 3098 O O . ARG B 1 150 ? -13.43 -8.133 -5.938 1 93.88 150 ARG B O 1
ATOM 3105 N N . VAL B 1 151 ? -12.617 -10.211 -5.84 1 96.31 151 VAL B N 1
ATOM 3106 C CA . VAL B 1 151 ? -11.219 -9.812 -5.719 1 96.31 151 VAL B CA 1
ATOM 3107 C C . VAL B 1 151 ? -10.383 -10.539 -6.773 1 96.31 151 VAL B C 1
ATOM 3109 O O . VAL B 1 151 ? -10.523 -11.75 -6.965 1 96.31 151 VAL B O 1
ATOM 3112 N N . GLN B 1 152 ? -9.648 -9.805 -7.477 1 96.94 152 GLN B N 1
ATOM 3113 C CA . GLN B 1 152 ? -8.703 -10.375 -8.43 1 96.94 152 GLN B CA 1
ATOM 3114 C C . GLN B 1 152 ? -7.273 -9.938 -8.117 1 96.94 152 GLN B C 1
ATOM 3116 O O . GLN B 1 152 ? -6.992 -8.742 -8.016 1 96.94 152 GLN B O 1
ATOM 3121 N N . ALA B 1 153 ? -6.461 -10.891 -7.918 1 96.81 153 ALA B N 1
ATOM 3122 C CA . ALA B 1 153 ? -5.043 -10.641 -7.688 1 96.81 153 ALA B CA 1
ATOM 3123 C C . ALA B 1 153 ? -4.195 -11.242 -8.805 1 96.81 153 ALA B C 1
ATOM 3125 O O . ALA B 1 153 ? -4.434 -12.375 -9.242 1 96.81 153 ALA B O 1
ATOM 3126 N N . THR B 1 154 ? -3.236 -10.492 -9.289 1 96.31 154 THR B N 1
ATOM 3127 C CA . THR B 1 154 ? -2.32 -11.016 -10.297 1 96.31 154 THR B CA 1
ATOM 3128 C C . THR B 1 154 ? -0.87 -10.766 -9.891 1 96.31 154 THR B C 1
ATOM 3130 O O . THR B 1 154 ? -0.572 -9.789 -9.195 1 96.31 154 THR B O 1
ATOM 3133 N N . HIS B 1 155 ? -0.061 -11.609 -10.312 1 96.31 155 HIS B N 1
ATOM 3134 C CA . HIS B 1 155 ? 1.375 -11.391 -10.195 1 96.31 155 HIS B CA 1
ATOM 3135 C C . HIS B 1 155 ? 2.086 -11.664 -11.516 1 96.31 155 HIS B C 1
ATOM 3137 O O . HIS B 1 155 ? 1.874 -12.703 -12.133 1 96.31 155 HIS B O 1
ATOM 3143 N N . ASP B 1 156 ? 2.818 -10.773 -11.906 1 93.94 156 ASP B N 1
ATOM 3144 C CA . ASP B 1 156 ? 3.689 -10.859 -13.078 1 93.94 156 ASP B CA 1
ATOM 3145 C C . ASP B 1 156 ? 5.156 -10.945 -12.664 1 93.94 156 ASP B C 1
ATOM 3147 O O . ASP B 1 156 ? 5.707 -9.992 -12.102 1 93.94 156 ASP B O 1
ATOM 3151 N N . PHE B 1 157 ? 5.73 -12.047 -12.859 1 93.44 157 PHE B N 1
ATOM 3152 C CA . PHE B 1 157 ? 7.172 -12.172 -12.672 1 93.44 157 PHE B CA 1
ATOM 3153 C C . PHE B 1 157 ? 7.914 -11.812 -13.953 1 93.44 157 PHE B C 1
ATOM 3155 O O . PHE B 1 157 ? 7.773 -12.492 -14.977 1 93.44 157 PHE B O 1
ATOM 3162 N N . ILE B 1 158 ? 8.734 -10.805 -13.852 1 88.81 158 ILE B N 1
ATOM 3163 C CA . ILE B 1 158 ? 9.336 -10.203 -15.039 1 88.81 158 ILE B CA 1
ATOM 3164 C C . ILE B 1 158 ? 10.781 -10.68 -15.18 1 88.81 158 ILE B C 1
ATOM 3166 O O . ILE B 1 158 ? 11.602 -10.461 -14.289 1 88.81 158 ILE B O 1
ATOM 3170 N N . VAL B 1 159 ? 10.984 -11.258 -16.25 1 86.5 159 VAL B N 1
ATOM 3171 C CA . VAL B 1 159 ? 12.328 -11.719 -16.609 1 86.5 159 VAL B CA 1
ATOM 3172 C C . VAL B 1 159 ? 12.695 -11.203 -18 1 86.5 159 VAL B C 1
ATOM 3174 O O . VAL B 1 159 ? 12.391 -11.852 -19.016 1 86.5 159 VAL B O 1
ATOM 3177 N N . GLY B 1 160 ? 13.336 -10.109 -17.984 1 81.62 160 GLY B N 1
ATOM 3178 C CA . GLY B 1 160 ? 13.656 -9.5 -19.266 1 81.62 160 GLY B CA 1
ATOM 3179 C C . GLY B 1 160 ? 12.43 -9.125 -20.078 1 81.62 160 GLY B C 1
ATOM 3180 O O . GLY B 1 160 ? 11.57 -8.383 -19.594 1 81.62 160 GLY B O 1
ATOM 3181 N N . GLU B 1 161 ? 12.352 -9.766 -21.25 1 85 161 GLU B N 1
ATOM 3182 C CA . GLU B 1 161 ? 11.25 -9.414 -22.141 1 85 161 GLU B CA 1
ATOM 3183 C C . GLU B 1 161 ? 10.039 -10.32 -21.922 1 85 161 GLU B C 1
ATOM 3185 O O . GLU B 1 161 ? 8.992 -10.133 -22.531 1 85 161 GLU B O 1
ATOM 3190 N N . GLU B 1 162 ? 10.219 -11.219 -21.047 1 87.94 162 GLU B N 1
ATOM 3191 C CA . GLU B 1 162 ? 9.141 -12.164 -20.781 1 87.94 162 GLU B CA 1
ATOM 3192 C C . GLU B 1 162 ? 8.594 -12 -19.375 1 87.94 162 GLU B C 1
ATOM 3194 O O . GLU B 1 162 ? 9.297 -11.508 -18.484 1 87.94 162 GLU B O 1
ATOM 3199 N N . THR B 1 163 ? 7.383 -12.352 -19.266 1 89.88 163 THR B N 1
ATOM 3200 C CA . THR B 1 163 ? 6.695 -12.258 -17.984 1 89.88 163 THR B CA 1
ATOM 3201 C C . THR B 1 163 ? 5.871 -13.516 -17.719 1 89.88 163 THR B C 1
ATOM 3203 O O . THR B 1 163 ? 5.168 -14 -18.609 1 89.88 163 THR B O 1
ATOM 3206 N N . MET B 1 164 ? 6.074 -14.07 -16.578 1 92 164 MET B N 1
ATOM 3207 C CA . MET B 1 164 ? 5.188 -15.141 -16.141 1 92 164 MET B CA 1
ATOM 3208 C C . MET B 1 164 ? 4.023 -14.586 -15.336 1 92 164 MET B C 1
ATOM 3210 O O . MET B 1 164 ? 4.227 -13.898 -14.328 1 92 164 MET B O 1
ATOM 3214 N N . HIS B 1 165 ? 2.838 -14.938 -15.789 1 93.75 165 HIS B N 1
ATOM 3215 C CA . HIS B 1 165 ? 1.634 -14.312 -15.258 1 93.75 165 HIS B CA 1
ATOM 3216 C C . HIS B 1 165 ? 0.753 -15.336 -14.539 1 93.75 165 HIS B C 1
ATOM 3218 O O . HIS B 1 165 ? 0.471 -16.406 -15.078 1 93.75 165 HIS B O 1
ATOM 3224 N N . VAL B 1 166 ? 0.362 -15.016 -13.336 1 95.38 166 VAL B N 1
ATOM 3225 C CA . VAL B 1 166 ? -0.597 -15.789 -12.555 1 95.38 166 VAL B CA 1
ATOM 3226 C C . VAL B 1 166 ? -1.756 -14.898 -12.117 1 95.38 166 VAL B C 1
ATOM 3228 O O . VAL B 1 166 ? -1.55 -13.742 -11.75 1 95.38 166 VAL B O 1
ATOM 3231 N N . LYS B 1 167 ? -2.912 -15.438 -12.141 1 95.94 167 LYS B N 1
ATOM 3232 C CA . LYS B 1 167 ? -4.121 -14.711 -11.773 1 95.94 167 LYS B CA 1
ATOM 3233 C C . LYS B 1 167 ? -4.973 -15.516 -10.789 1 95.94 167 LYS B C 1
ATOM 3235 O O . LYS B 1 167 ? -5.195 -16.719 -10.992 1 95.94 167 LYS B O 1
ATOM 3240 N N . VAL B 1 168 ? -5.363 -14.875 -9.75 1 96.44 168 VAL B N 1
ATOM 3241 C CA . VAL B 1 168 ? -6.25 -15.469 -8.758 1 96.44 168 VAL B CA 1
ATOM 3242 C C . VAL B 1 168 ? -7.559 -14.688 -8.688 1 96.44 168 VAL B C 1
ATOM 3244 O O . VAL B 1 168 ? -7.547 -13.469 -8.469 1 96.44 168 VAL B O 1
ATOM 3247 N N . LYS B 1 169 ? -8.594 -15.406 -8.836 1 97.12 169 LYS B N 1
ATOM 3248 C CA . LYS B 1 169 ? -9.914 -14.805 -8.727 1 97.12 169 LYS B CA 1
ATOM 3249 C C . LYS B 1 169 ? -10.672 -15.359 -7.52 1 97.12 169 LYS B C 1
ATOM 3251 O O . LYS B 1 169 ? -10.758 -16.578 -7.344 1 97.12 169 LYS B O 1
ATOM 3256 N N . ILE B 1 170 ? -11.164 -14.461 -6.75 1 96.06 170 ILE B N 1
ATOM 3257 C CA . ILE B 1 170 ? -11.93 -14.836 -5.562 1 96.06 170 ILE B CA 1
ATOM 3258 C C . ILE B 1 170 ? -13.312 -14.203 -5.621 1 96.06 170 ILE B C 1
ATOM 3260 O O . ILE B 1 170 ? -13.438 -12.984 -5.781 1 96.06 170 ILE B O 1
ATOM 3264 N N . ARG B 1 171 ? -14.344 -14.984 -5.449 1 95.12 171 ARG B N 1
ATOM 3265 C CA . ARG B 1 171 ? -15.711 -14.492 -5.465 1 95.12 171 ARG B CA 1
ATOM 3266 C C . ARG B 1 171 ? -16.547 -15.164 -4.379 1 95.12 171 ARG B C 1
ATOM 3268 O O . ARG B 1 171 ? -16.172 -16.219 -3.861 1 95.12 171 ARG B O 1
ATOM 3275 N N . ASN B 1 172 ? -17.531 -14.422 -4.117 1 87.88 172 ASN B N 1
ATOM 3276 C CA . ASN B 1 172 ? -18.5 -15.062 -3.223 1 87.88 172 ASN B CA 1
ATOM 3277 C C . ASN B 1 172 ? -19.25 -16.172 -3.926 1 87.88 172 ASN B C 1
ATOM 3279 O O . ASN B 1 172 ? -19.625 -16.047 -5.094 1 87.88 172 ASN B O 1
ATOM 3283 N N . ASP B 1 173 ? -19.312 -17.391 -3.164 1 80.44 173 ASP B N 1
ATOM 3284 C CA . ASP B 1 173 ? -20.031 -18.531 -3.701 1 80.44 173 ASP B CA 1
ATOM 3285 C C . ASP B 1 173 ? -20.844 -19.234 -2.609 1 80.44 173 ASP B C 1
ATOM 3287 O O . ASP B 1 173 ? -20.328 -20.078 -1.884 1 80.44 173 ASP B O 1
ATOM 3291 N N . ASP B 1 174 ? -22.141 -19.234 -2.707 1 79.12 174 ASP B N 1
ATOM 3292 C CA . ASP B 1 174 ? -23.078 -19.953 -1.858 1 79.12 174 ASP B CA 1
ATOM 3293 C C . ASP B 1 174 ? -22.578 -20.016 -0.417 1 79.12 174 ASP B C 1
ATOM 3295 O O . ASP B 1 174 ? -22.438 -21.109 0.146 1 79.12 174 ASP B O 1
ATOM 3299 N N . GLY B 1 175 ? -22.297 -18.984 0.158 1 77.5 175 GLY B N 1
ATOM 3300 C CA . GLY B 1 175 ? -21.922 -18.938 1.564 1 77.5 175 GLY B CA 1
ATOM 3301 C C . GLY B 1 175 ? -20.438 -19.141 1.801 1 77.5 175 GLY B C 1
ATOM 3302 O O . GLY B 1 175 ? -20 -19.266 2.945 1 77.5 175 GLY B O 1
ATOM 3303 N N . GLY B 1 176 ? -19.609 -19.344 0.78 1 89 176 GLY B N 1
ATOM 3304 C CA . GLY B 1 176 ? -18.156 -19.406 0.847 1 89 176 GLY B CA 1
ATOM 3305 C C . GLY B 1 176 ? -17.469 -18.641 -0.26 1 89 176 GLY B C 1
ATOM 3306 O O . GLY B 1 176 ? -18.078 -17.781 -0.906 1 89 176 GLY B O 1
ATOM 3307 N N . LEU B 1 177 ? -16.125 -18.906 -0.301 1 93.5 177 LEU B N 1
ATOM 3308 C CA . LEU B 1 177 ? -15.367 -18.297 -1.377 1 93.5 177 LEU B CA 1
ATOM 3309 C C . LEU B 1 177 ? -15.078 -19.297 -2.49 1 93.5 177 LEU B C 1
ATOM 3311 O O . LEU B 1 177 ? -14.859 -20.484 -2.225 1 93.5 177 LEU B O 1
ATOM 3315 N N . LYS B 1 178 ? -15.195 -18.859 -3.627 1 94.94 178 LYS B N 1
ATOM 3316 C CA . LYS B 1 178 ? -14.703 -19.609 -4.777 1 94.94 178 LYS B CA 1
ATOM 3317 C C . LYS B 1 178 ? -13.391 -19.016 -5.297 1 94.94 178 LYS B C 1
ATOM 3319 O O . LYS B 1 178 ? -13.32 -17.828 -5.59 1 94.94 178 LYS B O 1
ATOM 3324 N N . VAL B 1 179 ? -12.43 -19.875 -5.402 1 94.88 179 VAL B N 1
ATOM 3325 C CA . VAL B 1 179 ? -11.086 -19.438 -5.77 1 94.88 179 VAL B CA 1
ATOM 3326 C C . VAL B 1 179 ? -10.672 -20.094 -7.082 1 94.88 179 VAL B C 1
ATOM 3328 O O . VAL B 1 179 ? -10.75 -21.312 -7.223 1 94.88 179 VAL B O 1
ATOM 3331 N N . GLU B 1 180 ? -10.312 -19.312 -8.016 1 94.69 180 GLU B N 1
ATOM 3332 C CA . GLU B 1 180 ? -9.766 -19.797 -9.289 1 94.69 180 GLU B CA 1
ATOM 3333 C C . GLU B 1 180 ? -8.336 -19.281 -9.5 1 94.69 180 GLU B C 1
ATOM 3335 O O . GLU B 1 180 ? -8.086 -18.078 -9.414 1 94.69 180 GLU B O 1
ATOM 3340 N N . VAL B 1 181 ? -7.48 -20.188 -9.688 1 93.44 181 VAL B N 1
ATOM 3341 C CA . VAL B 1 181 ? -6.09 -19.844 -9.977 1 93.44 181 VAL B CA 1
ATOM 3342 C C . VAL B 1 181 ? -5.773 -20.141 -11.438 1 93.44 181 VAL B C 1
ATOM 3344 O O . VAL B 1 181 ? -5.914 -21.281 -11.891 1 93.44 181 VAL B O 1
ATOM 3347 N N . GLU B 1 182 ? -5.379 -19.141 -12.164 1 93.44 182 GLU B N 1
ATOM 3348 C CA . GLU B 1 182 ? -5.023 -19.266 -13.57 1 93.44 182 GLU B CA 1
ATOM 3349 C C . GLU B 1 182 ? -3.541 -18.984 -13.797 1 93.44 182 GLU B C 1
ATOM 3351 O O . GLU B 1 182 ? -3.018 -17.969 -13.336 1 93.44 182 GLU B O 1
ATOM 3356 N N . GLY B 1 183 ? -2.965 -19.891 -14.586 1 89.44 183 GLY B N 1
ATOM 3357 C CA . GLY B 1 183 ? -1.543 -19.75 -14.867 1 89.44 183 GLY B CA 1
ATOM 3358 C C . GLY B 1 183 ? -0.693 -20.766 -14.125 1 89.44 183 GLY B C 1
ATOM 3359 O O . GLY B 1 183 ? -1.22 -21.703 -13.523 1 89.44 183 GLY B O 1
ATOM 3360 N N . PRO B 1 184 ? 0.564 -20.562 -14.242 1 91.44 184 PRO B N 1
ATOM 3361 C CA . PRO B 1 184 ? 1.302 -19.484 -14.891 1 91.44 184 PRO B CA 1
ATOM 3362 C C . PRO B 1 184 ? 1.239 -19.562 -16.422 1 91.44 184 PRO B C 1
ATOM 3364 O O . PRO B 1 184 ? 1.215 -20.656 -16.984 1 91.44 184 PRO B O 1
ATOM 3367 N N . VAL B 1 185 ? 1.186 -18.375 -17.047 1 90.94 185 VAL B N 1
ATOM 3368 C CA . VAL B 1 185 ? 1.237 -18.25 -18.5 1 90.94 185 VAL B CA 1
ATOM 3369 C C . VAL B 1 185 ? 2.338 -17.266 -18.891 1 90.94 185 VAL B C 1
ATOM 3371 O O . VAL B 1 185 ? 2.59 -16.297 -18.172 1 90.94 185 VAL B O 1
ATOM 3374 N N . LYS B 1 186 ? 2.936 -17.531 -19.953 1 89.94 186 LYS B N 1
ATOM 3375 C CA . LYS B 1 186 ? 3.969 -16.641 -20.469 1 89.94 186 LYS B CA 1
ATOM 3376 C C . LYS B 1 186 ? 3.359 -15.508 -21.297 1 89.94 186 LYS B C 1
ATOM 3378 O O . LYS B 1 186 ? 2.557 -15.75 -22.188 1 89.94 186 LYS B O 1
ATOM 3383 N N . LEU B 1 187 ? 3.762 -14.312 -20.922 1 90.69 187 LEU B N 1
ATOM 3384 C CA . LEU B 1 187 ? 3.381 -13.109 -21.656 1 90.69 187 LEU B CA 1
ATOM 3385 C C . LEU B 1 187 ? 4.605 -12.258 -21.984 1 90.69 187 LEU B C 1
ATOM 3387 O O . LEU B 1 187 ? 5.703 -12.531 -21.484 1 90.69 187 LEU B O 1
ATOM 3391 N N . THR B 1 188 ? 4.43 -11.305 -22.875 1 91.38 188 THR B N 1
ATOM 3392 C CA . THR B 1 188 ? 5.523 -10.359 -23.078 1 91.38 188 THR B CA 1
ATOM 3393 C C . THR B 1 188 ? 5.461 -9.234 -22.062 1 91.38 188 THR B C 1
ATOM 3395 O O . THR B 1 188 ? 4.375 -8.797 -21.672 1 91.38 188 THR B O 1
ATOM 3398 N N . THR B 1 189 ? 6.574 -8.758 -21.703 1 88.44 189 THR B N 1
ATOM 3399 C CA . THR B 1 189 ? 6.645 -7.656 -20.75 1 88.44 189 THR B CA 1
ATOM 3400 C C . THR B 1 189 ? 5.969 -6.41 -21.328 1 88.44 189 THR B C 1
ATOM 3402 O O . THR B 1 189 ? 5.285 -5.688 -20.594 1 88.44 189 THR B O 1
ATOM 3405 N N . ASP B 1 190 ? 6.055 -6.195 -22.562 1 89.81 190 ASP B N 1
ATOM 3406 C CA . ASP B 1 190 ? 5.438 -5.047 -23.219 1 89.81 190 ASP B CA 1
ATOM 3407 C C . ASP B 1 190 ? 3.914 -5.098 -23.094 1 89.81 190 ASP B C 1
ATOM 3409 O O . ASP B 1 190 ? 3.273 -4.082 -22.828 1 89.81 190 ASP B O 1
ATOM 3413 N N . TYR B 1 191 ? 3.453 -6.297 -23.312 1 91.19 191 TYR B N 1
ATOM 3414 C CA . TYR B 1 191 ? 2.01 -6.457 -23.188 1 91.19 191 TYR B CA 1
ATOM 3415 C C . TYR B 1 191 ? 1.545 -6.129 -21.766 1 91.19 191 TYR B C 1
ATOM 3417 O O . TYR B 1 191 ? 0.58 -5.387 -21.578 1 91.19 191 TYR B O 1
ATOM 3425 N N . MET B 1 192 ? 2.236 -6.559 -20.797 1 90.69 192 MET B N 1
ATOM 3426 C CA . MET B 1 192 ? 1.854 -6.324 -19.406 1 90.69 192 MET B CA 1
ATOM 3427 C C . MET B 1 192 ? 1.975 -4.848 -19.047 1 90.69 192 MET B C 1
ATOM 3429 O O . MET B 1 192 ? 1.106 -4.297 -18.359 1 90.69 192 MET B O 1
ATOM 3433 N N . ASN B 1 193 ? 2.988 -4.219 -19.516 1 90.25 193 ASN B N 1
ATOM 3434 C CA . ASN B 1 193 ? 3.148 -2.787 -19.281 1 90.25 193 ASN B CA 1
ATOM 3435 C C . ASN B 1 193 ? 1.995 -1.989 -19.891 1 90.25 193 ASN B C 1
ATOM 3437 O O . ASN B 1 193 ? 1.508 -1.038 -19.281 1 90.25 193 ASN B O 1
ATOM 3441 N N . HIS B 1 194 ? 1.596 -2.451 -21.016 1 92.44 194 HIS B N 1
ATOM 3442 C CA . HIS B 1 194 ? 0.468 -1.803 -21.672 1 92.44 194 HIS B CA 1
ATOM 3443 C C . HIS B 1 194 ? -0.808 -1.944 -20.859 1 92.44 194 HIS B C 1
ATOM 3445 O O . HIS B 1 194 ? -1.548 -0.974 -20.672 1 92.44 194 HIS B O 1
ATOM 3451 N N . VAL B 1 195 ? -0.989 -3.098 -20.359 1 92.12 195 VAL B N 1
ATOM 3452 C CA . VAL B 1 195 ? -2.184 -3.381 -19.562 1 92.12 195 VAL B CA 1
ATOM 3453 C C . VAL B 1 195 ? -2.182 -2.527 -18.297 1 92.12 195 VAL B C 1
ATOM 3455 O O . VAL B 1 195 ? -3.168 -1.854 -18 1 92.12 195 VAL B O 1
ATOM 3458 N N . VAL B 1 196 ? -1.102 -2.482 -17.625 1 91 196 VAL B N 1
ATOM 3459 C CA . VAL B 1 196 ? -1.005 -1.758 -16.359 1 91 196 VAL B CA 1
ATOM 3460 C C . VAL B 1 196 ? -1.127 -0.257 -16.609 1 91 196 VAL B C 1
ATOM 3462 O O . VAL B 1 196 ? -1.818 0.45 -15.875 1 91 196 VAL B O 1
ATOM 3465 N N . SER B 1 197 ? -0.511 0.192 -17.641 1 90.81 197 SER B N 1
ATOM 3466 C CA . SER B 1 197 ? -0.601 1.606 -18 1 90.81 197 SER B CA 1
ATOM 3467 C C . SER B 1 197 ? -2.029 1.997 -18.359 1 90.81 197 SER B C 1
ATOM 3469 O O . SER B 1 197 ? -2.494 3.08 -18 1 90.81 197 SER B O 1
ATOM 3471 N N . GLY B 1 198 ? -2.652 1.131 -19.094 1 92 198 GLY B N 1
ATOM 3472 C CA . GLY B 1 198 ? -4.047 1.378 -19.438 1 92 198 GLY B CA 1
ATOM 3473 C C . GLY B 1 198 ? -4.945 1.48 -18.219 1 92 198 GLY B C 1
ATOM 3474 O O . GLY B 1 198 ? -5.785 2.375 -18.141 1 92 198 GLY B O 1
ATOM 3475 N N . MET B 1 199 ? -4.723 0.645 -17.344 1 91.25 199 MET B N 1
ATOM 3476 C CA . MET B 1 199 ? -5.473 0.656 -16.078 1 91.25 199 MET B CA 1
ATOM 3477 C C . MET B 1 199 ? -5.23 1.953 -15.32 1 91.25 199 MET B C 1
ATOM 3479 O O . MET B 1 199 ? -6.172 2.559 -14.805 1 91.25 199 MET B O 1
ATOM 3483 N N . ARG B 1 200 ? -4.016 2.336 -15.281 1 90.88 200 ARG B N 1
ATOM 3484 C CA . ARG B 1 200 ? -3.652 3.559 -14.57 1 90.88 200 ARG B CA 1
ATOM 3485 C C . ARG B 1 200 ? -4.324 4.777 -15.195 1 90.88 200 ARG B C 1
ATOM 3487 O O . ARG B 1 200 ? -4.879 5.617 -14.484 1 90.88 200 ARG B O 1
ATOM 3494 N N . ARG B 1 201 ? -4.301 4.805 -16.453 1 91.69 201 ARG B N 1
ATOM 3495 C CA . ARG B 1 201 ? -4.91 5.922 -17.156 1 91.69 201 ARG B CA 1
ATOM 3496 C C . ARG B 1 201 ? -6.41 6 -16.875 1 91.69 201 ARG B C 1
ATOM 3498 O O . ARG B 1 201 ? -6.945 7.078 -16.625 1 91.69 201 ARG B O 1
ATOM 3505 N N . LYS B 1 202 ? -6.961 4.906 -16.953 1 92.94 202 LYS B N 1
ATOM 3506 C CA . LYS B 1 202 ? -8.398 4.84 -16.688 1 92.94 202 LYS B CA 1
ATOM 3507 C C . LYS B 1 202 ? -8.727 5.336 -15.281 1 92.94 202 LYS B C 1
ATOM 3509 O O . LYS B 1 202 ? -9.648 6.133 -15.102 1 92.94 202 LYS B O 1
ATOM 3514 N N . MET B 1 203 ? -7.953 4.863 -14.32 1 92.75 203 MET B N 1
ATOM 3515 C CA . MET B 1 203 ? -8.203 5.238 -12.93 1 92.75 203 MET B CA 1
ATOM 3516 C C . MET B 1 203 ? -7.938 6.727 -12.711 1 92.75 203 MET B C 1
ATOM 3518 O O . MET B 1 203 ? -8.727 7.414 -12.07 1 92.75 203 MET B O 1
ATOM 3522 N N . ARG B 1 204 ? -6.906 7.207 -13.289 1 88.69 204 ARG B N 1
ATOM 3523 C CA . ARG B 1 204 ? -6.559 8.617 -13.133 1 88.69 204 ARG B CA 1
ATOM 3524 C C . ARG B 1 204 ? -7.617 9.516 -13.773 1 88.69 204 ARG B C 1
ATOM 3526 O O . ARG B 1 204 ? -8 10.539 -13.195 1 88.69 204 ARG B O 1
ATOM 3533 N N . SER B 1 205 ? -8.094 9.078 -14.875 1 89.56 205 SER B N 1
ATOM 3534 C CA . SER B 1 205 ? -9.156 9.836 -15.539 1 89.56 205 SER B CA 1
ATOM 3535 C C . SER B 1 205 ? -10.422 9.875 -14.688 1 89.56 205 SER B C 1
ATOM 3537 O O . SER B 1 205 ? -11.062 10.922 -14.57 1 89.56 205 SER B O 1
ATOM 3539 N N . ALA B 1 206 ? -10.734 8.812 -14.141 1 89.56 206 ALA B N 1
ATOM 3540 C CA . ALA B 1 206 ? -11.922 8.742 -13.297 1 89.56 206 ALA B CA 1
ATOM 3541 C C . ALA B 1 206 ? -11.766 9.609 -12.055 1 89.56 206 ALA B C 1
ATOM 3543 O O . ALA B 1 206 ? -12.727 10.242 -11.602 1 89.56 206 ALA B O 1
ATOM 3544 N N . ILE B 1 207 ? -10.617 9.656 -11.523 1 86.69 207 ILE B N 1
ATOM 3545 C CA . ILE B 1 207 ? -10.336 10.453 -10.336 1 86.69 207 ILE B CA 1
ATOM 3546 C C . ILE B 1 207 ? -10.469 11.938 -10.664 1 86.69 207 ILE B C 1
ATOM 3548 O O . ILE B 1 207 ? -11.086 12.695 -9.906 1 86.69 207 ILE B O 1
ATOM 3552 N N . GLU B 1 208 ? -9.984 12.305 -11.734 1 82.62 208 GLU B N 1
ATOM 3553 C CA . GLU B 1 208 ? -10.07 13.703 -12.156 1 82.62 208 GLU B CA 1
ATOM 3554 C C . GLU B 1 208 ? -11.516 14.109 -12.422 1 82.62 208 GLU B C 1
ATOM 3556 O O . GLU B 1 208 ? -11.93 15.211 -12.07 1 82.62 208 GLU B O 1
ATOM 3561 N N . ALA B 1 209 ? -12.234 13.195 -12.93 1 78.25 209 ALA B N 1
ATOM 3562 C CA . ALA B 1 209 ? -13.641 13.469 -13.242 1 78.25 209 ALA B CA 1
ATOM 3563 C C . ALA B 1 209 ? -14.469 13.594 -11.977 1 78.25 209 ALA B C 1
ATOM 3565 O O . ALA B 1 209 ? -15.5 14.273 -11.961 1 78.25 209 ALA B O 1
ATOM 3566 N N . SER B 1 210 ? -14.086 12.914 -10.922 1 71.62 210 SER B N 1
ATOM 3567 C CA . SER B 1 210 ? -14.859 12.891 -9.68 1 71.62 210 SER B CA 1
ATOM 3568 C C . SER B 1 210 ? -14.602 14.133 -8.844 1 71.62 210 SER B C 1
ATOM 3570 O O . SER B 1 210 ? -15.32 14.406 -7.879 1 71.62 210 SER B O 1
ATOM 3572 N N . THR B 1 211 ? -13.547 14.828 -9 1 62.47 211 THR B N 1
ATOM 3573 C CA . THR B 1 211 ? -13.234 16.031 -8.242 1 62.47 211 THR B CA 1
ATOM 3574 C C . THR B 1 211 ? -14.109 17.203 -8.703 1 62.47 211 THR B C 1
ATOM 3576 O O . THR B 1 211 ? -14.328 17.375 -9.898 1 62.47 211 THR B O 1
ATOM 3579 N N . VAL B 1 212 ? -15.289 17.516 -8.125 1 52.81 212 VAL B N 1
ATOM 3580 C CA . VAL B 1 212 ? -16.266 18.547 -8.43 1 52.81 212 VAL B CA 1
ATOM 3581 C C . VAL B 1 212 ? -15.594 19.703 -9.164 1 52.81 212 VAL B C 1
ATOM 3583 O O . VAL B 1 212 ? -14.695 20.344 -8.633 1 52.81 212 VAL B O 1
ATOM 3586 N N . PRO B 1 213 ? -15.656 19.734 -10.312 1 45.44 213 PRO B N 1
ATOM 3587 C CA . PRO B 1 213 ? -15.375 21.047 -10.867 1 45.44 213 PRO B CA 1
ATOM 3588 C C . PRO B 1 213 ? -16.172 22.156 -10.188 1 45.44 213 PRO B C 1
ATOM 3590 O O . PRO B 1 213 ? -17.391 22.031 -10.016 1 45.44 213 PRO B O 1
ATOM 3593 N N . LEU B 1 214 ? -15.844 22.922 -9.195 1 34.88 214 LEU B N 1
ATOM 3594 C CA . LEU B 1 214 ? -16.547 24.188 -9.078 1 34.88 214 LEU B CA 1
ATOM 3595 C C . LEU B 1 214 ? -16.906 24.75 -10.453 1 34.88 214 LEU B C 1
ATOM 3597 O O . LEU B 1 214 ? -16.25 24.422 -11.453 1 34.88 214 LEU B O 1
ATOM 3601 N N . VAL B 1 215 ? -17.906 25.734 -10.539 1 29.86 215 VAL B N 1
ATOM 3602 C CA . VAL B 1 215 ? -18.516 26.531 -11.609 1 29.86 215 VAL B CA 1
ATOM 3603 C C . VAL B 1 215 ? -17.422 27.203 -12.438 1 29.86 215 VAL B C 1
ATOM 3605 O O . VAL B 1 215 ? -16.75 28.125 -11.961 1 29.86 215 VAL B O 1
ATOM 3608 N N . ARG B 1 216 ? -16.453 26.75 -13.023 1 30.05 216 ARG B N 1
ATOM 3609 C CA . ARG B 1 216 ? -15.93 27.719 -13.984 1 30.05 216 ARG B CA 1
ATOM 3610 C C . ARG B 1 216 ? -17.062 28.359 -14.773 1 30.05 216 ARG B C 1
ATOM 3612 O O . ARG B 1 216 ? -17.75 27.703 -15.562 1 30.05 216 ARG B O 1
ATOM 3619 N N . ASN B 1 217 ? -17.828 29.484 -14.242 1 23.36 217 ASN B N 1
ATOM 3620 C CA . ASN B 1 217 ? -18.469 30.438 -15.133 1 23.36 217 ASN B CA 1
ATOM 3621 C C . ASN B 1 217 ? -17.641 30.688 -16.391 1 23.36 217 ASN B C 1
ATOM 3623 O O . ASN B 1 217 ? -16.438 30.375 -16.406 1 23.36 217 ASN B O 1
ATOM 3627 N N . ASP B 1 218 ? -18.094 32 -17.188 1 23.69 218 ASP B N 1
ATOM 3628 C CA . ASP B 1 218 ? -17.953 32.75 -18.438 1 23.69 218 ASP B CA 1
ATOM 3629 C C . ASP B 1 218 ? -16.547 33.281 -18.609 1 23.69 218 ASP B C 1
ATOM 3631 O O . ASP B 1 218 ? -16.156 34.219 -17.922 1 23.69 218 ASP B O 1
ATOM 3635 N N . VAL B 1 219 ? -15.555 32.781 -18.719 1 25.95 219 VAL B N 1
ATOM 3636 C CA . VAL B 1 219 ? -14.508 33.594 -19.328 1 25.95 219 VAL B CA 1
ATOM 3637 C C . VAL B 1 219 ? -15.07 34.375 -20.516 1 25.95 219 VAL B C 1
ATOM 3639 O O . VAL B 1 219 ? -15.578 33.781 -21.469 1 25.95 219 VAL B O 1
ATOM 3642 N N . ALA B 1 220 ? -15.398 35.75 -20.375 1 23.7 220 ALA B N 1
ATOM 3643 C CA . ALA B 1 220 ? -15.289 36.844 -21.344 1 23.7 220 ALA B CA 1
ATOM 3644 C C . ALA B 1 220 ? -14.141 36.594 -22.312 1 23.7 220 ALA B C 1
ATOM 3646 O O . ALA B 1 220 ? -13.133 35.969 -21.953 1 23.7 220 ALA B O 1
ATOM 3647 N N . GLN B 1 221 ? -14.328 36.875 -23.578 1 24.8 221 GLN B N 1
ATOM 3648 C CA . GLN B 1 221 ? -13.586 37.031 -24.828 1 24.8 221 GLN B CA 1
ATOM 3649 C C . GLN B 1 221 ? -12.336 37.906 -24.609 1 24.8 221 GLN B C 1
ATOM 3651 O O . GLN B 1 221 ? -12.422 39.125 -24.562 1 24.8 221 GLN B O 1
ATOM 3656 N N . ARG B 1 222 ? -11.555 37.781 -23.625 1 23.19 222 ARG B N 1
ATOM 3657 C CA . ARG B 1 222 ? -10.469 38.75 -23.688 1 23.19 222 ARG B CA 1
ATOM 3658 C C . ARG B 1 222 ? -9.797 38.719 -25.047 1 23.19 222 ARG B C 1
ATOM 3660 O O . ARG B 1 222 ? -9.742 37.688 -25.703 1 23.19 222 ARG B O 1
ATOM 3667 N N . SER B 1 223 ? -9.648 39.969 -25.625 1 23.06 223 SER B N 1
ATOM 3668 C CA . SER B 1 223 ? -8.977 40.5 -26.797 1 23.06 223 SER B CA 1
ATOM 3669 C C . SER B 1 223 ? -7.586 39.906 -26.969 1 23.06 223 SER B C 1
ATOM 3671 O O . SER B 1 223 ? -6.953 39.5 -25.984 1 23.06 223 SER B O 1
ATOM 3673 N N . PRO B 1 224 ? -7.023 39.781 -28.234 1 24.83 224 PRO B N 1
ATOM 3674 C CA . PRO B 1 224 ? -5.875 39.219 -28.953 1 24.83 224 PRO B CA 1
ATOM 3675 C C . PRO B 1 224 ? -4.539 39.625 -28.344 1 24.83 224 PRO B C 1
ATOM 3677 O O . PRO B 1 224 ? -3.484 39.125 -28.75 1 24.83 224 PRO B O 1
ATOM 3680 N N . ASN B 1 225 ? -4.398 40.781 -27.844 1 22.66 225 ASN B N 1
ATOM 3681 C CA . ASN B 1 225 ? -3.076 41.375 -28.047 1 22.66 225 ASN B CA 1
ATOM 3682 C C . ASN B 1 225 ? -2.043 40.75 -27.109 1 22.66 225 ASN B C 1
ATOM 3684 O O . ASN B 1 225 ? -0.84 40.969 -27.281 1 22.66 225 ASN B O 1
ATOM 3688 N N . VAL B 1 226 ? -2.229 41 -25.734 1 22.91 226 VAL B N 1
ATOM 3689 C CA . VAL B 1 226 ? -0.923 41.188 -25.094 1 22.91 226 VAL B CA 1
ATOM 3690 C C . VAL B 1 226 ? -0.209 39.844 -25.031 1 22.91 226 VAL B C 1
ATOM 3692 O O . VAL B 1 226 ? -0.851 38.781 -25.062 1 22.91 226 VAL B O 1
ATOM 3695 N N . VAL B 1 227 ? 1.14 39.75 -24.703 1 23.11 227 VAL B N 1
ATOM 3696 C CA . VAL B 1 227 ? 2.406 39.031 -24.719 1 23.11 227 VAL B CA 1
ATOM 3697 C C . VAL B 1 227 ? 2.305 37.781 -23.844 1 23.11 227 VAL B C 1
ATOM 3699 O O . VAL B 1 227 ? 1.557 37.781 -22.859 1 23.11 227 VAL B O 1
ATOM 3702 N N . GLY B 1 228 ? 2.986 36.656 -24.156 1 23.81 228 GLY B N 1
ATOM 3703 C CA . GLY B 1 228 ? 2.926 35.219 -24 1 23.81 228 GLY B CA 1
ATOM 3704 C C . GLY B 1 228 ? 3.068 34.781 -22.547 1 23.81 228 GLY B C 1
ATOM 3705 O O . GLY B 1 228 ? 4.141 34.938 -21.953 1 23.81 228 GLY B O 1
ATOM 3706 N N . PRO B 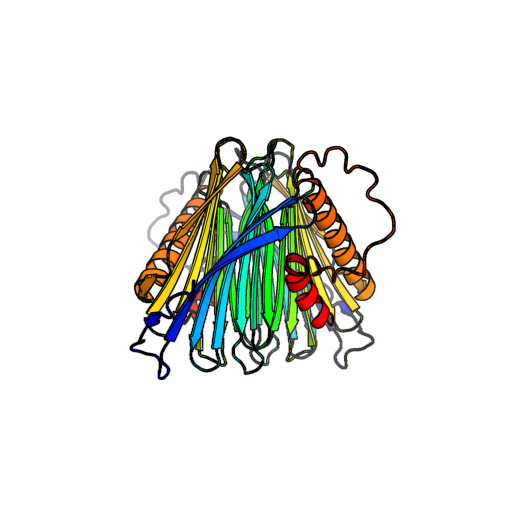1 229 ? 2.055 35.094 -21.688 1 24.11 229 PRO B N 1
ATOM 3707 C CA . PRO B 1 229 ? 2.346 34.875 -20.266 1 24.11 229 PRO B CA 1
ATOM 3708 C C . PRO B 1 229 ? 2.742 33.406 -19.984 1 24.11 229 PRO B C 1
ATOM 3710 O O . PRO B 1 229 ? 2.309 32.5 -20.688 1 24.11 229 PRO B O 1
ATOM 3713 N N . LYS B 1 230 ? 3.943 33.156 -19.375 1 23.98 230 LYS B N 1
ATOM 3714 C CA . LYS B 1 230 ? 4.617 31.938 -18.984 1 23.98 230 LYS B CA 1
ATOM 3715 C C . LYS B 1 230 ? 3.723 31.078 -18.094 1 23.98 230 LYS B C 1
ATOM 3717 O O . LYS B 1 230 ? 3.307 31.516 -17.016 1 23.98 230 LYS B O 1
ATOM 3722 N N . PHE B 1 231 ? 2.814 30.328 -18.578 1 23.09 231 PHE B N 1
ATOM 3723 C CA . PHE B 1 231 ? 1.959 29.312 -17.953 1 23.09 231 PHE B CA 1
ATOM 3724 C C . PHE B 1 231 ? 2.744 28.484 -16.953 1 23.09 231 PHE B C 1
ATOM 3726 O O . PHE B 1 231 ? 3.734 27.844 -17.312 1 23.09 231 PHE B O 1
ATOM 3733 N N . ILE B 1 232 ? 2.936 29 -15.797 1 24.27 232 ILE B N 1
ATOM 3734 C CA . ILE B 1 232 ? 3.504 28.172 -14.75 1 24.27 232 ILE B CA 1
ATOM 3735 C C . ILE B 1 232 ? 2.717 26.859 -14.648 1 24.27 232 ILE B C 1
ATOM 3737 O O . ILE B 1 232 ? 1.52 26.875 -14.352 1 24.27 232 ILE B O 1
ATOM 3741 N N . SER B 1 233 ? 2.965 25.859 -15.422 1 24.3 233 SER B N 1
ATOM 3742 C CA . SER B 1 233 ? 2.504 24.469 -15.508 1 24.3 233 SER B CA 1
ATOM 3743 C C . SER B 1 233 ? 2.15 23.922 -14.133 1 24.3 233 SER B C 1
ATOM 3745 O O . SER B 1 233 ? 2.844 24.188 -13.148 1 24.3 233 SER B O 1
ATOM 3747 N N . ASP B 1 234 ? 0.959 23.672 -13.789 1 28.25 234 ASP B N 1
ATOM 3748 C CA . ASP B 1 234 ? 0.253 22.844 -12.805 1 28.25 234 ASP B CA 1
ATOM 3749 C C . ASP B 1 234 ? 1.09 21.641 -12.391 1 28.25 234 ASP B C 1
ATOM 3751 O O . ASP B 1 234 ? 0.908 20.547 -12.922 1 28.25 234 ASP B O 1
ATOM 3755 N N . ASP B 1 235 ? 2.35 21.672 -12.133 1 28.94 235 ASP B N 1
ATOM 3756 C CA . ASP B 1 235 ? 3.5 20.812 -11.844 1 28.94 235 ASP B CA 1
ATOM 3757 C C . ASP B 1 235 ? 3.326 20.094 -10.508 1 28.94 235 ASP B C 1
ATOM 3759 O O . ASP B 1 235 ? 4.219 19.359 -10.078 1 28.94 235 ASP B O 1
ATOM 3763 N N . ARG B 1 236 ? 2.447 20.469 -9.672 1 29.89 236 ARG B N 1
ATOM 3764 C CA . ARG B 1 236 ? 2.416 19.812 -8.367 1 29.89 236 ARG B CA 1
ATOM 3765 C C . ARG B 1 236 ? 1.992 18.359 -8.492 1 29.89 236 ARG B C 1
ATOM 3767 O O . ARG B 1 236 ? 2.543 17.484 -7.824 1 29.89 236 ARG B O 1
ATOM 3774 N N . VAL B 1 237 ? 0.871 18.062 -9.109 1 30.17 237 VAL B N 1
ATOM 3775 C CA . VAL B 1 237 ? 0.497 16.688 -9.438 1 30.17 237 VAL B CA 1
ATOM 3776 C C . VAL B 1 237 ? 1.502 16.094 -10.422 1 30.17 237 VAL B C 1
ATOM 3778 O O . VAL B 1 237 ? 1.732 14.891 -10.43 1 30.17 237 VAL B O 1
ATOM 3781 N N . HIS B 1 238 ? 2.055 16.859 -11.344 1 29.3 238 HIS B N 1
ATOM 3782 C CA . HIS B 1 238 ? 3.027 16.484 -12.367 1 29.3 238 HIS B CA 1
ATOM 3783 C C . HIS B 1 238 ? 4.375 16.141 -11.742 1 29.3 238 HIS B C 1
ATOM 3785 O O . HIS B 1 238 ? 5.188 15.445 -12.352 1 29.3 238 HIS B O 1
ATOM 3791 N N . LEU B 1 239 ? 4.574 16.891 -10.773 1 30.39 239 LEU B N 1
ATOM 3792 C CA . LEU B 1 239 ? 5.902 16.594 -10.25 1 30.39 239 LEU B CA 1
ATOM 3793 C C . LEU B 1 239 ? 5.969 15.172 -9.711 1 30.39 239 LEU B C 1
ATOM 3795 O O . LEU B 1 239 ? 6.973 14.477 -9.891 1 30.39 239 LEU B O 1
ATOM 3799 N N . CYS B 1 240 ? 4.934 14.891 -8.938 1 30.78 240 CYS B N 1
ATOM 3800 C CA . CYS B 1 240 ? 4.996 13.531 -8.406 1 30.78 240 CYS B CA 1
ATOM 3801 C C . CYS B 1 240 ? 4.984 12.508 -9.539 1 30.78 240 CYS B C 1
ATOM 3803 O O . CYS B 1 240 ? 5.734 11.531 -9.508 1 30.78 240 CYS B O 1
ATOM 3805 N N . PHE B 1 241 ? 4.09 12.695 -10.477 1 30.02 241 PHE B N 1
ATOM 3806 C CA . PHE B 1 241 ? 4.102 11.805 -11.625 1 30.02 241 PHE B CA 1
ATOM 3807 C C . PHE B 1 241 ? 5.371 11.992 -12.445 1 30.02 241 PHE B C 1
ATOM 3809 O O . PHE B 1 241 ? 5.898 11.039 -13.016 1 30.02 241 PHE B O 1
ATOM 3816 N N . GLN B 1 242 ? 5.781 13.133 -12.625 1 30.83 242 GLN B N 1
ATOM 3817 C CA . GLN B 1 242 ? 6.977 13.359 -13.438 1 30.83 242 GLN B CA 1
ATOM 3818 C C . GLN B 1 242 ? 8.203 12.719 -12.781 1 30.83 242 GLN B C 1
ATOM 3820 O O . GLN B 1 242 ? 9.062 12.172 -13.477 1 30.83 242 GLN B O 1
ATOM 3825 N N . ARG B 1 243 ? 8.281 13 -11.57 1 30.61 243 ARG B N 1
ATOM 3826 C CA . ARG B 1 243 ? 9.422 12.297 -10.984 1 30.61 243 ARG B CA 1
ATOM 3827 C C . ARG B 1 243 ? 9.297 10.789 -11.172 1 30.61 243 ARG B C 1
ATOM 3829 O O . ARG B 1 243 ? 10.297 10.07 -11.156 1 30.61 243 ARG B O 1
ATOM 3836 N N . MET B 1 244 ? 8.148 10.305 -11.266 1 31.28 244 MET B N 1
ATOM 3837 C CA . MET B 1 244 ? 7.941 8.922 -11.664 1 31.28 244 MET B CA 1
ATOM 3838 C C . MET B 1 244 ? 8.414 8.688 -13.094 1 31.28 244 MET B C 1
ATOM 3840 O O . MET B 1 244 ? 8.812 7.578 -13.453 1 31.28 244 MET B O 1
ATOM 3844 N N . ARG B 1 245 ? 8.102 9.625 -14.023 1 29.7 245 ARG B N 1
ATOM 3845 C CA . ARG B 1 245 ? 8.562 9.469 -15.398 1 29.7 245 ARG B CA 1
ATOM 3846 C C . ARG B 1 245 ? 10.086 9.43 -15.461 1 29.7 245 ARG B C 1
ATOM 3848 O O . ARG B 1 245 ? 10.664 8.898 -16.406 1 29.7 245 ARG B O 1
ATOM 3855 N N . MET B 1 246 ? 10.586 10.242 -14.75 1 31.11 246 MET B N 1
ATOM 3856 C CA . MET B 1 246 ? 12.031 10.211 -14.906 1 31.11 246 MET B CA 1
ATOM 3857 C C . MET B 1 246 ? 12.586 8.82 -14.594 1 31.11 246 MET B C 1
ATOM 3859 O O . MET B 1 246 ? 13.68 8.469 -15.031 1 31.11 246 MET B O 1
ATOM 3863 N N . HIS B 1 247 ? 11.961 8.18 -13.578 1 30.64 247 HIS B N 1
ATOM 3864 C CA . HIS B 1 247 ? 12.469 6.824 -13.445 1 30.64 247 HIS B CA 1
ATOM 3865 C C . HIS B 1 247 ? 11.672 5.848 -14.305 1 30.64 247 HIS B C 1
ATOM 3867 O O . HIS B 1 247 ? 10.977 4.977 -13.773 1 30.64 247 HIS B O 1
ATOM 3873 N N . GLN B 1 248 ? 10.906 6.23 -15.25 1 31.56 248 GLN B N 1
ATOM 3874 C CA . GLN B 1 248 ? 10.242 5.445 -16.281 1 31.56 248 GLN B CA 1
ATOM 3875 C C . GLN B 1 248 ? 11.109 4.281 -16.75 1 31.56 248 GLN B C 1
ATOM 3877 O O . GLN B 1 248 ? 10.742 3.545 -17.656 1 31.56 248 GLN B O 1
ATOM 3882 N N . GLY B 1 249 ? 12.281 4.32 -16.359 1 32.25 249 GLY B N 1
ATOM 3883 C CA . GLY B 1 249 ? 12.766 3.043 -16.844 1 32.25 249 GLY B CA 1
ATOM 3884 C C . GLY B 1 249 ? 12.078 1.854 -16.203 1 32.25 249 GLY B C 1
ATOM 3885 O O . GLY B 1 249 ? 12.523 0.714 -16.359 1 32.25 249 GLY B O 1
ATOM 3886 N N . PHE B 1 250 ? 11.211 2.223 -15.219 1 31.28 250 PHE B N 1
ATOM 3887 C CA . PHE B 1 250 ? 10.578 0.968 -14.836 1 31.28 250 PHE B CA 1
ATOM 3888 C C . PHE B 1 250 ? 9.328 0.715 -15.664 1 31.28 250 PHE B C 1
ATOM 3890 O O . PHE B 1 250 ? 8.562 1.642 -15.938 1 31.28 250 PHE B O 1
#

Organism: Vigna unguiculata (NCBI:txid3917)

Solvent-accessible surface area (backbone atoms only — not comparable to full-atom values): 26062 Å² total; per-residue (Å²): 135,83,64,72,69,48,69,46,82,51,89,76,54,97,43,60,33,37,37,38,52,48,76,44,79,43,80,46,94,87,70,34,40,31,43,28,46,36,38,35,40,37,43,76,59,28,38,36,38,39,37,41,34,36,35,27,48,97,89,26,32,48,34,37,38,39,40,38,40,36,36,47,75,78,75,33,37,39,36,35,38,36,34,36,36,54,31,94,87,57,34,49,35,68,33,34,36,36,39,38,40,36,40,45,36,38,37,39,35,39,36,41,40,38,82,87,49,54,32,36,35,39,38,37,37,37,31,71,84,78,66,31,36,37,38,38,38,40,37,38,34,50,48,95,70,58,37,30,55,34,39,39,38,36,41,32,42,35,54,76,64,33,20,42,34,34,37,36,40,38,31,75,44,95,94,23,48,42,79,45,78,44,67,77,40,83,43,47,36,66,59,51,51,49,52,53,50,52,52,49,51,53,49,52,52,46,40,60,67,55,49,70,73,71,81,77,74,82,78,76,83,76,78,88,70,83,77,86,74,80,72,77,70,83,44,70,72,40,42,62,51,41,58,45,52,73,54,48,84,106,133,84,58,65,69,45,72,45,82,48,89,67,43,100,42,61,33,36,36,36,48,44,76,45,80,42,79,45,94,88,71,33,39,30,44,30,46,35,38,35,38,37,44,76,60,27,38,36,38,40,35,41,35,36,35,28,48,97,89,27,32,48,34,38,37,40,38,37,40,34,36,46,76,79,75,32,36,39,36,36,38,37,34,36,35,53,33,94,86,57,33,48,37,68,32,33,36,36,38,38,40,35,41,44,36,37,35,40,34,38,36,41,40,37,81,87,50,53,34,37,34,40,38,36,37,37,31,71,85,80,66,34,34,37,38,38,37,40,36,37,35,50,47,94,70,60,37,29,55,33,39,39,39,36,40,33,43,35,48,68,60,33,20,42,34,36,37,37,38,37,30,76,42,97,94,24,48,41,77,46,77,45,68,76,41,83,42,48,36,67,59,52,50,48,53,54,50,51,50,48,49,52,51,52,50,45,40,60,67,54,48,70,72,68,81,76,75,80,79,75,82,76,79,88,70,83,78,85,75,81,74,77,71,82,43,72,73,41,41,61,50,40,58,47,52,72,55,47,85,105